Protein AF-0000000079576277 (afdb_homodimer)

Structure (mmCIF, N/CA/C/O backbone):
data_AF-0000000079576277-model_v1
#
loop_
_entity.id
_entity.type
_entity.pdbx_description
1 polymer 'CRISPR-associated endonuclease Cas1'
#
loop_
_atom_site.group_PDB
_atom_site.id
_atom_site.type_symbol
_atom_site.label_atom_id
_atom_site.label_alt_id
_atom_site.label_comp_id
_atom_site.label_asym_id
_atom_site.label_entity_id
_atom_site.label_seq_id
_atom_site.pdbx_PDB_ins_code
_atom_site.Cartn_x
_atom_site.Cartn_y
_atom_site.Cartn_z
_atom_site.occupancy
_atom_site.B_iso_or_equiv
_atom_site.auth_seq_id
_atom_site.auth_comp_id
_atom_site.auth_asym_id
_atom_site.auth_atom_id
_atom_site.pdbx_PDB_model_num
ATOM 1 N N . MET A 1 1 ? -17.719 14.055 15.414 1 81.38 1 MET A N 1
ATOM 2 C CA . MET A 1 1 ? -16.516 13.219 15.273 1 81.38 1 MET A CA 1
ATOM 3 C C . MET A 1 1 ? -15.641 13.719 14.125 1 81.38 1 MET A C 1
ATOM 5 O O . MET A 1 1 ? -14.438 13.93 14.305 1 81.38 1 MET A O 1
ATOM 9 N N . GLN A 1 2 ? -16.25 14.039 13.023 1 82.94 2 GLN A N 1
ATOM 10 C CA . GLN A 1 2 ? -15.5 14.531 11.867 1 82.94 2 GLN A CA 1
ATOM 11 C C . GLN A 1 2 ? -14.727 15.805 12.211 1 82.94 2 GLN A C 1
ATOM 13 O O . GLN A 1 2 ? -13.594 15.977 11.773 1 82.94 2 GLN A O 1
ATOM 18 N N . LYS A 1 3 ? -15.297 16.656 13.023 1 89.88 3 LYS A N 1
ATOM 19 C CA . LYS A 1 3 ? -14.68 17.922 13.43 1 89.88 3 LYS A CA 1
ATOM 20 C C . LYS A 1 3 ? -13.383 17.672 14.188 1 89.88 3 LYS A C 1
ATOM 22 O O . LYS A 1 3 ? -12.406 18.406 14.016 1 89.88 3 LYS A O 1
ATOM 27 N N . LYS A 1 4 ? -13.344 16.672 14.961 1 90.44 4 LYS A N 1
ATOM 28 C CA . LYS A 1 4 ? -12.172 16.344 15.766 1 90.44 4 LYS A CA 1
ATOM 29 C C . LYS A 1 4 ? -11.016 15.867 14.891 1 90.44 4 LYS A C 1
ATOM 31 O O . LYS A 1 4 ? -9.852 16.172 15.164 1 90.44 4 LYS A O 1
ATOM 36 N N . PHE A 1 5 ? -11.305 15.117 13.867 1 91.06 5 PHE A N 1
ATOM 37 C CA . PHE A 1 5 ? -10.281 14.672 12.922 1 91.06 5 PHE A CA 1
ATOM 38 C C . PHE A 1 5 ? -9.688 15.852 12.172 1 91.06 5 PHE A C 1
ATOM 40 O O . PHE A 1 5 ? -8.469 15.93 11.992 1 91.06 5 PHE A O 1
ATOM 47 N N . ILE A 1 6 ? -10.57 16.734 11.766 1 93.12 6 ILE A N 1
ATOM 48 C CA . ILE A 1 6 ? -10.148 17.891 11 1 93.12 6 ILE A CA 1
ATOM 49 C C . ILE A 1 6 ? -9.289 18.797 11.867 1 93.12 6 ILE A C 1
ATOM 51 O O . ILE A 1 6 ? -8.281 19.344 11.406 1 93.12 6 ILE A O 1
ATOM 55 N N . GLU A 1 7 ? -9.703 18.938 13.094 1 94.56 7 GLU A N 1
ATOM 56 C CA . GLU A 1 7 ? -8.93 19.734 14.039 1 94.56 7 GLU A CA 1
ATOM 57 C C . GLU A 1 7 ? -7.535 19.156 14.242 1 94.56 7 GLU A C 1
ATOM 59 O O . GLU A 1 7 ? -6.543 19.891 14.227 1 94.56 7 GLU A O 1
ATOM 64 N N . ALA A 1 8 ? -7.5 17.891 14.406 1 94.25 8 ALA A N 1
ATOM 65 C CA . ALA A 1 8 ? -6.219 17.219 14.602 1 94.25 8 ALA A CA 1
ATOM 66 C C . ALA A 1 8 ? -5.332 17.359 13.367 1 94.25 8 ALA A C 1
ATOM 68 O O . ALA A 1 8 ? -4.133 17.609 13.484 1 94.25 8 ALA A O 1
ATOM 69 N N . ALA A 1 9 ? -5.93 17.141 12.219 1 95.56 9 ALA A N 1
ATOM 70 C CA . ALA A 1 9 ? -5.188 17.281 10.969 1 95.56 9 ALA A CA 1
ATOM 71 C C . ALA A 1 9 ? -4.645 18.688 10.812 1 95.56 9 ALA A C 1
ATOM 73 O O . ALA A 1 9 ? -3.498 18.875 10.398 1 95.56 9 ALA A O 1
ATOM 74 N N . ALA A 1 10 ? -5.488 19.656 11.133 1 97.12 10 ALA A N 1
ATOM 75 C CA . ALA A 1 10 ? -5.09 21.062 11.039 1 97.12 10 ALA A CA 1
ATOM 76 C C . ALA A 1 10 ? -3.945 21.375 12 1 97.12 10 ALA A C 1
ATOM 78 O O . ALA A 1 10 ? -3.016 22.109 11.656 1 97.12 10 ALA A O 1
ATOM 79 N N . ASP A 1 11 ? -4.059 20.844 13.164 1 96.62 11 ASP A N 1
ATOM 80 C CA . ASP A 1 11 ? -2.998 21.031 14.148 1 96.62 11 ASP A CA 1
ATOM 81 C C . ASP A 1 11 ? -1.685 20.422 13.656 1 96.62 11 ASP A C 1
ATOM 83 O O . ASP A 1 11 ? -0.615 21 13.852 1 96.62 11 ASP A O 1
ATOM 87 N N . ASN A 1 12 ? -1.768 19.281 13.07 1 96.81 12 ASN A N 1
ATOM 88 C CA . ASN A 1 12 ? -0.566 18.625 12.562 1 96.81 12 ASN A CA 1
ATOM 89 C C . ASN A 1 12 ? 0.024 19.375 11.375 1 96.81 12 ASN A C 1
ATOM 91 O O . ASN A 1 12 ? 1.242 19.391 11.188 1 96.81 12 ASN A O 1
ATOM 95 N N . ILE A 1 13 ? -0.849 19.938 10.547 1 97.56 13 ILE A N 1
ATOM 96 C CA . ILE A 1 13 ? -0.389 20.781 9.461 1 97.56 13 ILE A CA 1
ATOM 97 C C . ILE A 1 13 ? 0.389 21.969 10.023 1 97.56 13 ILE A C 1
ATOM 99 O O . ILE A 1 13 ? 1.485 22.281 9.555 1 97.56 13 ILE A O 1
ATOM 103 N N . TYR A 1 14 ? -0.204 22.562 11.062 1 97.75 14 TYR A N 1
ATOM 104 C CA . TYR A 1 14 ? 0.438 23.703 11.719 1 97.75 14 TYR A CA 1
ATOM 105 C C . TYR A 1 14 ? 1.803 23.312 12.273 1 97.75 14 TYR A C 1
ATOM 107 O O . TYR A 1 14 ? 2.791 24.016 12.062 1 97.75 14 TYR A O 1
ATOM 115 N N . ARG A 1 15 ? 1.856 22.234 12.914 1 96.31 15 ARG A N 1
ATOM 116 C CA . ARG A 1 15 ? 3.098 21.781 13.523 1 96.31 15 ARG A CA 1
ATOM 117 C C . ARG A 1 15 ? 4.145 21.453 12.469 1 96.31 15 ARG A C 1
ATOM 119 O O . ARG A 1 15 ? 5.34 21.672 12.68 1 96.31 15 ARG A O 1
ATOM 126 N N . ASN A 1 16 ? 3.684 20.859 11.383 1 96.38 16 ASN A N 1
ATOM 127 C CA . ASN A 1 16 ? 4.598 20.578 10.273 1 96.38 16 ASN A CA 1
ATOM 128 C C . ASN A 1 16 ? 5.211 21.859 9.719 1 96.38 16 ASN A C 1
ATOM 130 O O . ASN A 1 16 ? 6.414 21.922 9.469 1 96.38 16 ASN A O 1
ATOM 134 N N . LEU A 1 17 ? 4.371 22.891 9.523 1 97.56 17 LEU A N 1
ATOM 135 C CA . LEU A 1 17 ? 4.855 24.188 9.062 1 97.56 17 LEU A CA 1
ATOM 136 C C . LEU A 1 17 ? 5.836 24.797 10.062 1 97.56 17 LEU A C 1
ATOM 138 O O . LEU A 1 17 ? 6.863 25.359 9.664 1 97.56 17 LEU A O 1
ATOM 142 N N . ARG A 1 18 ? 5.473 24.688 11.32 1 96.81 18 ARG A N 1
ATOM 143 C CA . ARG A 1 18 ? 6.344 25.203 12.375 1 96.81 18 ARG A CA 1
ATOM 144 C C . ARG A 1 18 ? 7.707 24.516 12.344 1 96.81 18 ARG A C 1
ATOM 146 O O . ARG A 1 18 ? 8.742 25.172 12.516 1 96.81 18 ARG A O 1
ATOM 153 N N . TYR A 1 19 ? 7.68 23.234 12.141 1 95.5 19 TYR A N 1
ATOM 154 C CA . TYR A 1 19 ? 8.898 22.438 12.047 1 95.5 19 TYR A CA 1
ATOM 155 C C . TYR A 1 19 ? 9.812 22.969 10.945 1 95.5 19 TYR A C 1
ATOM 157 O O . TYR A 1 19 ? 11 23.219 11.172 1 95.5 19 TYR A O 1
ATOM 165 N N . TYR A 1 20 ? 9.305 23.156 9.805 1 96.81 20 TYR A N 1
ATOM 166 C CA . TY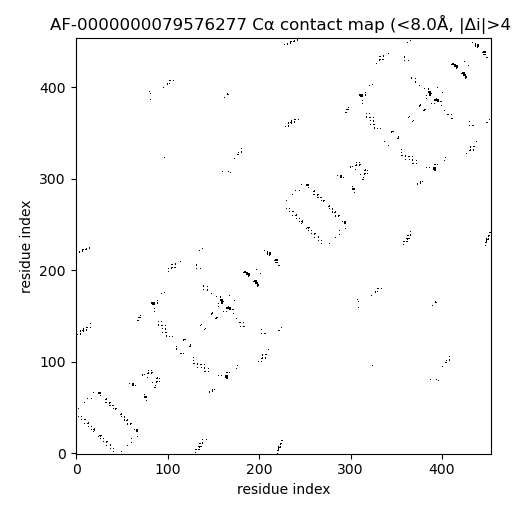R A 1 20 ? 10.109 23.562 8.664 1 96.81 20 TYR A CA 1
ATOM 167 C C . TYR A 1 20 ? 10.5 25.031 8.766 1 96.81 20 TYR A C 1
ATOM 169 O O . TYR A 1 20 ? 11.578 25.422 8.32 1 96.81 20 TYR A O 1
ATOM 177 N N . ASN A 1 21 ? 9.586 25.812 9.328 1 97 21 ASN A N 1
ATOM 178 C CA . ASN A 1 21 ? 9.945 27.203 9.586 1 97 21 ASN A CA 1
ATOM 179 C C . ASN A 1 21 ? 11.172 27.297 10.5 1 97 21 ASN A C 1
ATOM 181 O O . ASN A 1 21 ? 12.039 28.141 10.281 1 97 21 ASN A O 1
ATOM 185 N N . GLY A 1 22 ? 11.258 26.453 11.477 1 95.75 22 GLY A N 1
ATOM 186 C CA . GLY A 1 22 ? 12.375 26.422 12.406 1 95.75 22 GLY A CA 1
ATOM 187 C C . GLY A 1 22 ? 13.656 25.891 11.773 1 95.75 22 GLY A C 1
ATOM 188 O O . GLY A 1 22 ? 14.742 26.078 12.32 1 95.75 22 GLY A O 1
ATOM 189 N N . ARG A 1 23 ? 13.539 25.328 10.648 1 94.81 23 ARG A N 1
ATOM 190 C CA . ARG A 1 23 ? 14.688 24.75 9.977 1 94.81 23 ARG A CA 1
ATOM 191 C C . ARG A 1 23 ? 15.117 25.594 8.781 1 94.81 23 ARG A C 1
ATOM 193 O O . ARG A 1 23 ? 15.688 25.078 7.816 1 94.81 23 ARG A O 1
ATOM 200 N N . GLY A 1 24 ? 14.672 26.828 8.727 1 95.56 24 GLY A N 1
ATOM 201 C CA . GLY A 1 24 ? 15.203 27.781 7.766 1 95.56 24 GLY A CA 1
ATOM 202 C C . GLY A 1 24 ? 14.289 27.984 6.57 1 95.56 24 GLY A C 1
ATOM 203 O O . GLY A 1 24 ? 14.594 28.781 5.68 1 95.56 24 GLY A O 1
ATOM 204 N N . LYS A 1 25 ? 13.242 27.234 6.488 1 97.31 25 LYS A N 1
ATOM 205 C CA . LYS A 1 25 ? 12.273 27.5 5.426 1 97.31 25 LYS A CA 1
ATOM 206 C C . LYS A 1 25 ? 11.375 28.688 5.785 1 97.31 25 LYS A C 1
ATOM 208 O O . LYS A 1 25 ? 10.82 28.734 6.887 1 97.31 25 LYS A O 1
ATOM 213 N N . ASP A 1 26 ? 11.266 29.625 4.918 1 97.5 26 ASP A N 1
ATOM 214 C CA . ASP A 1 26 ? 10.484 30.828 5.195 1 97.5 26 ASP A CA 1
ATOM 215 C C . ASP A 1 26 ? 9 30.594 4.945 1 97.5 26 ASP A C 1
ATOM 217 O O . ASP A 1 26 ? 8.445 31.078 3.951 1 97.5 26 ASP A O 1
ATOM 221 N N . VAL A 1 27 ? 8.344 29.953 5.914 1 98.31 27 VAL A N 1
ATOM 222 C CA . VAL A 1 27 ? 6.922 29.672 5.77 1 98.31 27 VAL A CA 1
ATOM 223 C C . VAL A 1 27 ? 6.145 30.359 6.891 1 98.31 27 VAL A C 1
ATOM 225 O O . VAL A 1 27 ? 5.102 29.875 7.324 1 98.31 27 VAL A O 1
ATOM 228 N N . ALA A 1 28 ? 6.609 31.453 7.391 1 98.25 28 ALA A N 1
ATOM 229 C CA . ALA A 1 28 ? 6.027 32.156 8.531 1 98.25 28 ALA A CA 1
ATOM 230 C C . ALA A 1 28 ? 4.629 32.656 8.203 1 98.25 28 ALA A C 1
ATOM 232 O O . ALA A 1 28 ? 3.729 32.625 9.039 1 98.25 28 ALA A O 1
ATOM 233 N N . GLU A 1 29 ? 4.535 33.219 7.008 1 98.12 29 GLU A N 1
ATOM 234 C CA . GLU A 1 29 ? 3.24 33.75 6.602 1 98.12 29 GLU A CA 1
ATOM 235 C C . GLU A 1 29 ? 2.178 32.656 6.566 1 98.12 29 GLU A C 1
ATOM 237 O O . GLU A 1 29 ? 1.064 32.875 7.062 1 98.12 29 GLU A O 1
ATOM 242 N N . TYR A 1 30 ? 2.527 31.5 5.992 1 98.25 30 TYR A N 1
ATOM 243 C CA . TYR A 1 30 ? 1.601 30.375 5.918 1 98.25 30 TYR A CA 1
ATOM 244 C C . TYR A 1 30 ? 1.267 29.844 7.309 1 98.25 30 TYR A C 1
ATOM 246 O O . TYR A 1 30 ? 0.124 29.469 7.578 1 98.25 30 TYR A O 1
ATOM 254 N N . LEU A 1 31 ? 2.289 29.828 8.141 1 98 31 LEU A N 1
ATOM 255 C CA . LEU A 1 31 ? 2.133 29.406 9.523 1 98 31 LEU A CA 1
ATOM 256 C C . LEU A 1 31 ? 1.106 30.266 10.25 1 98 31 LEU A C 1
ATOM 258 O O . LEU A 1 31 ? 0.221 29.75 10.93 1 98 31 LEU A O 1
ATOM 262 N N . ARG A 1 32 ? 1.211 31.547 10.094 1 98.25 32 ARG A N 1
ATOM 263 C CA . ARG A 1 32 ? 0.29 32.5 10.727 1 98.25 32 ARG A CA 1
ATOM 264 C C . ARG A 1 32 ? -1.132 32.281 10.211 1 98.25 32 ARG A C 1
ATOM 266 O O . ARG A 1 32 ? -2.086 32.281 10.992 1 98.25 32 ARG A O 1
ATOM 273 N N . ASP A 1 33 ? -1.253 32.125 8.906 1 98.38 33 ASP A N 1
ATOM 274 C CA . ASP A 1 33 ? -2.566 31.953 8.297 1 98.38 33 ASP A CA 1
ATOM 275 C C . ASP A 1 33 ? -3.232 30.672 8.797 1 98.38 33 ASP A C 1
ATOM 277 O O . ASP A 1 33 ? -4.402 30.688 9.195 1 98.38 33 ASP A O 1
ATOM 281 N N . VAL A 1 34 ? -2.488 29.578 8.797 1 98.25 34 VAL A N 1
ATOM 282 C CA . VAL A 1 34 ? -3.023 28.281 9.211 1 98.25 34 VAL A CA 1
ATOM 283 C C . VAL A 1 34 ? -3.391 28.328 10.695 1 98.25 34 VAL A C 1
ATOM 285 O O . VAL A 1 34 ? -4.414 27.781 11.102 1 98.25 34 VAL A O 1
ATOM 288 N N . ASP A 1 35 ? -2.557 29.016 11.477 1 98.06 35 ASP A N 1
ATOM 289 C CA . ASP A 1 35 ? -2.832 29.125 12.906 1 98.06 35 ASP A CA 1
ATOM 290 C C . ASP A 1 35 ? -4.145 29.875 13.148 1 98.06 35 ASP A C 1
ATOM 292 O O . ASP A 1 35 ? -4.941 29.469 14 1 98.06 35 ASP A O 1
ATOM 296 N N . SER A 1 36 ? -4.348 30.922 12.43 1 98.12 36 SER A N 1
ATOM 297 C CA . SER A 1 36 ? -5.57 31.719 12.57 1 98.12 36 SER A CA 1
ATOM 298 C C . SER A 1 36 ? -6.797 30.906 12.164 1 98.12 36 SER A C 1
ATOM 300 O O . SER A 1 36 ? -7.82 30.922 12.852 1 98.12 36 SER A O 1
ATOM 302 N N . LEU A 1 37 ? -6.691 30.188 11.102 1 98.12 37 LEU A N 1
ATOM 303 C CA . LEU A 1 37 ? -7.812 29.422 10.562 1 98.12 37 LEU A CA 1
ATOM 304 C C . LEU A 1 37 ? -8.148 28.234 11.469 1 98.12 37 LEU A C 1
ATOM 306 O O . LEU A 1 37 ? -9.32 27.953 11.727 1 98.12 37 LEU A O 1
ATOM 310 N N . ARG A 1 38 ? -7.078 27.516 11.93 1 97.06 38 ARG A N 1
ATOM 311 C CA . ARG A 1 38 ? -7.324 26.312 12.711 1 97.06 38 ARG A CA 1
ATOM 312 C C . ARG A 1 38 ? -8.031 26.641 14.023 1 97.06 38 ARG A C 1
ATOM 314 O O . ARG A 1 38 ? -8.828 25.844 14.523 1 97.06 38 ARG A O 1
ATOM 321 N N . LYS A 1 39 ? -7.844 27.828 14.594 1 96.75 39 LYS A N 1
ATOM 322 C CA . LYS A 1 39 ? -8.453 28.266 15.844 1 96.75 39 LYS A CA 1
ATOM 323 C C . LYS A 1 39 ? -9.945 28.516 15.672 1 96.75 39 LYS A C 1
ATOM 325 O O . LYS A 1 39 ? -10.695 28.562 16.656 1 96.75 39 LYS A O 1
ATOM 330 N N . GLN A 1 40 ? -10.359 28.625 14.422 1 96.5 40 GLN A N 1
ATOM 331 C CA . GLN A 1 40 ? -11.766 28.906 14.141 1 96.5 40 GLN A CA 1
ATOM 332 C C . GLN A 1 40 ? -12.562 27.609 13.984 1 96.5 40 GLN A C 1
ATOM 334 O O . GLN A 1 40 ? -13.797 27.641 14.023 1 96.5 40 GLN A O 1
ATOM 339 N N . ILE A 1 41 ? -11.883 26.469 13.836 1 96 41 ILE A N 1
ATOM 340 C CA . ILE A 1 41 ? -12.555 25.219 13.547 1 96 41 ILE A CA 1
ATOM 341 C C . ILE A 1 41 ? -13.516 24.859 14.688 1 96 41 ILE A C 1
ATOM 343 O O . ILE A 1 41 ? -14.648 24.453 14.445 1 96 41 ILE A O 1
ATOM 347 N N . GLY A 1 42 ? -13.094 25.109 15.961 1 92.19 42 GLY A N 1
ATOM 348 C CA . GLY A 1 42 ? -13.898 24.781 17.125 1 92.19 42 GLY A CA 1
ATOM 349 C C . GLY A 1 42 ? -15.188 25.578 17.203 1 92.19 42 GLY A C 1
ATOM 350 O O . GLY A 1 42 ? -16.156 25.156 17.828 1 92.19 42 GLY A O 1
ATOM 351 N N . LYS A 1 43 ? -15.312 26.672 16.484 1 93.56 43 LYS A N 1
ATOM 352 C CA . LYS A 1 43 ? -16.453 27.578 16.562 1 93.56 43 LYS A CA 1
ATOM 353 C C . LYS A 1 43 ? -17.438 27.328 15.445 1 93.56 43 LYS A C 1
ATOM 355 O O . LYS A 1 43 ? -18.531 27.922 15.414 1 93.56 43 LYS A O 1
ATOM 360 N N . THR A 1 44 ? -17.016 26.484 14.547 1 94.69 44 THR A N 1
ATOM 361 C CA . THR A 1 44 ? -17.891 26.25 13.406 1 94.69 44 THR A CA 1
ATOM 362 C C . THR A 1 44 ? -19.203 25.594 13.844 1 94.69 44 THR A C 1
ATOM 364 O O . THR A 1 44 ? -19.203 24.766 14.758 1 94.69 44 THR A O 1
ATOM 367 N N . LYS A 1 45 ? -20.312 25.984 13.133 1 92.5 45 LYS A N 1
ATOM 368 C CA . LYS A 1 45 ? -21.641 25.5 13.523 1 92.5 45 LYS A CA 1
ATOM 369 C C . LYS A 1 45 ? -22.234 24.609 12.438 1 92.5 45 LYS A C 1
ATOM 371 O O . LYS A 1 45 ? -23.188 23.875 12.688 1 92.5 45 LYS A O 1
ATOM 376 N N . THR A 1 46 ? -21.672 24.719 11.258 1 93.94 46 THR A N 1
ATOM 377 C CA . THR A 1 46 ? -22.203 23.938 10.156 1 93.94 46 THR A CA 1
ATOM 378 C C . THR A 1 46 ? -21.094 23.156 9.461 1 93.94 46 THR A C 1
ATOM 380 O O . THR A 1 46 ? -19.922 23.516 9.57 1 93.94 46 THR A O 1
ATOM 383 N N . ILE A 1 47 ? -21.5 22.109 8.82 1 91.38 47 ILE A N 1
ATOM 384 C CA . ILE A 1 47 ? -20.562 21.297 8.062 1 91.38 47 ILE A CA 1
ATOM 385 C C . ILE A 1 47 ? -19.938 22.125 6.949 1 91.38 47 ILE A C 1
ATOM 387 O O . ILE A 1 47 ? -18.766 21.953 6.621 1 91.38 47 ILE A O 1
ATOM 391 N N . GLU A 1 48 ? -20.734 22.969 6.383 1 93.56 48 GLU A N 1
ATOM 392 C CA . GLU A 1 48 ? -20.25 23.828 5.301 1 93.56 48 GLU A CA 1
ATOM 393 C C . GLU A 1 48 ? -19.141 24.75 5.785 1 93.56 48 GLU A C 1
ATOM 395 O O . GLU A 1 48 ? -18.141 24.938 5.098 1 93.56 48 GLU A O 1
ATOM 400 N N . GLU A 1 49 ? -19.375 25.281 6.945 1 95.06 49 GLU A N 1
ATOM 401 C CA . GLU A 1 49 ? -18.375 26.141 7.547 1 95.06 49 GLU A CA 1
ATOM 402 C C . GLU A 1 49 ? -17.094 25.359 7.844 1 95.06 49 GLU A C 1
ATOM 404 O O . GLU A 1 49 ? -15.984 25.844 7.586 1 95.06 49 GLU A O 1
ATOM 409 N N . LEU A 1 50 ? -17.281 24.188 8.398 1 95.56 50 LEU A N 1
ATOM 410 C CA . LEU A 1 50 ? -16.156 23.328 8.734 1 95.56 50 LEU A CA 1
ATOM 411 C C . LEU A 1 50 ? -15.32 23.016 7.496 1 95.56 50 LEU A C 1
ATOM 413 O O . LEU A 1 50 ? -14.094 23.141 7.512 1 95.56 50 LEU A O 1
ATOM 417 N N . MET A 1 51 ? -15.992 22.672 6.414 1 94.38 51 MET A N 1
ATOM 418 C CA . MET A 1 51 ? -15.328 22.344 5.156 1 94.38 51 MET A CA 1
ATOM 419 C C . MET A 1 51 ? -14.625 23.578 4.574 1 94.38 51 MET A C 1
ATOM 421 O O . MET A 1 51 ? -13.57 23.453 3.947 1 94.38 51 MET A O 1
ATOM 425 N N . GLY A 1 52 ? -15.266 24.688 4.777 1 95.19 52 GLY A N 1
ATOM 426 C CA . GLY A 1 52 ? -14.648 25.922 4.344 1 95.19 52 GLY A CA 1
ATOM 427 C C . GLY A 1 52 ? -13.305 26.188 5 1 95.19 52 GLY A C 1
ATOM 428 O O . GLY A 1 52 ? -12.328 26.516 4.32 1 95.19 52 GLY A O 1
ATOM 429 N N . PHE A 1 53 ? -13.266 26.047 6.277 1 96.69 53 PHE A N 1
ATOM 430 C CA . PHE A 1 53 ? -12.023 26.25 7.008 1 96.69 53 PHE A CA 1
ATOM 431 C C . PHE A 1 53 ? -10.992 25.203 6.629 1 96.69 53 PHE A C 1
ATOM 433 O O . PHE A 1 53 ? -9.812 25.516 6.438 1 96.69 53 PHE A O 1
ATOM 440 N N . GLU A 1 54 ? -11.43 23.953 6.516 1 96 54 GLU A N 1
ATOM 441 C CA . GLU A 1 54 ? -10.539 22.875 6.094 1 96 54 GLU A CA 1
ATOM 442 C C . GLU A 1 54 ? -9.922 23.172 4.734 1 96 54 GLU A C 1
ATOM 444 O O . GLU A 1 54 ? -8.711 23 4.547 1 96 54 GLU A O 1
ATOM 449 N N . GLY A 1 55 ? -10.781 23.562 3.834 1 96 55 GLY A N 1
ATOM 450 C CA . GLY A 1 55 ? -10.305 23.906 2.502 1 96 55 GLY A CA 1
ATOM 451 C C . GLY A 1 55 ? -9.289 25.031 2.504 1 96 55 GLY A C 1
ATOM 452 O O . GLY A 1 55 ? -8.281 24.969 1.795 1 96 55 GLY A O 1
ATOM 453 N N . ASN A 1 56 ? -9.555 26 3.301 1 97.44 56 ASN A N 1
ATOM 454 C CA . ASN A 1 56 ? -8.656 27.156 3.385 1 97.44 56 ASN A CA 1
ATOM 455 C C . ASN A 1 56 ? -7.316 26.781 4.004 1 97.44 56 ASN A C 1
ATOM 457 O O . ASN A 1 56 ? -6.266 27.234 3.549 1 97.44 56 ASN A O 1
ATOM 461 N N . ILE A 1 57 ? -7.348 25.984 5 1 98 57 ILE A N 1
ATOM 462 C CA . ILE A 1 57 ? -6.129 25.531 5.656 1 98 57 ILE A CA 1
ATOM 463 C C . ILE A 1 57 ? -5.273 24.734 4.664 1 98 57 ILE A C 1
ATOM 465 O O . ILE A 1 57 ? -4.074 24.984 4.539 1 98 57 ILE A O 1
ATOM 469 N N . ARG A 1 58 ? -5.902 23.906 3.932 1 97 58 ARG A N 1
ATOM 470 C CA . ARG A 1 58 ? -5.191 23.094 2.953 1 97 58 ARG A CA 1
ATOM 471 C C . ARG A 1 58 ? -4.602 23.953 1.843 1 97 58 ARG A C 1
ATOM 473 O O . ARG A 1 58 ? -3.479 23.719 1.396 1 97 58 ARG A O 1
ATOM 480 N N . ARG A 1 59 ? -5.367 24.875 1.427 1 97.12 59 ARG A N 1
ATOM 481 C CA . ARG A 1 59 ? -4.902 25.781 0.371 1 97.12 59 ARG A CA 1
ATOM 482 C C . ARG A 1 59 ? -3.619 26.484 0.783 1 97.12 59 ARG A C 1
ATOM 484 O O . ARG A 1 59 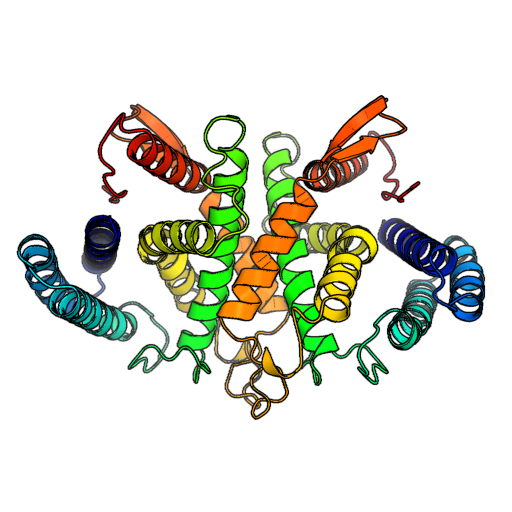? -2.656 26.531 0.016 1 97.12 59 ARG A O 1
ATOM 491 N N . ARG A 1 60 ? -3.637 27.031 1.956 1 97.94 60 ARG A N 1
ATOM 492 C CA . ARG A 1 60 ? -2.457 27.719 2.457 1 97.94 60 ARG A CA 1
ATOM 493 C C . ARG A 1 60 ? -1.296 26.75 2.664 1 97.94 60 ARG A C 1
ATOM 495 O O . ARG A 1 60 ? -0.144 27.094 2.379 1 97.94 60 ARG A O 1
ATOM 502 N N . TYR A 1 61 ? -1.623 25.625 3.123 1 98.12 61 TYR A N 1
ATOM 503 C CA . TYR A 1 61 ? -0.617 24.594 3.371 1 98.12 61 TYR A CA 1
ATOM 504 C C . TYR A 1 61 ? 0.059 24.172 2.072 1 98.12 61 TYR A C 1
ATOM 506 O O . TYR A 1 61 ? 1.287 24.094 2 1 98.12 61 TYR A O 1
ATOM 514 N N . TYR A 1 62 ? -0.737 23.906 1.067 1 97.75 62 TYR A N 1
ATOM 515 C CA . TYR A 1 62 ? -0.193 23.469 -0.212 1 97.75 62 TYR A CA 1
ATOM 516 C C . TYR A 1 62 ? 0.643 24.578 -0.857 1 97.75 62 TYR A C 1
ATOM 518 O O . TYR A 1 62 ? 1.644 24.297 -1.521 1 97.75 62 TYR A O 1
ATOM 526 N N . ALA A 1 63 ? 0.257 25.781 -0.658 1 97.19 63 ALA A N 1
ATOM 527 C CA . ALA A 1 63 ? 1.058 26.891 -1.154 1 97.19 63 ALA A CA 1
ATOM 528 C C . ALA A 1 63 ? 2.445 26.891 -0.519 1 97.19 63 ALA A C 1
ATOM 530 O O . ALA A 1 63 ? 3.436 27.219 -1.178 1 97.19 63 ALA A O 1
ATOM 531 N N . ALA A 1 64 ? 2.541 26.516 0.72 1 98.06 64 ALA A N 1
ATOM 532 C CA . ALA A 1 64 ? 3.801 26.516 1.462 1 98.06 64 ALA A CA 1
ATOM 533 C C . ALA A 1 64 ? 4.746 25.438 0.921 1 98.06 64 ALA A C 1
ATOM 535 O O . ALA A 1 64 ? 5.961 25.516 1.143 1 98.06 64 ALA A O 1
ATOM 536 N N . TRP A 1 65 ? 4.176 24.422 0.214 1 98.38 65 TRP A N 1
ATOM 537 C CA . TRP A 1 65 ? 5.004 23.344 -0.305 1 98.38 65 TRP A CA 1
ATOM 538 C C . TRP A 1 65 ? 6.051 23.875 -1.275 1 98.38 65 TRP A C 1
ATOM 540 O O . TRP A 1 65 ? 7.16 23.328 -1.355 1 98.38 65 TRP A O 1
ATOM 550 N N . ASN A 1 66 ? 5.742 25 -1.994 1 97.81 66 ASN A N 1
ATOM 551 C CA . ASN A 1 66 ? 6.664 25.594 -2.955 1 97.81 66 ASN A CA 1
ATOM 552 C C . ASN A 1 66 ? 7.902 26.156 -2.266 1 97.81 66 ASN A C 1
ATOM 554 O O . ASN A 1 66 ? 8.953 26.312 -2.891 1 97.81 66 ASN A O 1
ATOM 558 N N . VAL A 1 67 ? 7.738 26.453 -0.988 1 97.81 67 VAL A N 1
ATOM 559 C CA . VAL A 1 67 ? 8.852 27 -0.209 1 97.81 67 VAL A CA 1
ATOM 560 C C . VAL A 1 67 ? 9.625 25.844 0.447 1 97.81 67 VAL A C 1
ATOM 562 O O . VAL A 1 67 ? 10.852 25.875 0.49 1 97.81 67 VAL A O 1
ATOM 565 N N . ILE A 1 68 ? 8.945 24.828 0.886 1 98.19 68 ILE A N 1
ATOM 566 C CA . ILE A 1 68 ? 9.523 23.734 1.662 1 98.19 68 ILE A CA 1
ATOM 567 C C . ILE A 1 68 ? 10.352 22.844 0.749 1 98.19 68 ILE A C 1
ATOM 569 O O . ILE A 1 68 ? 11.43 22.375 1.131 1 98.19 68 ILE A O 1
ATOM 573 N N . VAL A 1 69 ? 9.805 22.594 -0.429 1 97.94 69 VAL A N 1
ATOM 574 C CA . VAL A 1 69 ? 10.453 21.703 -1.389 1 97.94 69 VAL A CA 1
ATOM 575 C C . VAL A 1 69 ? 11.531 22.469 -2.146 1 97.94 69 VAL A C 1
ATOM 577 O O . VAL A 1 69 ? 11.273 23.547 -2.701 1 97.94 69 VAL A O 1
ATOM 580 N N . ASN A 1 70 ? 12.68 21.953 -2.211 1 95.94 70 ASN A N 1
ATOM 581 C CA . ASN A 1 70 ? 13.828 22.625 -2.818 1 95.94 70 ASN A CA 1
ATOM 582 C C . ASN A 1 70 ? 13.75 22.594 -4.34 1 95.94 70 ASN A C 1
ATOM 584 O O . ASN A 1 70 ? 14.289 23.469 -5.012 1 95.94 70 ASN A O 1
ATOM 588 N N . GLN A 1 71 ? 13.086 21.609 -4.887 1 94.5 71 GLN A N 1
ATOM 589 C CA . GLN A 1 71 ? 12.883 21.531 -6.332 1 94.5 71 GLN A CA 1
ATOM 590 C C . GLN A 1 71 ? 11.789 22.516 -6.781 1 94.5 71 GLN A C 1
ATOM 592 O O . GLN A 1 71 ? 10.891 22.844 -6.012 1 94.5 71 GLN A O 1
ATOM 597 N N . GLU A 1 72 ? 11.953 22.969 -7.953 1 92.44 72 GLU A N 1
ATOM 598 C CA . GLU A 1 72 ? 10.875 23.781 -8.5 1 92.44 72 GLU A CA 1
ATOM 599 C C . GLU A 1 72 ? 9.648 22.938 -8.828 1 92.44 72 GLU A C 1
ATOM 601 O O . GLU A 1 72 ? 9.656 22.188 -9.805 1 92.44 72 GLU A O 1
ATOM 606 N N . ILE A 1 73 ? 8.555 22.969 -8.109 1 91 73 ILE A N 1
ATOM 607 C CA . ILE A 1 73 ? 7.414 22.078 -8.289 1 91 73 ILE A CA 1
ATOM 608 C C . ILE A 1 73 ? 6.211 22.875 -8.781 1 91 73 ILE A C 1
ATOM 610 O O . ILE A 1 73 ? 5.266 22.312 -9.328 1 91 73 ILE A O 1
ATOM 614 N N . LYS A 1 74 ? 6.215 24.219 -8.664 1 88.69 74 LYS A N 1
ATOM 615 C CA . LYS A 1 74 ? 5.105 25.078 -9.062 1 88.69 74 LYS A CA 1
ATOM 616 C C . LYS A 1 74 ? 3.766 24.484 -8.625 1 88.69 74 LYS A C 1
ATOM 618 O O . LYS A 1 74 ? 2.85 24.344 -9.43 1 88.69 74 LYS A O 1
ATOM 623 N N . PHE A 1 75 ? 3.592 24.047 -7.434 1 94.81 75 PHE A N 1
ATOM 624 C CA . PHE A 1 75 ? 2.404 23.391 -6.895 1 94.81 75 PHE A CA 1
ATOM 625 C C . PHE A 1 75 ? 1.359 24.422 -6.484 1 94.81 75 PHE A C 1
ATOM 627 O O . PHE A 1 75 ? 1.615 25.266 -5.621 1 94.81 75 PHE A O 1
ATOM 634 N N . GLU A 1 76 ? 0.14 24.406 -7.098 1 89 76 GLU A N 1
ATOM 635 C CA . GLU A 1 76 ? -0.879 25.422 -6.855 1 89 76 GLU A CA 1
ATOM 636 C C . GLU A 1 76 ? -2.033 24.859 -6.027 1 89 76 GLU A C 1
ATOM 638 O O . GLU A 1 76 ? -2.521 25.516 -5.109 1 89 76 GLU A O 1
ATOM 643 N N . LYS A 1 77 ? -2.471 23.688 -6.48 1 93.25 77 LYS A N 1
ATOM 644 C CA . LYS A 1 77 ? -3.623 23.109 -5.789 1 93.25 77 LYS A CA 1
ATOM 645 C C . LYS A 1 77 ? -3.613 21.594 -5.875 1 93.25 77 LYS A C 1
ATOM 647 O O . LYS A 1 77 ? -2.996 21.016 -6.777 1 93.25 77 LYS A O 1
ATOM 652 N N . ARG A 1 78 ? -4.391 21.031 -4.961 1 94.12 78 ARG A N 1
ATOM 653 C CA . ARG A 1 78 ? -4.578 19.578 -4.965 1 94.12 78 ARG A CA 1
ATOM 654 C C . ARG A 1 78 ? -5.625 19.172 -5.992 1 94.12 78 ARG A C 1
ATOM 656 O O . ARG A 1 78 ? -6.758 19.656 -5.965 1 94.12 78 ARG A O 1
ATOM 663 N N . VAL A 1 79 ? -5.203 18.391 -6.875 1 90.75 79 VAL A N 1
ATOM 664 C CA . VAL A 1 79 ? -6.102 17.766 -7.84 1 90.75 79 VAL A CA 1
ATOM 665 C C . VAL A 1 79 ? -6.012 16.25 -7.723 1 90.75 79 VAL A C 1
ATOM 667 O O . VAL A 1 79 ? -4.953 15.664 -7.957 1 90.75 79 VAL A O 1
ATOM 670 N N . MET A 1 80 ? -7.121 15.664 -7.465 1 84.44 80 MET A N 1
ATOM 671 C CA . MET A 1 80 ? -7.102 14.234 -7.164 1 84.44 80 MET A CA 1
ATOM 672 C C . MET A 1 80 ? -7.535 13.414 -8.375 1 84.44 80 MET A C 1
ATOM 674 O O . MET A 1 80 ? -7.059 12.297 -8.578 1 84.44 80 MET A O 1
ATOM 678 N N . HIS A 1 81 ? -8.469 13.992 -9.141 1 83.81 81 HIS A N 1
ATOM 679 C CA . HIS A 1 81 ? -9.117 13.148 -10.148 1 83.81 81 HIS A CA 1
ATOM 680 C C . HIS A 1 81 ? -9.141 13.836 -11.508 1 83.81 81 HIS A C 1
ATOM 682 O O . HIS A 1 81 ? -10.078 14.578 -11.82 1 83.81 81 HIS A O 1
ATOM 688 N N . PRO A 1 82 ? -8.336 13.578 -12.258 1 85.75 82 PRO A N 1
ATOM 689 C CA . PRO A 1 82 ? -7.059 12.898 -12.023 1 85.75 82 PRO A CA 1
ATOM 690 C C . PRO A 1 82 ? -5.945 13.867 -11.617 1 85.75 82 PRO A C 1
ATOM 692 O O . PRO A 1 82 ? -6.051 15.07 -11.852 1 85.75 82 PRO A O 1
ATOM 695 N N . PRO A 1 83 ? -4.973 13.32 -10.883 1 89.62 83 PRO A N 1
ATOM 696 C CA . PRO A 1 83 ? -3.811 14.172 -10.641 1 89.62 83 PRO A CA 1
ATOM 697 C C . PRO A 1 83 ? -3.193 14.711 -11.93 1 89.62 83 PRO A C 1
ATOM 699 O O . PRO A 1 83 ? -3.15 14 -12.938 1 89.62 83 PRO A O 1
ATOM 702 N N . ASP A 1 84 ? -2.678 15.922 -11.867 1 88.44 84 ASP A N 1
ATOM 703 C CA . ASP A 1 84 ? -2.301 16.578 -13.117 1 88.44 84 ASP A CA 1
ATOM 704 C C . ASP A 1 84 ? -0.833 16.984 -13.094 1 88.44 84 ASP A C 1
ATOM 706 O O . ASP A 1 84 ? -0.362 17.656 -14.016 1 88.44 84 ASP A O 1
ATOM 710 N N . ASN A 1 85 ? -0.155 16.656 -12.07 1 91.88 85 ASN A N 1
ATOM 711 C CA . ASN A 1 85 ? 1.276 16.922 -11.984 1 91.88 85 ASN A CA 1
ATOM 712 C C . ASN A 1 85 ? 1.969 15.953 -11.023 1 91.88 85 ASN A C 1
ATOM 714 O O . ASN A 1 85 ? 1.315 15.117 -10.398 1 91.88 85 ASN A O 1
ATOM 718 N N . MET A 1 86 ? 3.246 16.062 -10.898 1 93.12 86 MET A N 1
ATOM 719 C CA . MET A 1 86 ? 4.066 15.141 -10.117 1 93.12 86 MET A CA 1
ATOM 720 C C . MET A 1 86 ? 3.66 15.172 -8.641 1 93.12 86 MET A C 1
ATOM 722 O O . MET A 1 86 ? 3.557 14.125 -8 1 93.12 86 MET A O 1
ATOM 726 N N . ILE A 1 87 ? 3.369 16.344 -8.156 1 96 87 ILE A N 1
ATOM 727 C CA . ILE A 1 87 ? 3.068 16.5 -6.734 1 96 87 ILE A CA 1
ATOM 728 C C . ILE A 1 87 ? 1.73 15.852 -6.41 1 96 87 ILE A C 1
ATOM 730 O O . ILE A 1 87 ? 1.621 15.094 -5.445 1 96 87 ILE A O 1
ATOM 734 N N . ASN A 1 88 ? 0.778 16.141 -7.254 1 95.19 88 ASN A N 1
ATOM 735 C CA . ASN A 1 88 ? -0.541 15.547 -7.043 1 95.19 88 ASN A CA 1
ATOM 736 C C . ASN A 1 88 ? -0.502 14.023 -7.145 1 95.19 88 ASN A C 1
ATOM 738 O O . ASN A 1 88 ? -1.171 13.328 -6.379 1 95.19 88 ASN A O 1
ATOM 742 N N . SER A 1 89 ? 0.267 13.516 -8.062 1 93.25 89 SER A N 1
ATOM 743 C CA . SER A 1 89 ? 0.431 12.078 -8.195 1 93.25 89 SER A CA 1
ATOM 744 C C . SER A 1 89 ? 1.128 11.484 -6.977 1 93.25 89 SER A C 1
ATOM 746 O O . SER A 1 89 ? 0.731 10.422 -6.48 1 93.25 89 SER A O 1
ATOM 748 N N . LEU A 1 90 ? 2.105 12.188 -6.504 1 95.88 90 LEU A N 1
ATOM 749 C CA . LEU A 1 90 ? 2.85 11.734 -5.336 1 95.88 90 LEU A CA 1
ATOM 750 C C . LEU A 1 90 ? 1.955 11.703 -4.098 1 95.88 90 LEU A C 1
ATOM 752 O O . LEU A 1 90 ? 1.989 10.75 -3.324 1 95.88 90 LEU A O 1
ATOM 756 N N . ILE A 1 91 ? 1.19 12.719 -3.951 1 96.56 91 ILE A N 1
ATOM 757 C CA . ILE A 1 91 ? 0.288 12.805 -2.809 1 96.56 91 ILE A CA 1
ATOM 758 C C . ILE A 1 91 ? -0.709 11.648 -2.852 1 96.56 91 ILE A C 1
ATOM 760 O O . ILE A 1 91 ? -0.923 10.961 -1.847 1 96.56 91 ILE A O 1
ATOM 764 N N . SER A 1 92 ? -1.268 11.445 -4.02 1 93.31 92 SER A N 1
ATOM 765 C CA . SER A 1 92 ? -2.252 10.383 -4.164 1 93.31 92 SER A CA 1
ATOM 766 C C . SER A 1 92 ? -1.64 9.016 -3.852 1 93.31 92 SER A C 1
ATOM 768 O O . SER A 1 92 ? -2.25 8.203 -3.156 1 93.31 92 SER A O 1
ATOM 770 N N . PHE A 1 93 ? -0.505 8.836 -4.355 1 93.81 93 PHE A N 1
ATOM 771 C CA . PHE A 1 93 ? 0.172 7.559 -4.152 1 93.81 93 PHE A CA 1
ATOM 772 C C . PHE A 1 93 ? 0.507 7.352 -2.682 1 93.81 93 PHE A C 1
ATOM 774 O O . PHE A 1 93 ? 0.166 6.316 -2.104 1 93.81 93 PHE A O 1
ATOM 781 N N . VAL A 1 94 ? 1.161 8.281 -2.062 1 96.94 94 VAL A N 1
ATOM 782 C CA . VAL A 1 94 ? 1.586 8.188 -0.67 1 96.94 94 VAL A CA 1
ATOM 783 C C . VAL A 1 94 ? 0.363 8.07 0.237 1 96.94 94 VAL A C 1
ATOM 785 O O . VAL A 1 94 ? 0.367 7.301 1.199 1 96.94 94 VAL A O 1
ATOM 788 N N . ASN A 1 95 ? -0.687 8.812 -0.082 1 94.56 95 ASN A N 1
ATOM 789 C CA . ASN A 1 95 ? -1.908 8.75 0.715 1 94.56 95 ASN A CA 1
ATOM 790 C C . ASN A 1 95 ? -2.535 7.359 0.672 1 94.56 95 ASN A C 1
ATOM 792 O O . ASN A 1 95 ? -3.104 6.898 1.664 1 94.56 95 ASN A O 1
ATOM 796 N N . THR A 1 96 ? -2.467 6.758 -0.454 1 92.25 96 THR A N 1
ATOM 797 C CA . THR A 1 96 ? -2.971 5.395 -0.566 1 92.25 96 THR A CA 1
ATOM 798 C C . THR A 1 96 ? -2.197 4.453 0.355 1 92.25 96 THR A C 1
ATOM 800 O O . THR A 1 96 ? -2.789 3.594 1.012 1 92.25 96 THR A O 1
ATOM 803 N N . LEU A 1 97 ? -0.926 4.613 0.387 1 95.38 97 LEU A N 1
ATOM 804 C CA . LEU A 1 97 ? -0.097 3.787 1.256 1 95.38 97 LEU A CA 1
ATOM 805 C C . LEU A 1 97 ? -0.427 4.039 2.723 1 95.38 97 LEU A C 1
ATOM 807 O O . LEU A 1 97 ? -0.508 3.098 3.516 1 95.38 97 LEU A O 1
ATOM 811 N N . ILE A 1 98 ? -0.601 5.297 3.08 1 95.44 98 ILE A N 1
ATOM 812 C CA . ILE A 1 98 ? -0.939 5.645 4.457 1 95.44 98 ILE A CA 1
ATOM 813 C C . ILE A 1 98 ? -2.277 5.012 4.832 1 95.44 98 ILE A C 1
ATOM 815 O O . ILE A 1 98 ? -2.42 4.445 5.918 1 95.44 98 ILE A O 1
ATOM 819 N N . TYR A 1 99 ? -3.189 5.117 3.936 1 91.12 99 TYR A N 1
ATOM 820 C CA . TYR A 1 99 ? -4.492 4.508 4.168 1 91.12 99 TYR A CA 1
ATOM 821 C C . TYR A 1 99 ? -4.359 3.006 4.395 1 91.12 99 TYR A C 1
ATOM 823 O O . TYR A 1 99 ? -4.98 2.451 5.305 1 91.12 99 TYR A O 1
ATOM 831 N N . THR A 1 100 ? -3.598 2.381 3.566 1 91.44 100 THR A N 1
ATOM 832 C CA . THR A 1 100 ? -3.373 0.944 3.672 1 91.44 100 THR A CA 1
ATOM 833 C C . THR A 1 100 ? -2.814 0.583 5.043 1 91.44 100 THR A C 1
ATOM 835 O O . THR A 1 100 ? -3.262 -0.381 5.668 1 91.44 100 THR A O 1
ATOM 838 N N . LYS A 1 101 ? -1.88 1.334 5.496 1 93.69 101 LYS A N 1
ATOM 839 C CA . LYS A 1 101 ? -1.25 1.079 6.789 1 93.69 101 LYS A CA 1
ATOM 840 C C . LYS A 1 101 ? -2.234 1.302 7.934 1 93.69 101 LYS A C 1
ATOM 842 O O . LYS A 1 101 ? -2.271 0.521 8.883 1 93.69 101 LYS A O 1
ATOM 847 N N . VAL A 1 102 ? -2.994 2.371 7.832 1 92 102 VAL A N 1
ATOM 848 C CA . VAL A 1 102 ? -3.986 2.662 8.859 1 92 102 VAL A CA 1
ATOM 849 C C . VAL A 1 102 ? -5.008 1.528 8.93 1 92 102 VAL A C 1
ATOM 851 O O . VAL A 1 102 ? -5.348 1.059 10.016 1 92 102 VAL A O 1
ATOM 854 N N . LEU A 1 103 ? -5.445 1.148 7.797 1 87.81 103 LEU A N 1
ATOM 855 C CA . LEU A 1 103 ? -6.422 0.064 7.746 1 87.81 103 LEU A CA 1
ATOM 856 C C . LEU A 1 103 ? -5.852 -1.208 8.367 1 87.81 103 LEU A C 1
ATOM 858 O O . LEU A 1 103 ? -6.551 -1.916 9.094 1 87.81 103 LEU A O 1
ATOM 862 N N . SER A 1 104 ? -4.633 -1.508 8.031 1 88.31 104 SER A N 1
ATOM 863 C CA . SER A 1 104 ? -3.963 -2.67 8.609 1 88.31 104 SER A CA 1
ATOM 864 C C . SER A 1 104 ? -3.951 -2.604 10.133 1 88.31 104 SER A C 1
ATOM 866 O O . SER A 1 104 ? -4.211 -3.604 10.805 1 88.31 104 SER A O 1
ATOM 868 N N . GLU A 1 105 ? -3.633 -1.442 10.656 1 88.62 105 GLU A N 1
ATOM 869 C CA . GLU A 1 105 ? -3.572 -1.276 12.102 1 88.62 105 GLU A CA 1
ATOM 870 C C . GLU A 1 105 ? -4.961 -1.38 12.727 1 88.62 105 GLU A C 1
ATOM 872 O O . GLU A 1 105 ? -5.105 -1.869 13.852 1 88.62 105 GLU A O 1
ATOM 877 N N . ILE A 1 106 ? -5.949 -0.878 12.039 1 84.62 106 ILE A N 1
ATOM 878 C CA . ILE A 1 106 ? -7.32 -1 12.523 1 84.62 106 ILE A CA 1
ATOM 879 C C . ILE A 1 106 ? -7.699 -2.475 12.641 1 84.62 106 ILE A C 1
ATOM 881 O O . ILE A 1 106 ? -8.281 -2.898 13.641 1 84.62 106 ILE A O 1
ATOM 885 N N . TYR A 1 107 ? -7.363 -3.225 11.664 1 78.31 107 TYR A N 1
ATOM 886 C CA . TYR A 1 107 ? -7.668 -4.652 11.664 1 78.31 107 TYR A CA 1
ATOM 887 C C . TYR A 1 107 ? -6.926 -5.363 12.789 1 78.31 107 TYR A C 1
ATOM 889 O O . TYR A 1 107 ? -7.441 -6.32 13.375 1 78.31 107 TYR A O 1
ATOM 897 N N . HIS A 1 108 ? -5.805 -4.891 13.07 1 77.31 108 HIS A N 1
ATOM 898 C CA . HIS A 1 108 ? -5.023 -5.461 14.156 1 77.31 108 HIS A CA 1
ATOM 899 C C . HIS A 1 108 ? -5.707 -5.227 15.508 1 77.31 108 HIS A C 1
ATOM 901 O O . HIS A 1 108 ? -5.527 -6.008 16.438 1 77.31 108 HIS A O 1
ATOM 907 N N . THR A 1 109 ? -6.391 -4.113 15.602 1 73 109 THR A N 1
ATOM 908 C CA . THR A 1 109 ? -7.062 -3.785 16.859 1 73 109 THR A CA 1
ATOM 909 C C . THR A 1 109 ? -8.336 -4.609 17.016 1 73 109 THR A C 1
ATOM 911 O O . THR A 1 109 ? -8.836 -4.773 18.125 1 73 109 THR A O 1
ATOM 914 N N . GLN A 1 110 ? -9.203 -4.945 15.898 1 59.84 110 GLN A N 1
ATOM 915 C CA . GLN A 1 110 ? -10.477 -5.656 15.906 1 59.84 110 GLN A CA 1
ATOM 916 C C . GLN A 1 110 ? -10.336 -7.047 16.516 1 59.84 110 GLN A C 1
ATOM 918 O O . GLN A 1 110 ? -11.289 -7.82 16.547 1 59.84 110 GLN A O 1
ATOM 923 N N . LEU A 1 111 ? -9.188 -7.535 16.781 1 49.06 111 LEU A N 1
ATOM 924 C CA . LEU A 1 111 ? -9.117 -8.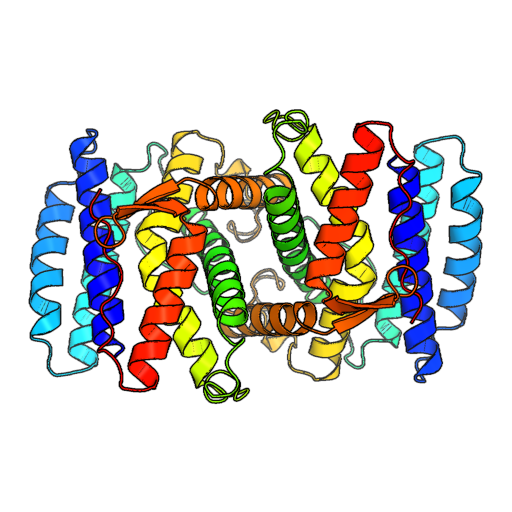812 17.484 1 49.06 111 LEU A CA 1
ATOM 925 C C . LEU A 1 111 ? -10.023 -8.812 18.703 1 49.06 111 LEU A C 1
ATOM 927 O O . LEU A 1 111 ? -10.195 -9.844 19.359 1 49.06 111 LEU A O 1
ATOM 931 N N . ASN A 1 112 ? -10.648 -7.539 18.938 1 46.47 112 ASN A N 1
ATOM 932 C CA . ASN A 1 112 ? -11.508 -7.641 20.109 1 46.47 112 ASN A CA 1
ATOM 933 C C . ASN A 1 112 ? -12.977 -7.77 19.719 1 46.47 112 ASN A C 1
ATOM 935 O O . ASN A 1 112 ? -13.484 -6.977 18.922 1 46.47 112 ASN A O 1
ATOM 939 N N . PRO A 1 113 ? -13.609 -8.93 19.891 1 44.06 113 PRO A N 1
ATOM 940 C CA . PRO A 1 113 ? -15.016 -9.289 19.703 1 44.06 113 PRO A CA 1
ATOM 941 C C . PRO A 1 113 ? -15.953 -8.102 19.828 1 44.06 113 PRO A C 1
ATOM 943 O O . PRO A 1 113 ? -17.031 -8.086 19.234 1 44.06 113 PRO A O 1
ATOM 946 N N . THR A 1 114 ? -15.734 -7.309 20.766 1 42.84 114 THR A N 1
ATOM 947 C CA . THR A 1 114 ? -16.719 -6.281 21.078 1 42.84 114 THR A CA 1
ATOM 948 C C . THR A 1 114 ? -16.844 -5.281 19.938 1 42.84 114 THR A C 1
ATOM 950 O O . THR A 1 114 ? -17.75 -4.445 19.938 1 42.84 114 THR A O 1
ATOM 953 N N . ILE A 1 115 ? -15.922 -5.203 19.125 1 45.31 115 ILE A N 1
ATOM 954 C CA . ILE A 1 115 ? -15.969 -4.137 18.125 1 45.31 115 ILE A CA 1
ATOM 955 C C . ILE A 1 115 ? -16.547 -4.68 16.812 1 45.31 115 ILE A C 1
ATOM 957 O O . ILE A 1 115 ? -15.797 -4.914 15.859 1 45.31 115 ILE A O 1
ATOM 961 N N . SER A 1 116 ? -17.359 -5.516 16.859 1 45.72 116 SER A N 1
ATOM 962 C CA . SER A 1 116 ? -18.219 -5.957 15.758 1 45.72 116 SER A CA 1
ATOM 963 C C . SER A 1 116 ? -18.641 -4.781 14.883 1 45.72 116 SER A C 1
ATOM 965 O O . SER A 1 116 ? -19.062 -4.973 13.734 1 45.72 116 SER A O 1
ATOM 967 N N . TYR A 1 117 ? -18.812 -3.697 15.539 1 47.22 117 TYR A N 1
ATOM 968 C CA . TYR A 1 117 ? -19.375 -2.531 14.867 1 47.22 117 TYR A CA 1
ATOM 969 C C . TYR A 1 117 ? -18.5 -2.098 13.695 1 47.22 117 TYR A C 1
ATOM 971 O O . TYR A 1 117 ? -19 -1.629 12.68 1 47.22 117 TYR A O 1
ATOM 979 N N . LEU A 1 118 ? -17.281 -2.17 13.922 1 47.72 118 LEU A N 1
ATOM 980 C CA . LEU A 1 118 ? -16.406 -1.784 12.82 1 47.72 118 LEU A CA 1
ATOM 981 C C . LEU A 1 118 ? -16.438 -2.84 11.719 1 47.72 118 LEU A C 1
ATOM 983 O O . LEU A 1 118 ? -15.977 -2.584 10.602 1 47.72 118 LEU A O 1
ATOM 987 N N . HIS A 1 119 ? -16.875 -4.074 12.062 1 46 119 HIS A N 1
ATOM 988 C CA . HIS A 1 119 ? -16.922 -5.18 11.109 1 46 119 HIS A CA 1
ATOM 989 C C . HIS A 1 119 ? -18.141 -5.078 10.211 1 46 119 HIS A C 1
ATOM 991 O O . HIS A 1 119 ? -18.359 -5.934 9.344 1 46 119 HIS A O 1
ATOM 997 N N . GLU A 1 120 ? -19 -4.332 10.625 1 43.88 120 GLU A N 1
ATOM 998 C CA . GLU A 1 120 ? -20.109 -4.34 9.672 1 43.88 120 GLU A CA 1
ATOM 999 C C . GLU A 1 120 ? -19.656 -3.842 8.297 1 43.88 120 GLU A C 1
ATOM 1001 O O . GLU A 1 120 ? -19.016 -2.785 8.195 1 43.88 120 GLU A O 1
ATOM 1006 N N . PRO A 1 121 ? -19.438 -4.773 7.477 1 44.56 121 PRO A N 1
ATOM 1007 C CA . PRO A 1 121 ? -19.062 -4.582 6.07 1 44.56 121 PRO A CA 1
ATOM 1008 C C . PRO A 1 121 ? -19.547 -3.246 5.512 1 44.56 121 PRO A C 1
ATOM 1010 O O . PRO A 1 121 ? -19.156 -2.859 4.406 1 44.56 121 PRO A O 1
ATOM 1013 N N . GLY A 1 122 ? -19.969 -2.236 6.238 1 43.69 122 GLY A N 1
ATOM 1014 C CA . GLY A 1 122 ? -20.672 -1.077 5.719 1 43.69 122 GLY A CA 1
ATOM 1015 C C . GLY A 1 122 ? -19.797 0.145 5.566 1 43.69 122 GLY A C 1
ATOM 1016 O O . GLY A 1 122 ? -18.609 0.098 5.887 1 43.69 122 GLY A O 1
ATOM 1017 N N . VAL A 1 123 ? -20.312 1.188 4.945 1 47.94 123 VAL A N 1
ATOM 1018 C CA . VAL A 1 123 ? -19.953 2.553 4.582 1 47.94 123 VAL A CA 1
ATOM 1019 C C . VAL A 1 123 ? -19.188 3.211 5.73 1 47.94 123 VAL A C 1
ATOM 1021 O O . VAL A 1 123 ? -18.188 3.908 5.504 1 47.94 123 VAL A O 1
ATOM 1024 N N . ARG A 1 124 ? -19.312 2.605 6.914 1 51.91 124 ARG A N 1
ATOM 1025 C CA . ARG A 1 124 ? -18.812 3.4 8.031 1 51.91 124 ARG A CA 1
ATOM 1026 C C . ARG A 1 124 ? -17.344 3.119 8.305 1 51.91 124 ARG A C 1
ATOM 1028 O O . ARG A 1 124 ? -16.578 4.027 8.641 1 51.91 124 ARG A O 1
ATOM 1035 N N . ARG A 1 125 ? -16.875 1.841 8.047 1 53.06 125 ARG A N 1
ATOM 1036 C CA . ARG A 1 125 ? -15.484 1.488 8.336 1 53.06 125 ARG A CA 1
ATOM 1037 C C . ARG A 1 125 ? -14.523 2.268 7.441 1 53.06 125 ARG A C 1
ATOM 1039 O O . ARG A 1 125 ? -13.508 2.781 7.91 1 53.06 125 ARG A O 1
ATOM 1046 N N . PHE A 1 126 ? -14.898 2.236 6.328 1 60.25 126 PHE A N 1
ATOM 1047 C CA . PHE A 1 126 ? -14.094 2.938 5.336 1 60.25 126 PHE A CA 1
ATOM 1048 C C . PHE A 1 126 ? -13.969 4.414 5.691 1 60.25 126 PHE A C 1
ATOM 1050 O O . PHE A 1 126 ? -12.883 4.988 5.598 1 60.25 126 PHE A O 1
ATOM 1057 N N . SER A 1 127 ? -14.953 4.742 6.25 1 68.44 127 SER A N 1
ATOM 1058 C CA . SER A 1 127 ? -14.977 6.172 6.527 1 68.44 127 SER A CA 1
ATOM 1059 C C . SER A 1 127 ? -14.086 6.523 7.711 1 68.44 127 SER A C 1
ATOM 1061 O O . SER A 1 127 ? -13.367 7.527 7.676 1 68.44 127 SER A O 1
ATOM 1063 N N . LEU A 1 128 ? -13.977 5.555 8.594 1 75.19 128 LEU A N 1
ATOM 1064 C CA . LEU A 1 128 ? -13.188 5.832 9.797 1 75.19 128 LEU A CA 1
ATOM 1065 C C . LEU A 1 128 ? -11.695 5.766 9.5 1 75.19 128 LEU A C 1
ATOM 1067 O O . LEU A 1 128 ? -10.922 6.59 9.992 1 75.19 128 LEU A O 1
ATOM 1071 N N . SER A 1 129 ? -11.289 4.77 8.68 1 79.06 129 SER A N 1
ATOM 1072 C CA . SER A 1 129 ? -9.891 4.645 8.297 1 79.06 129 SER A CA 1
ATOM 1073 C C . SER A 1 129 ? -9.406 5.875 7.531 1 79.06 129 SER A C 1
ATOM 1075 O O . SER A 1 129 ? -8.273 6.316 7.707 1 79.06 129 SER A O 1
ATOM 1077 N N . LEU A 1 130 ? -10.305 6.371 6.824 1 78.81 130 LEU A N 1
ATOM 1078 C CA . LEU A 1 130 ? -9.977 7.566 6.051 1 78.81 130 LEU A CA 1
ATOM 1079 C C . LEU A 1 130 ? -9.758 8.766 6.973 1 78.81 130 LEU A C 1
ATOM 1081 O O . LEU A 1 130 ? -8.836 9.555 6.758 1 78.81 130 LEU A O 1
ATOM 1085 N N . ASP A 1 131 ? -10.562 8.82 7.996 1 85.38 131 ASP A N 1
ATOM 1086 C CA . ASP A 1 131 ? -10.453 9.93 8.938 1 85.38 131 ASP A CA 1
ATOM 1087 C C . ASP A 1 131 ? -9.141 9.859 9.719 1 85.38 131 ASP A C 1
ATOM 1089 O O . ASP A 1 131 ? -8.477 10.875 9.93 1 85.38 131 ASP A O 1
ATOM 1093 N N . ILE A 1 132 ? -8.805 8.68 10.055 1 90.06 132 ILE A N 1
ATOM 1094 C CA . ILE A 1 132 ? -7.566 8.492 10.805 1 90.06 132 ILE A CA 1
ATOM 1095 C C . ILE A 1 132 ? -6.367 8.828 9.922 1 90.06 132 ILE A C 1
ATOM 1097 O O . ILE A 1 132 ? -5.414 9.469 10.375 1 90.06 132 ILE A O 1
ATOM 1101 N N . ALA A 1 133 ? -6.473 8.352 8.703 1 92.88 133 ALA A N 1
ATOM 1102 C CA . ALA A 1 133 ? -5.375 8.609 7.773 1 92.88 133 ALA A CA 1
ATOM 1103 C C . ALA A 1 133 ? -5.125 10.102 7.617 1 92.88 133 ALA A C 1
ATOM 1105 O O . ALA A 1 133 ? -3.977 10.539 7.504 1 92.88 133 ALA A O 1
ATOM 1106 N N . GLU A 1 134 ? -6.164 10.914 7.664 1 92.75 134 GLU A N 1
ATOM 1107 C CA . GLU A 1 134 ? -6.055 12.359 7.473 1 92.75 134 GLU A CA 1
ATOM 1108 C C . GLU A 1 134 ? -5.191 12.992 8.562 1 92.75 134 GLU A C 1
ATOM 1110 O O . GLU A 1 134 ? -4.477 13.961 8.305 1 92.75 134 GLU A O 1
ATOM 1115 N N . VAL A 1 135 ? -5.258 12.445 9.68 1 94.19 135 VAL A N 1
ATOM 1116 C CA . VAL A 1 135 ? -4.535 12.969 10.828 1 94.19 135 VAL A CA 1
ATOM 1117 C C . VAL A 1 135 ? -3.033 12.758 10.641 1 94.19 135 VAL A C 1
ATOM 1119 O O . VAL A 1 135 ? -2.225 13.57 11.094 1 94.19 135 VAL A O 1
ATOM 1122 N N . PHE A 1 136 ? -2.666 11.734 9.914 1 95.69 136 PHE A N 1
ATOM 1123 C CA . PHE A 1 136 ? -1.263 11.336 9.867 1 95.69 136 PHE A CA 1
ATOM 1124 C C . PHE A 1 136 ? -0.617 11.789 8.562 1 95.69 136 PHE A C 1
ATOM 1126 O O . PHE A 1 136 ? 0.608 11.766 8.43 1 95.69 136 PHE A O 1
ATOM 1133 N N . LYS A 1 137 ? -1.37 12.188 7.578 1 96.44 137 LYS A N 1
ATOM 1134 C CA . LYS A 1 137 ? -0.846 12.586 6.277 1 96.44 137 LYS A CA 1
ATOM 1135 C C . LYS A 1 137 ? 0.197 13.688 6.422 1 96.44 137 LYS A C 1
ATOM 1137 O O . LYS A 1 137 ? 1.299 13.586 5.879 1 96.44 137 LYS A O 1
ATOM 1142 N N . PRO A 1 138 ? -0.05 14.742 7.234 1 95.88 138 PRO A N 1
ATOM 1143 C CA . PRO A 1 138 ? 0.958 15.805 7.336 1 95.88 138 PRO A CA 1
ATOM 1144 C C . PRO A 1 138 ? 2.244 15.328 8.008 1 95.88 138 PRO A C 1
ATOM 1146 O O . PRO A 1 138 ? 3.34 15.734 7.613 1 95.88 138 PRO A O 1
ATOM 1149 N N . LEU A 1 139 ? 2.082 14.383 8.938 1 93.38 139 LEU A N 1
ATOM 1150 C CA . LEU A 1 139 ? 3.191 13.992 9.797 1 93.38 139 LEU A CA 1
ATOM 1151 C C . LEU A 1 139 ? 4.031 12.898 9.141 1 93.38 139 LEU A C 1
ATOM 1153 O O . LEU A 1 139 ? 5.258 12.875 9.289 1 93.38 139 LEU A O 1
ATOM 1157 N N . ILE A 1 140 ? 3.365 12.039 8.445 1 96 140 ILE A N 1
ATOM 1158 C CA . ILE A 1 140 ? 4.07 10.891 7.883 1 96 140 ILE A CA 1
ATOM 1159 C C . ILE A 1 140 ? 4.168 11.039 6.367 1 96 140 ILE A C 1
ATOM 1161 O O . ILE A 1 140 ? 5.266 11.07 5.809 1 96 140 ILE A O 1
ATOM 1165 N N . GLY A 1 141 ? 3.062 11.289 5.727 1 97.38 141 GLY A N 1
ATOM 1166 C CA . GLY A 1 141 ? 3.008 11.352 4.273 1 97.38 141 GLY A CA 1
ATOM 1167 C C . GLY A 1 141 ? 3.721 12.562 3.703 1 97.38 141 GLY A C 1
ATOM 1168 O O . GLY A 1 141 ? 4.648 12.422 2.906 1 97.38 141 GLY A O 1
ATOM 1169 N N . ASP A 1 142 ? 3.33 13.773 4.141 1 97.94 142 ASP A N 1
ATOM 1170 C CA . ASP A 1 142 ? 3.881 15.016 3.596 1 97.94 142 ASP A CA 1
ATOM 1171 C C . ASP A 1 142 ? 5.379 15.117 3.871 1 97.94 142 ASP A C 1
ATOM 1173 O O . ASP A 1 142 ? 6.156 15.477 2.984 1 97.94 142 ASP A O 1
ATOM 1177 N N . ARG A 1 143 ? 5.75 14.742 5.047 1 97.38 143 ARG A N 1
ATOM 1178 C CA . ARG A 1 143 ? 7.168 14.805 5.383 1 97.38 143 ARG A CA 1
ATOM 1179 C C . ARG A 1 143 ? 7.977 13.828 4.535 1 97.38 143 ARG A C 1
ATOM 1181 O O . ARG A 1 143 ? 9.117 14.117 4.168 1 97.38 143 ARG A O 1
ATOM 1188 N N . LEU A 1 144 ? 7.43 12.688 4.305 1 98.06 144 LEU A N 1
ATOM 1189 C CA . LEU A 1 144 ? 8.078 11.727 3.414 1 98.06 144 LEU A CA 1
ATOM 1190 C C . LEU A 1 144 ? 8.25 12.32 2.018 1 98.06 144 LEU A C 1
ATOM 1192 O O . LEU A 1 144 ? 9.328 12.227 1.43 1 98.06 144 LEU A O 1
ATOM 1196 N N . ILE A 1 145 ? 7.215 12.93 1.515 1 98.38 145 ILE A N 1
ATOM 1197 C CA . ILE A 1 145 ? 7.238 13.523 0.182 1 98.38 145 ILE A CA 1
ATOM 1198 C C . ILE A 1 145 ? 8.305 14.617 0.125 1 98.38 145 ILE A C 1
ATOM 1200 O O . ILE A 1 145 ? 9.117 14.648 -0.803 1 98.38 145 ILE A O 1
ATOM 1204 N N . PHE A 1 146 ? 8.352 15.469 1.171 1 98.38 146 PHE A N 1
ATOM 1205 C CA . PHE A 1 146 ? 9.352 16.531 1.233 1 98.38 146 PHE A CA 1
ATOM 1206 C C . PHE A 1 146 ? 10.766 15.953 1.214 1 98.38 146 PHE A C 1
ATOM 1208 O O . PHE A 1 146 ? 11.625 16.422 0.469 1 98.38 146 PHE A O 1
ATOM 1215 N N . SER A 1 147 ? 10.93 14.977 1.995 1 97.88 147 SER A N 1
ATOM 1216 C CA . SER A 1 147 ? 12.25 14.359 2.098 1 97.88 147 SER A CA 1
ATOM 1217 C C . SER A 1 147 ? 12.703 13.781 0.76 1 97.88 147 SER A C 1
ATOM 1219 O O . SER A 1 147 ? 13.828 14.023 0.318 1 97.88 147 SER A O 1
ATOM 1221 N N . LEU A 1 148 ? 11.844 13.039 0.103 1 98.06 148 LEU A N 1
ATOM 1222 C CA . LEU A 1 148 ? 12.156 12.391 -1.168 1 98.06 148 LEU A CA 1
ATOM 1223 C C . LEU A 1 148 ? 12.477 13.43 -2.24 1 98.06 148 LEU A C 1
ATOM 1225 O O . LEU A 1 148 ? 13.398 13.234 -3.039 1 98.06 148 LEU A O 1
ATOM 1229 N N . LEU A 1 149 ? 11.727 14.516 -2.256 1 98 149 LEU A N 1
ATOM 1230 C CA . LEU A 1 149 ? 11.914 15.562 -3.256 1 98 149 LEU A CA 1
ATOM 1231 C C . LEU A 1 149 ? 13.164 16.375 -2.959 1 98 149 LEU A C 1
ATOM 1233 O O . LEU A 1 149 ? 13.922 16.719 -3.871 1 98 149 LEU A O 1
ATOM 1237 N N . ASN A 1 150 ? 13.398 16.719 -1.675 1 97.88 150 ASN A N 1
ATOM 1238 C CA . ASN A 1 150 ? 14.523 17.562 -1.287 1 97.88 150 ASN A CA 1
ATOM 1239 C C . ASN A 1 150 ? 15.852 16.812 -1.439 1 97.88 150 ASN A C 1
ATOM 1241 O O . ASN A 1 150 ? 16.891 17.438 -1.699 1 97.88 150 ASN A O 1
ATOM 1245 N N . ARG A 1 151 ? 15.797 15.508 -1.371 1 97.19 151 ARG A N 1
ATOM 1246 C CA . ARG A 1 151 ? 16.984 14.688 -1.578 1 97.19 151 ARG A CA 1
ATOM 1247 C C . ARG A 1 151 ? 17.141 14.289 -3.043 1 97.19 151 ARG A C 1
ATOM 1249 O O . ARG A 1 151 ? 18.047 13.539 -3.402 1 97.19 151 ARG A O 1
ATOM 1256 N N . LYS A 1 152 ? 16.219 14.68 -3.871 1 96.62 152 LYS A N 1
ATOM 1257 C CA . LYS A 1 152 ? 16.219 14.438 -5.312 1 96.62 152 LYS A CA 1
ATOM 1258 C C . LYS A 1 152 ? 16.156 12.945 -5.617 1 96.62 152 LYS A C 1
ATOM 1260 O O . LYS A 1 152 ? 16.719 12.492 -6.621 1 96.62 152 LYS A O 1
ATOM 1265 N N . GLN A 1 153 ? 15.562 12.25 -4.676 1 96.81 153 GLN A N 1
ATOM 1266 C CA . GLN A 1 153 ? 15.344 10.828 -4.91 1 96.81 153 GLN A CA 1
ATOM 1267 C C . GLN A 1 153 ? 14.148 10.602 -5.832 1 96.81 153 GLN A C 1
ATOM 1269 O O . GLN A 1 153 ? 14.062 9.57 -6.508 1 96.81 153 GLN A O 1
ATOM 1274 N N . ILE A 1 154 ? 13.203 11.516 -5.738 1 97.06 154 ILE A N 1
ATOM 1275 C CA . ILE A 1 154 ? 12.07 11.562 -6.648 1 97.06 154 ILE A CA 1
ATOM 1276 C C . ILE A 1 154 ? 12.086 12.867 -7.438 1 97.06 154 ILE A C 1
ATOM 1278 O O . ILE A 1 154 ? 12.234 13.945 -6.855 1 97.06 154 ILE A O 1
ATOM 1282 N N . THR A 1 155 ? 12.07 12.781 -8.664 1 95.81 155 THR A N 1
ATOM 1283 C CA . THR A 1 155 ? 12.031 13.906 -9.586 1 95.81 155 THR A CA 1
ATOM 1284 C C . THR A 1 155 ? 11.016 13.656 -10.703 1 95.81 155 THR A C 1
ATOM 1286 O O . THR A 1 155 ? 10.312 12.641 -10.695 1 95.81 155 THR A O 1
ATOM 1289 N N . GLU A 1 156 ? 10.922 14.578 -11.633 1 92.81 156 GLU A N 1
ATOM 1290 C CA . GLU A 1 156 ? 10.031 14.391 -12.773 1 92.81 156 GLU A CA 1
ATOM 1291 C C . GLU A 1 156 ? 10.406 13.141 -13.562 1 92.81 156 GLU A C 1
ATOM 1293 O O . GLU A 1 156 ? 9.539 12.492 -14.156 1 92.81 156 GLU A O 1
ATOM 1298 N N . ASP A 1 157 ? 11.664 12.75 -13.43 1 93.19 157 ASP A N 1
ATOM 1299 C CA . ASP A 1 157 ? 12.156 11.578 -14.156 1 93.19 157 ASP A CA 1
ATOM 1300 C C . ASP A 1 157 ? 11.633 10.289 -13.547 1 93.19 157 ASP A C 1
ATOM 1302 O O . ASP A 1 157 ? 11.703 9.227 -14.164 1 93.19 157 ASP A O 1
ATOM 1306 N N . SER A 1 158 ? 11.086 10.391 -12.398 1 94.5 158 SER A N 1
ATOM 1307 C CA . SER A 1 158 ? 10.539 9.227 -11.719 1 94.5 158 SER A CA 1
ATOM 1308 C C . SER A 1 158 ? 9.156 8.867 -12.242 1 94.5 158 SER A C 1
ATOM 1310 O O . SER A 1 158 ? 8.586 7.84 -11.875 1 94.5 158 SER A O 1
ATOM 1312 N N . PHE A 1 159 ? 8.672 9.766 -13.125 1 92.38 159 PHE A N 1
ATOM 1313 C CA . PHE A 1 159 ? 7.348 9.586 -13.711 1 92.38 159 PHE A CA 1
ATOM 1314 C C . PHE A 1 159 ? 7.434 9.492 -15.227 1 92.38 159 PHE A C 1
ATOM 1316 O O . PHE A 1 159 ? 8.43 9.898 -15.828 1 92.38 159 PHE A O 1
ATOM 1323 N N . THR A 1 160 ? 6.414 8.797 -15.773 1 86.19 160 THR A N 1
ATOM 1324 C CA . THR A 1 160 ? 6.277 8.852 -17.219 1 86.19 160 THR A CA 1
ATOM 1325 C C . THR A 1 160 ? 5.625 10.156 -17.656 1 86.19 160 THR A C 1
ATOM 1327 O O . THR A 1 160 ? 4.41 10.32 -17.547 1 86.19 160 THR A O 1
ATOM 1330 N N . LYS A 1 161 ? 6.371 11.047 -18.25 1 78.5 161 LYS A N 1
ATOM 1331 C CA . LYS A 1 161 ? 5.938 12.406 -18.547 1 78.5 161 LYS A CA 1
ATOM 1332 C C . LYS A 1 161 ? 4.805 12.414 -19.562 1 78.5 161 LYS A C 1
ATOM 1334 O O . LYS A 1 161 ? 3.869 13.211 -19.469 1 78.5 161 LYS A O 1
ATOM 1339 N N . GLU A 1 162 ? 4.852 11.477 -20.469 1 79.62 162 GLU A N 1
ATOM 1340 C CA . GLU A 1 162 ? 3.877 11.414 -21.562 1 79.62 162 GLU A CA 1
ATOM 1341 C C . GLU A 1 162 ? 2.482 11.086 -21.031 1 79.62 162 GLU A C 1
ATOM 1343 O O . GLU A 1 162 ? 1.483 11.312 -21.719 1 79.62 162 GLU A O 1
ATOM 1348 N N . LEU A 1 163 ? 2.51 10.664 -19.828 1 78.5 163 LEU A N 1
ATOM 1349 C CA . LEU A 1 163 ? 1.235 10.258 -19.234 1 78.5 163 LEU A CA 1
ATOM 1350 C C . LEU A 1 163 ? 0.816 11.219 -18.141 1 78.5 163 LEU A C 1
ATOM 1352 O O . LEU A 1 163 ? 0.124 10.828 -17.188 1 78.5 163 LEU A O 1
ATOM 1356 N N . ASN A 1 164 ? 1.266 12.414 -18.188 1 75.5 164 ASN A N 1
ATOM 1357 C CA . ASN A 1 164 ? 0.904 13.492 -17.266 1 75.5 164 ASN A CA 1
ATOM 1358 C C . ASN A 1 164 ? 1.178 13.109 -15.82 1 75.5 164 ASN A C 1
ATOM 1360 O O . ASN A 1 164 ? 0.349 13.352 -14.945 1 75.5 164 ASN A O 1
ATOM 1364 N N . PHE A 1 165 ? 2.182 12.312 -15.586 1 76.31 165 PHE A N 1
ATOM 1365 C CA . PHE A 1 165 ? 2.711 11.953 -14.273 1 76.31 165 PHE A CA 1
ATOM 1366 C C . PHE A 1 165 ? 1.779 10.984 -13.562 1 76.31 165 PHE A C 1
ATOM 1368 O O . PHE A 1 165 ? 1.873 10.805 -12.344 1 76.31 165 PHE A O 1
ATOM 1375 N N . LEU A 1 166 ? 0.967 10.414 -14.289 1 78.25 166 LEU A N 1
ATOM 1376 C CA . LEU A 1 166 ? 0.016 9.477 -13.703 1 78.25 166 LEU A CA 1
ATOM 1377 C C . LEU A 1 166 ? 0.662 8.117 -13.484 1 78.25 166 LEU A C 1
ATOM 1379 O O . LEU A 1 166 ? 0.125 7.277 -12.75 1 78.25 166 LEU A O 1
ATOM 1383 N N . HIS A 1 167 ? 1.814 8.086 -14.141 1 83.25 167 HIS A N 1
ATOM 1384 C CA . HIS A 1 167 ? 2.494 6.797 -14.039 1 83.25 167 HIS A CA 1
ATOM 1385 C C . HIS A 1 167 ? 3.816 6.934 -13.289 1 83.25 167 HIS A C 1
ATOM 1387 O O . HIS A 1 167 ? 4.773 7.516 -13.812 1 83.25 167 HIS A O 1
ATOM 1393 N N . LEU A 1 168 ? 3.811 6.449 -12.094 1 89.62 168 LEU A N 1
ATOM 1394 C CA . LEU A 1 168 ? 5.016 6.332 -11.281 1 89.62 168 LEU A CA 1
ATOM 1395 C C . LEU A 1 168 ? 5.809 5.086 -11.664 1 89.62 168 LEU A C 1
ATOM 1397 O O . LEU A 1 168 ? 5.273 3.977 -11.656 1 89.62 168 LEU A O 1
ATOM 1401 N N . LYS A 1 169 ? 7.039 5.289 -12.016 1 89.88 169 LYS A N 1
ATOM 1402 C CA . LYS A 1 169 ? 7.867 4.168 -12.438 1 89.88 169 LYS A CA 1
ATOM 1403 C C . LYS A 1 169 ? 8.094 3.184 -11.289 1 89.88 169 LYS A C 1
ATOM 1405 O O . LYS A 1 169 ? 8.039 3.564 -10.117 1 89.88 169 LYS A O 1
ATOM 1410 N N . LYS A 1 170 ? 8.398 1.979 -11.703 1 85.06 170 LYS A N 1
ATOM 1411 C CA . LYS A 1 170 ? 8.5 0.869 -10.758 1 85.06 170 LYS A CA 1
ATOM 1412 C C . LYS A 1 170 ? 9.547 1.152 -9.688 1 85.06 170 LYS A C 1
ATOM 1414 O O . LYS A 1 170 ? 9.297 0.944 -8.5 1 85.06 170 LYS A O 1
ATOM 1419 N N . ASP A 1 171 ? 10.672 1.597 -10.102 1 87.56 171 ASP A N 1
ATOM 1420 C CA . ASP A 1 171 ? 11.758 1.85 -9.156 1 87.56 171 ASP A CA 1
ATOM 1421 C C . ASP A 1 171 ? 11.375 2.945 -8.164 1 87.56 171 ASP A C 1
ATOM 1423 O O . ASP A 1 171 ? 11.727 2.871 -6.988 1 87.56 171 ASP A O 1
ATOM 1427 N N . ALA A 1 172 ? 10.688 3.957 -8.625 1 92.69 172 ALA A N 1
ATOM 1428 C CA . ALA A 1 172 ? 10.242 5.051 -7.766 1 92.69 172 ALA A CA 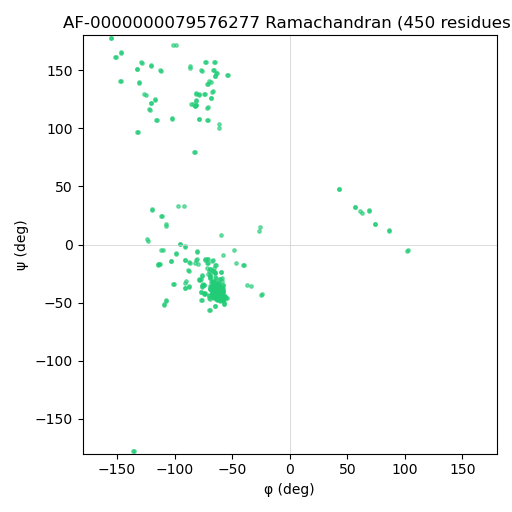1
ATOM 1429 C C . ALA A 1 172 ? 9.211 4.566 -6.754 1 92.69 172 ALA A C 1
ATOM 1431 O O . ALA A 1 172 ? 9.266 4.926 -5.578 1 92.69 172 ALA A O 1
ATOM 1432 N N . SER A 1 173 ? 8.312 3.785 -7.258 1 92.12 173 SER A N 1
ATOM 1433 C CA . SER A 1 173 ? 7.289 3.234 -6.371 1 92.12 173 SER A CA 1
ATOM 1434 C C . SER A 1 173 ? 7.914 2.408 -5.254 1 92.12 173 SER A C 1
ATOM 1436 O O . SER A 1 173 ? 7.527 2.533 -4.09 1 92.12 173 SER A O 1
ATOM 1438 N N . LYS A 1 174 ? 8.828 1.619 -5.602 1 87.38 174 LYS A N 1
ATOM 1439 C CA . LYS A 1 174 ? 9.516 0.774 -4.625 1 87.38 174 LYS A CA 1
ATOM 1440 C C . LYS A 1 174 ? 10.266 1.616 -3.6 1 87.38 174 LYS A C 1
ATOM 1442 O O . LYS A 1 174 ? 10.281 1.296 -2.41 1 87.38 174 LYS A O 1
ATOM 1447 N N . LEU A 1 175 ? 10.883 2.547 -4.113 1 92.69 175 LEU A N 1
ATOM 1448 C CA . LEU A 1 175 ? 11.633 3.441 -3.238 1 92.69 175 LEU A CA 1
ATOM 1449 C C . LEU A 1 175 ? 10.711 4.113 -2.229 1 92.69 175 LEU A C 1
ATOM 1451 O O . LEU A 1 175 ? 11.023 4.168 -1.037 1 92.69 175 LEU A O 1
ATOM 1455 N N . ILE A 1 176 ? 9.602 4.586 -2.684 1 95.81 176 ILE A N 1
ATOM 1456 C CA . ILE A 1 176 ? 8.656 5.289 -1.821 1 95.81 176 ILE A CA 1
ATOM 1457 C C . ILE A 1 176 ? 8.133 4.336 -0.748 1 95.81 176 ILE A C 1
ATOM 1459 O O . ILE A 1 176 ? 8.078 4.691 0.432 1 95.81 176 ILE A O 1
ATOM 1463 N N . VAL A 1 177 ? 7.801 3.176 -1.168 1 93.06 177 VAL A N 1
ATOM 1464 C CA . VAL A 1 177 ? 7.273 2.182 -0.238 1 93.06 177 VAL A CA 1
ATOM 1465 C C . VAL A 1 177 ? 8.328 1.863 0.825 1 93.06 177 VAL A C 1
ATOM 1467 O O . VAL A 1 177 ? 8.008 1.792 2.016 1 93.06 177 VAL A O 1
ATOM 1470 N N . SER A 1 178 ? 9.516 1.689 0.376 1 91.19 178 SER A N 1
ATOM 1471 C CA . SER A 1 178 ? 10.609 1.363 1.287 1 91.19 178 SER A CA 1
ATOM 1472 C C . SER A 1 178 ? 10.852 2.492 2.285 1 91.19 178 SER A C 1
ATOM 1474 O O . SER A 1 178 ? 11.023 2.244 3.48 1 91.19 178 SER A O 1
ATOM 1476 N N . GLU A 1 179 ? 10.875 3.658 1.812 1 94.06 179 GLU A N 1
ATOM 1477 C CA . GLU A 1 179 ? 11.117 4.809 2.68 1 94.06 179 GLU A CA 1
ATOM 1478 C C . GLU A 1 179 ? 9.969 5 3.668 1 94.06 179 GLU A C 1
ATOM 1480 O O . GLU A 1 179 ? 10.188 5.438 4.801 1 94.06 179 GLU A O 1
ATOM 1485 N N . LEU A 1 180 ? 8.773 4.734 3.205 1 95.44 180 LEU A N 1
ATOM 1486 C CA . LEU A 1 180 ? 7.637 4.805 4.113 1 95.44 180 LEU A CA 1
ATOM 1487 C C . LEU A 1 180 ? 7.766 3.779 5.234 1 95.44 180 LEU A C 1
ATOM 1489 O O . LEU A 1 180 ? 7.523 4.094 6.402 1 95.44 180 LEU A O 1
ATOM 1493 N N . GLU A 1 181 ? 8.141 2.588 4.883 1 91.12 181 GLU A N 1
ATOM 1494 C CA . GLU A 1 181 ? 8.305 1.536 5.883 1 91.12 181 GLU A CA 1
ATOM 1495 C C . GLU A 1 181 ? 9.375 1.915 6.906 1 91.12 181 GLU A C 1
ATOM 1497 O O . GLU A 1 181 ? 9.211 1.67 8.102 1 91.12 181 GLU A O 1
ATOM 1502 N N . LYS A 1 182 ? 10.414 2.451 6.391 1 90.75 182 LYS A N 1
ATOM 1503 C CA . LYS A 1 182 ? 11.469 2.92 7.289 1 90.75 182 LYS A CA 1
ATOM 1504 C C . LYS A 1 182 ? 10.945 3.99 8.242 1 90.75 182 LYS A C 1
ATOM 1506 O O . LYS A 1 182 ? 11.242 3.963 9.438 1 90.75 182 LYS A O 1
ATOM 1511 N N . ARG A 1 183 ? 10.211 4.867 7.723 1 93.81 183 ARG A N 1
ATOM 1512 C CA . ARG A 1 183 ? 9.641 5.949 8.516 1 93.81 183 ARG A CA 1
ATOM 1513 C C . ARG A 1 183 ? 8.703 5.406 9.594 1 93.81 183 ARG A C 1
ATOM 1515 O O . ARG A 1 183 ? 8.734 5.867 10.734 1 93.81 183 ARG A O 1
ATOM 1522 N N . LEU A 1 184 ? 7.934 4.531 9.242 1 94.31 184 LEU A N 1
ATOM 1523 C CA . LEU A 1 184 ? 6.949 3.969 10.164 1 94.31 184 LEU A CA 1
ATOM 1524 C C . LEU A 1 184 ? 7.637 3.227 11.305 1 94.31 184 LEU A C 1
ATOM 1526 O O . LEU A 1 184 ? 7.07 3.102 12.398 1 94.31 184 LEU A O 1
ATOM 1530 N N . LYS A 1 185 ? 8.836 2.779 11.102 1 90.62 185 LYS A N 1
ATOM 1531 C CA . LYS A 1 185 ? 9.562 2.025 12.117 1 90.62 185 LYS A CA 1
ATOM 1532 C C . LYS A 1 185 ? 10.32 2.961 13.055 1 90.62 185 LYS A C 1
ATOM 1534 O O . LYS A 1 185 ? 10.758 2.549 14.125 1 90.62 185 LYS A O 1
ATOM 1539 N N . GLN A 1 186 ? 10.469 4.168 12.672 1 91.88 186 GLN A N 1
ATOM 1540 C CA . GLN A 1 186 ? 11.109 5.137 13.555 1 91.88 186 GLN A CA 1
ATOM 1541 C C . GLN A 1 186 ? 10.289 5.355 14.828 1 91.88 186 GLN A C 1
ATOM 1543 O O . GLN A 1 186 ? 9.062 5.266 14.797 1 91.88 186 GLN A O 1
ATOM 1548 N N . SER A 1 187 ? 11.039 5.621 15.898 1 92 187 SER A N 1
ATOM 1549 C CA . SER A 1 187 ? 10.352 5.773 17.172 1 92 187 SER A CA 1
ATOM 1550 C C . SER A 1 187 ? 10.43 7.211 17.672 1 92 187 SER A C 1
ATOM 1552 O O . SER A 1 187 ? 11.344 7.953 17.312 1 92 187 SER A O 1
ATOM 1554 N N . VAL A 1 188 ? 9.422 7.598 18.406 1 90.88 188 VAL A N 1
ATOM 1555 C CA . VAL A 1 188 ? 9.359 8.898 19.062 1 90.88 188 VAL A CA 1
ATOM 1556 C C . VAL A 1 188 ? 8.93 8.719 20.516 1 90.88 188 VAL A C 1
ATOM 1558 O O . VAL A 1 188 ? 8.281 7.719 20.859 1 90.88 188 VAL A O 1
ATOM 1561 N N . MET A 1 189 ? 9.406 9.648 21.328 1 91.31 189 MET A N 1
ATOM 1562 C CA . MET A 1 189 ? 8.984 9.617 22.734 1 91.31 189 MET A CA 1
ATOM 1563 C C . MET A 1 189 ? 7.527 10.039 22.875 1 91.31 189 MET A C 1
ATOM 1565 O O . MET A 1 189 ? 7.168 11.172 22.547 1 91.31 189 MET A O 1
ATOM 1569 N N . HIS A 1 190 ? 6.742 9.086 23.359 1 90.56 190 HIS A N 1
ATOM 1570 C CA . HIS A 1 190 ? 5.336 9.406 23.562 1 90.56 190 HIS A CA 1
ATOM 1571 C C . HIS A 1 190 ? 5.117 10.086 24.906 1 90.56 190 HIS A C 1
ATOM 1573 O O . HIS A 1 190 ? 5.348 9.484 25.969 1 90.56 190 HIS A O 1
ATOM 1579 N N . LYS A 1 191 ? 4.602 11.258 24.922 1 84.75 191 LYS A N 1
ATOM 1580 C CA . LYS A 1 191 ? 4.508 12.086 26.125 1 84.75 191 LYS A CA 1
ATOM 1581 C C . LYS A 1 191 ? 3.57 11.461 27.156 1 84.75 191 LYS A C 1
ATOM 1583 O O . LYS A 1 191 ? 3.912 11.367 28.328 1 84.75 191 LYS A O 1
ATOM 1588 N N . ASP A 1 192 ? 2.439 10.977 26.766 1 84.12 192 ASP A N 1
ATOM 1589 C CA . ASP A 1 192 ? 1.444 10.438 27.688 1 84.12 192 ASP A CA 1
ATOM 1590 C C . ASP A 1 192 ? 1.847 9.047 28.188 1 84.12 192 ASP A C 1
ATOM 1592 O O . ASP A 1 192 ? 1.61 8.703 29.344 1 84.12 192 ASP A O 1
ATOM 1596 N N . LEU A 1 193 ? 2.471 8.281 27.312 1 89.31 193 LEU A N 1
ATOM 1597 C CA . LEU A 1 193 ? 2.834 6.91 27.656 1 89.31 193 LEU A CA 1
ATOM 1598 C C . LEU A 1 193 ? 4.207 6.859 28.328 1 89.31 193 LEU A C 1
ATOM 1600 O O . LEU A 1 193 ? 4.535 5.887 29 1 89.31 193 LEU A O 1
ATOM 1604 N N . GLY A 1 194 ? 4.961 7.805 28.109 1 90.75 194 GLY A N 1
ATOM 1605 C CA . GLY A 1 194 ? 6.285 7.871 28.703 1 90.75 194 GLY A CA 1
ATOM 1606 C C . GLY A 1 194 ? 7.242 6.832 28.156 1 90.75 194 GLY A C 1
ATOM 1607 O O . GLY A 1 194 ? 8.055 6.277 28.906 1 90.75 194 GLY A O 1
ATOM 1608 N N . ARG A 1 195 ? 7.07 6.434 26.922 1 93.25 195 ARG A N 1
ATOM 1609 C CA . ARG A 1 195 ? 7.938 5.441 26.281 1 93.25 195 ARG A CA 1
ATOM 1610 C C . ARG A 1 195 ? 8.094 5.727 24.797 1 93.25 195 ARG A C 1
ATOM 1612 O O . ARG A 1 195 ? 7.336 6.512 24.219 1 93.25 195 ARG A O 1
ATOM 1619 N N . GLN A 1 196 ? 9.094 5.047 24.297 1 93.88 196 GLN A N 1
ATOM 1620 C CA . GLN A 1 196 ? 9.312 5.141 22.859 1 93.88 196 GLN A CA 1
ATOM 1621 C C . GLN A 1 196 ? 8.266 4.332 22.094 1 93.88 196 GLN A C 1
ATOM 1623 O O . GLN A 1 196 ? 7.98 3.184 22.453 1 93.88 196 GLN A O 1
ATOM 1628 N N . VAL A 1 197 ? 7.684 5.047 21.109 1 93.38 197 VAL A N 1
ATOM 1629 C CA . VAL A 1 197 ? 6.688 4.379 20.281 1 93.38 197 VAL A CA 1
ATOM 1630 C C . VAL A 1 197 ? 6.992 4.629 18.812 1 93.38 197 VAL A C 1
ATOM 1632 O O . VAL A 1 197 ? 7.406 5.73 18.438 1 93.38 197 VAL A O 1
ATOM 1635 N N . SER A 1 198 ? 6.84 3.58 17.984 1 93.88 198 SER A N 1
ATOM 1636 C CA . SER A 1 198 ? 7.055 3.746 16.562 1 93.88 198 SER A CA 1
ATOM 1637 C C . SER A 1 198 ? 5.914 4.523 15.914 1 93.88 198 SER A C 1
ATOM 1639 O O . SER A 1 198 ? 4.809 4.578 16.453 1 93.88 198 SER A O 1
ATOM 1641 N N . TYR A 1 199 ? 6.152 5.121 14.812 1 94.62 199 TYR A N 1
ATOM 1642 C CA . TYR A 1 199 ? 5.094 5.793 14.07 1 94.62 199 TYR A CA 1
ATOM 1643 C C . TYR A 1 199 ? 3.982 4.812 13.703 1 94.62 199 TYR A C 1
ATOM 1645 O O . TYR A 1 199 ? 2.803 5.172 13.711 1 94.62 199 TYR A O 1
ATOM 1653 N N . GLN A 1 200 ? 4.387 3.633 13.398 1 94.06 200 GLN A N 1
ATOM 1654 C CA . GLN A 1 200 ? 3.393 2.607 13.109 1 94.06 200 GLN A CA 1
ATOM 1655 C C . GLN A 1 200 ? 2.482 2.365 14.305 1 94.06 200 GLN A C 1
ATOM 1657 O O . GLN A 1 200 ? 1.266 2.236 14.148 1 94.06 200 GLN A O 1
ATOM 1662 N N . TYR A 1 201 ? 3.109 2.301 15.406 1 93.44 201 TYR A N 1
ATOM 1663 C CA . TYR A 1 201 ? 2.324 2.068 16.609 1 93.44 201 TYR A CA 1
ATOM 1664 C C . TYR A 1 201 ? 1.422 3.26 16.906 1 93.44 201 TYR A C 1
ATOM 1666 O O . TYR A 1 201 ? 0.331 3.096 17.469 1 93.44 201 TYR A O 1
ATOM 1674 N N . LEU A 1 202 ? 1.812 4.426 16.578 1 94.19 202 LEU A N 1
ATOM 1675 C CA . LEU A 1 202 ? 0.963 5.598 16.75 1 94.19 202 LEU A CA 1
ATOM 1676 C C . LEU A 1 202 ? -0.336 5.445 15.961 1 94.19 202 LEU A C 1
ATOM 1678 O O . LEU A 1 202 ? -1.396 5.883 16.422 1 94.19 202 LEU A O 1
ATOM 1682 N N . LEU A 1 203 ? -0.224 4.875 14.75 1 93.44 203 LEU A N 1
ATOM 1683 C CA . LEU A 1 203 ? -1.429 4.598 13.969 1 93.44 203 LEU A CA 1
ATOM 1684 C C . LEU A 1 203 ? -2.373 3.684 14.742 1 93.44 203 LEU A C 1
ATOM 1686 O O . LEU A 1 203 ? -3.584 3.916 14.773 1 93.44 203 LEU A O 1
ATOM 1690 N N . ARG A 1 204 ? -1.799 2.746 15.359 1 91.12 204 ARG A N 1
ATOM 1691 C CA . ARG A 1 204 ? -2.582 1.789 16.141 1 91.12 204 ARG A CA 1
ATOM 1692 C C . ARG A 1 204 ? -3.236 2.461 17.344 1 91.12 204 ARG A C 1
ATOM 1694 O O . ARG A 1 204 ? -4.406 2.211 17.641 1 91.12 204 ARG A O 1
ATOM 1701 N N . LEU A 1 205 ? -2.436 3.248 18 1 91.94 205 LEU A N 1
ATOM 1702 C CA . LEU A 1 205 ? -2.949 3.955 19.172 1 91.94 205 LEU A CA 1
ATOM 1703 C C . LEU A 1 205 ? -4.133 4.84 18.797 1 91.94 205 LEU A C 1
ATOM 1705 O O . LEU A 1 205 ? -5.102 4.941 19.547 1 91.94 205 LEU A O 1
ATOM 1709 N N . GLU A 1 206 ? -4.004 5.469 17.625 1 91.5 206 GLU A N 1
ATOM 1710 C CA . GLU A 1 206 ? -5.105 6.305 17.156 1 91.5 206 GLU A CA 1
ATOM 1711 C C . GLU A 1 206 ? -6.363 5.477 16.922 1 91.5 206 GLU A C 1
ATOM 1713 O O . GLU A 1 206 ? -7.477 5.934 17.172 1 91.5 206 GLU A O 1
ATOM 1718 N N . SER A 1 207 ? -6.164 4.293 16.438 1 87.19 207 SER A N 1
ATOM 1719 C CA . SER A 1 207 ? -7.277 3.373 16.219 1 87.19 207 SER A CA 1
ATOM 1720 C C . SER A 1 207 ? -7.934 2.979 17.531 1 87.19 207 SER A C 1
ATOM 1722 O O . SER A 1 207 ? -9.164 2.895 17.625 1 87.19 207 SER A O 1
ATOM 1724 N N . TYR A 1 208 ? -7.109 2.83 18.531 1 87.38 208 TYR A N 1
ATOM 1725 C CA . TYR A 1 208 ? -7.633 2.508 19.859 1 87.38 208 TYR A CA 1
ATOM 1726 C C . TYR A 1 208 ? -8.469 3.656 20.406 1 87.38 208 TYR A C 1
ATOM 1728 O O . TYR A 1 208 ? -9.508 3.434 21.031 1 87.38 208 TYR A O 1
ATOM 1736 N N . LYS A 1 209 ? -8.016 4.816 20.219 1 88.81 209 LYS A N 1
ATOM 1737 C CA . LYS A 1 209 ? -8.758 5.984 20.672 1 88.81 209 LYS A CA 1
ATOM 1738 C C . LYS A 1 209 ? -10.141 6.035 20.031 1 88.81 209 LYS A C 1
ATOM 1740 O O . LYS A 1 209 ? -11.125 6.383 20.703 1 88.81 209 LYS A O 1
ATOM 1745 N N . LEU A 1 210 ? -10.148 5.719 18.812 1 83.88 210 LEU A N 1
ATOM 1746 C CA . LEU A 1 210 ? -11.422 5.727 18.094 1 83.88 210 LEU A CA 1
ATOM 1747 C C . LEU A 1 210 ? -12.367 4.664 18.641 1 83.88 210 LEU A C 1
ATOM 1749 O O . LEU A 1 210 ? -13.562 4.914 18.797 1 83.88 210 LEU A O 1
ATOM 1753 N N . ILE A 1 211 ? -11.812 3.549 18.891 1 79.81 211 ILE A N 1
ATOM 1754 C CA . ILE A 1 211 ? -12.602 2.447 19.422 1 79.81 211 ILE A CA 1
ATOM 1755 C C . ILE A 1 211 ? -13.156 2.832 20.797 1 79.81 211 ILE A C 1
ATOM 1757 O O . ILE A 1 211 ? -14.336 2.611 21.078 1 79.81 211 ILE A O 1
ATOM 1761 N N . LYS A 1 212 ? -12.359 3.406 21.578 1 84.25 212 LYS A N 1
ATOM 1762 C CA . LYS A 1 212 ? -12.797 3.834 22.906 1 84.25 212 LYS A CA 1
ATOM 1763 C C . LYS A 1 212 ? -13.914 4.867 22.812 1 84.25 212 LYS A C 1
ATOM 1765 O O . LYS A 1 212 ? -14.844 4.859 23.625 1 84.25 212 LYS A O 1
ATOM 1770 N N . HIS A 1 213 ? -13.805 5.645 21.891 1 83.69 213 HIS A N 1
ATOM 1771 C CA . HIS A 1 213 ? -14.852 6.641 21.672 1 83.69 213 HIS A CA 1
ATOM 1772 C C . HIS A 1 213 ? -16.156 5.98 21.266 1 83.69 213 HIS A C 1
ATOM 1774 O O . HIS A 1 213 ? -17.234 6.355 21.75 1 83.69 213 HIS A O 1
ATOM 1780 N N . LEU A 1 214 ? -16.062 5.043 20.422 1 78.44 214 LEU A N 1
ATOM 1781 C CA . LEU A 1 214 ? -17.25 4.395 19.859 1 78.44 214 LEU A CA 1
ATOM 1782 C C . LEU A 1 214 ? -17.969 3.568 20.922 1 78.44 214 LEU A C 1
ATOM 1784 O O . LEU A 1 214 ? -19.188 3.436 20.891 1 78.44 214 LEU A O 1
ATOM 1788 N N . ILE A 1 215 ? -17.188 3.119 21.891 1 80 215 ILE A N 1
ATOM 1789 C CA . ILE A 1 215 ? -17.812 2.314 22.938 1 80 215 ILE A CA 1
ATOM 1790 C C . ILE A 1 215 ? -18.172 3.203 24.125 1 80 215 ILE A C 1
ATOM 1792 O O . ILE A 1 215 ? -18.609 2.711 25.172 1 80 215 ILE A O 1
ATOM 1796 N N . GLY A 1 216 ? -17.922 4.438 24.078 1 82.94 216 GLY A N 1
ATOM 1797 C CA . GLY A 1 216 ? -18.375 5.41 25.062 1 82.94 216 GLY A CA 1
ATOM 1798 C C . GLY A 1 216 ? -17.438 5.531 26.25 1 82.94 216 GLY A C 1
ATOM 1799 O O . GLY A 1 216 ? -17.812 6.086 27.281 1 82.94 216 GLY A O 1
ATOM 1800 N N . GLU A 1 217 ? -16.375 4.992 26.109 1 85.56 217 GLU A N 1
ATOM 1801 C CA . GLU A 1 217 ? -15.422 5.031 27.234 1 85.56 217 GLU A CA 1
ATOM 1802 C C . GLU A 1 217 ? -14.75 6.395 27.344 1 85.56 217 GLU A C 1
ATOM 1804 O O . GLU A 1 217 ? -14.578 6.922 28.438 1 85.56 217 GLU A O 1
ATOM 1809 N N . LYS A 1 218 ? -14.266 6.922 26.25 1 88.25 218 LYS A N 1
ATOM 1810 C CA . LYS A 1 218 ? -13.547 8.195 26.219 1 88.25 218 LYS A CA 1
ATOM 1811 C C . LYS A 1 218 ? -13.805 8.93 24.891 1 88.25 218 LYS A C 1
ATOM 1813 O O . LYS A 1 218 ? -13.859 8.305 23.828 1 88.25 218 LYS A O 1
ATOM 1818 N N . GLU A 1 219 ? -13.938 10.172 25.062 1 88.25 219 GLU A N 1
ATOM 1819 C CA . GLU A 1 219 ? -14.133 10.969 23.859 1 88.25 219 GLU A CA 1
ATOM 1820 C C . GLU A 1 219 ? -12.867 11 23 1 88.25 219 GLU A C 1
ATOM 1822 O O . GLU A 1 219 ? -11.758 11.109 23.531 1 88.25 219 GLU A O 1
ATOM 1827 N N . TYR A 1 220 ? -13.07 10.922 21.719 1 88.06 220 TYR A N 1
ATOM 1828 C CA . TYR A 1 220 ? -11.945 10.883 20.797 1 88.06 220 TYR A CA 1
ATOM 1829 C C . TYR A 1 220 ? -11.211 12.219 20.781 1 88.06 220 TYR A C 1
ATOM 1831 O O . TYR A 1 220 ? -11.836 13.273 20.625 1 88.06 220 TYR A O 1
ATOM 1839 N N . GLU A 1 221 ? -9.945 12.188 21 1 87.69 221 GLU A N 1
ATOM 1840 C CA . GLU A 1 221 ? -9.023 13.297 20.797 1 87.69 221 GLU A CA 1
ATOM 1841 C C . GLU A 1 221 ? -7.914 12.914 19.812 1 87.69 221 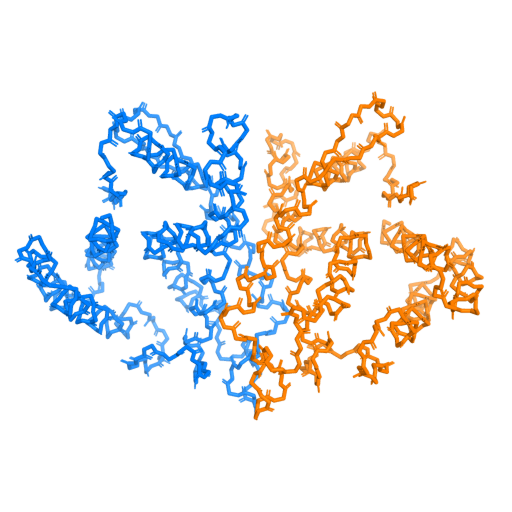GLU A C 1
ATOM 1843 O O . GLU A 1 221 ? -7.066 12.078 20.125 1 87.69 221 GLU A O 1
ATOM 1848 N N . GLY A 1 222 ? -7.883 13.633 18.641 1 88.62 222 GLY A N 1
ATOM 1849 C CA . GLY A 1 222 ? -6.957 13.281 17.578 1 88.62 222 GLY A CA 1
ATOM 1850 C C . GLY A 1 222 ? -5.504 13.516 17.953 1 88.62 222 GLY A C 1
ATOM 1851 O O . GLY A 1 222 ? -5.195 14.422 18.734 1 88.62 222 GLY A O 1
ATOM 1852 N N . PHE A 1 223 ? -4.742 12.742 17.391 1 87.31 223 PHE A N 1
ATOM 1853 C CA . PHE A 1 223 ? -3.309 12.797 17.656 1 87.31 223 PHE A CA 1
ATOM 1854 C C . PHE A 1 223 ? -2.711 14.102 17.141 1 87.31 223 PHE A C 1
ATOM 1856 O O . PHE A 1 223 ? -3.021 14.523 16.031 1 87.31 223 PHE A O 1
ATOM 1863 N N . ARG A 1 224 ? -1.948 14.734 17.969 1 85.88 224 ARG A N 1
ATOM 1864 C CA . ARG A 1 224 ? -1.199 15.938 17.609 1 85.88 224 ARG A CA 1
ATOM 1865 C C . ARG A 1 224 ? 0.283 15.773 17.938 1 85.88 224 ARG A C 1
ATOM 1867 O O . ARG A 1 224 ? 0.648 15.414 19.047 1 85.88 224 ARG A O 1
ATOM 1874 N N . ILE A 1 225 ? 0.996 16.062 16.969 1 80.94 225 ILE A N 1
ATOM 1875 C CA . ILE A 1 225 ? 2.432 15.883 17.141 1 80.94 225 ILE A CA 1
ATOM 1876 C C . ILE A 1 225 ? 2.975 16.953 18.094 1 80.94 225 ILE A C 1
ATOM 1878 O O . ILE A 1 225 ? 2.541 18.109 18.047 1 80.94 225 ILE A O 1
ATOM 1882 N N . TRP A 1 226 ? 3.861 16.609 19.016 1 76.06 226 TRP A N 1
ATOM 1883 C CA . TRP A 1 226 ? 4.398 17.562 19.984 1 76.06 226 TRP A CA 1
ATOM 1884 C C . TRP A 1 226 ? 5.875 17.828 19.719 1 76.06 226 TRP A C 1
ATOM 1886 O O . TRP A 1 226 ? 6.48 18.688 20.375 1 76.06 226 TRP A O 1
ATOM 1896 N N . TRP A 1 227 ? 6.414 17.172 18.828 1 74.06 227 TRP A N 1
ATOM 1897 C CA . TRP A 1 227 ? 7.836 17.344 18.562 1 74.06 227 TRP A CA 1
ATOM 1898 C C . TRP A 1 227 ? 8.055 18.109 17.25 1 74.06 227 TRP A C 1
ATOM 1900 O O . TRP A 1 227 ? 7.156 18.188 16.422 1 74.06 227 TRP A O 1
ATOM 1910 N N . MET B 1 1 ? 19.312 -18.812 -5.68 1 81.38 1 MET B N 1
ATOM 1911 C CA . MET B 1 1 ? 18.219 -18.297 -4.848 1 81.38 1 MET B CA 1
ATOM 1912 C C . MET B 1 1 ? 17.062 -17.828 -5.711 1 81.38 1 MET B C 1
ATOM 1914 O O . MET B 1 1 ? 15.906 -18.219 -5.488 1 81.38 1 MET B O 1
ATOM 1918 N N . GLN B 1 2 ? 17.344 -17.109 -6.762 1 82.81 2 GLN B N 1
ATOM 1919 C CA . GLN B 1 2 ? 16.312 -16.609 -7.66 1 82.81 2 GLN B CA 1
ATOM 1920 C C . GLN B 1 2 ? 15.5 -17.75 -8.258 1 82.81 2 GLN B C 1
ATOM 1922 O O . GLN B 1 2 ? 14.281 -17.656 -8.391 1 82.81 2 GLN B O 1
ATOM 1927 N N . LYS B 1 3 ? 16.141 -18.844 -8.562 1 89.75 3 LYS B N 1
ATOM 1928 C CA . LYS B 1 3 ? 15.492 -20.016 -9.148 1 89.75 3 LYS B CA 1
ATOM 1929 C C . LYS B 1 3 ? 14.438 -20.594 -8.211 1 89.75 3 LYS B C 1
ATOM 1931 O O . LYS B 1 3 ? 13.375 -21.016 -8.656 1 89.75 3 LYS B O 1
ATOM 1936 N N . LYS B 1 4 ? 14.688 -20.562 -6.965 1 90.25 4 LYS B N 1
ATOM 1937 C CA . LYS B 1 4 ? 13.758 -21.109 -5.973 1 90.25 4 LYS B CA 1
ATOM 1938 C C . LYS B 1 4 ? 12.5 -20.266 -5.871 1 90.25 4 LYS B C 1
ATOM 1940 O O . LYS B 1 4 ? 11.398 -20.797 -5.676 1 90.25 4 LYS B O 1
ATOM 1945 N N . PHE B 1 5 ? 12.625 -18.969 -5.973 1 90.94 5 PHE B N 1
ATOM 1946 C CA . PHE B 1 5 ? 11.477 -18.078 -5.957 1 90.94 5 PHE B CA 1
ATOM 1947 C C . PHE B 1 5 ? 10.594 -18.312 -7.18 1 90.94 5 PHE B C 1
ATOM 1949 O O . PHE B 1 5 ? 9.367 -18.359 -7.07 1 90.94 5 PHE B O 1
ATOM 1956 N N . ILE B 1 6 ? 11.266 -18.438 -8.289 1 92.88 6 ILE B N 1
ATOM 1957 C CA . ILE B 1 6 ? 10.555 -18.625 -9.555 1 92.88 6 ILE B CA 1
ATOM 1958 C C . ILE B 1 6 ? 9.82 -19.953 -9.539 1 92.88 6 ILE B C 1
ATOM 1960 O O . ILE B 1 6 ? 8.68 -20.047 -10.008 1 92.88 6 ILE B O 1
ATOM 1964 N N . GLU B 1 7 ? 10.484 -20.938 -9.008 1 94.44 7 GLU B N 1
ATOM 1965 C CA . GLU B 1 7 ? 9.859 -22.266 -8.883 1 94.44 7 GLU B CA 1
ATOM 1966 C C . GLU B 1 7 ? 8.617 -22.203 -8 1 94.44 7 GLU B C 1
ATOM 1968 O O . GLU B 1 7 ? 7.574 -22.766 -8.352 1 94.44 7 GLU B O 1
ATOM 1973 N N . ALA B 1 8 ? 8.758 -21.531 -6.926 1 94.12 8 ALA B N 1
ATOM 1974 C CA . ALA B 1 8 ? 7.633 -21.406 -5.996 1 94.12 8 ALA B CA 1
ATOM 1975 C C . ALA B 1 8 ? 6.48 -20.641 -6.637 1 94.12 8 ALA B C 1
ATOM 1977 O O . ALA B 1 8 ? 5.316 -21.016 -6.496 1 94.12 8 ALA B O 1
ATOM 1978 N N . ALA B 1 9 ? 6.832 -19.547 -7.285 1 95.5 9 ALA B N 1
ATOM 1979 C CA . ALA B 1 9 ? 5.812 -18.75 -7.969 1 95.5 9 ALA B CA 1
ATOM 1980 C C . ALA B 1 9 ? 5.098 -19.578 -9.039 1 95.5 9 ALA B C 1
ATOM 1982 O O . ALA B 1 9 ? 3.873 -19.5 -9.164 1 95.5 9 ALA B O 1
ATOM 1983 N N . ALA B 1 10 ? 5.879 -20.344 -9.781 1 97.06 10 ALA B N 1
ATOM 1984 C CA . ALA B 1 10 ? 5.316 -21.203 -10.828 1 97.06 10 ALA B CA 1
ATOM 1985 C C . ALA B 1 10 ? 4.391 -22.25 -10.234 1 97.06 10 ALA B C 1
ATOM 1987 O O . ALA B 1 10 ? 3.332 -22.547 -10.797 1 97.06 10 ALA B O 1
ATOM 1988 N N . ASP B 1 11 ? 4.824 -22.797 -9.156 1 96.56 11 ASP B N 1
ATOM 1989 C CA . ASP B 1 11 ? 3.998 -23.781 -8.469 1 96.56 11 ASP B CA 1
ATOM 1990 C C . ASP B 1 11 ? 2.684 -23.172 -7.996 1 96.56 11 ASP B C 1
ATOM 1992 O O . ASP B 1 11 ? 1.629 -23.812 -8.086 1 96.56 11 ASP B O 1
ATOM 1996 N N . ASN B 1 12 ? 2.754 -22 -7.492 1 96.69 12 ASN B N 1
ATOM 1997 C CA . ASN B 1 12 ? 1.55 -21.328 -7.016 1 96.69 12 ASN B CA 1
ATOM 1998 C C . ASN B 1 12 ? 0.627 -20.938 -8.164 1 96.69 12 ASN B C 1
ATOM 2000 O O . ASN B 1 12 ? -0.596 -20.938 -8.016 1 96.69 12 ASN B O 1
ATOM 2004 N N . ILE B 1 13 ? 1.223 -20.562 -9.289 1 97.5 13 ILE B N 1
ATOM 2005 C CA . ILE B 1 13 ? 0.438 -20.312 -10.492 1 97.5 13 ILE B CA 1
ATOM 2006 C C . ILE B 1 13 ? -0.318 -21.578 -10.891 1 97.5 13 ILE B C 1
ATOM 2008 O O . ILE B 1 13 ? -1.52 -21.531 -11.164 1 97.5 13 ILE B O 1
ATOM 2012 N N . TYR B 1 14 ? 0.432 -22.688 -10.867 1 97.75 14 TYR B N 1
ATOM 2013 C CA . TYR B 1 14 ? -0.165 -23.969 -11.203 1 97.75 14 TYR B CA 1
ATOM 2014 C C . TYR B 1 14 ? -1.321 -24.297 -10.266 1 97.75 14 TYR B C 1
ATOM 2016 O O . TYR B 1 14 ? -2.402 -24.688 -10.711 1 97.75 14 TYR B O 1
ATOM 2024 N N . ARG B 1 15 ? -1.116 -24.125 -9.047 1 96.12 15 ARG B N 1
ATOM 2025 C CA . ARG B 1 15 ? -2.131 -24.438 -8.047 1 96.12 15 ARG B CA 1
ATOM 2026 C C . ARG B 1 15 ? -3.346 -23.531 -8.188 1 96.12 15 ARG B C 1
ATOM 2028 O O . ARG B 1 15 ? -4.48 -23.953 -7.965 1 96.12 15 ARG B O 1
ATOM 2035 N N . ASN B 1 16 ? -3.082 -22.266 -8.484 1 96.31 16 ASN B N 1
ATOM 2036 C CA . ASN B 1 16 ? -4.184 -21.344 -8.727 1 96.31 16 ASN B CA 1
ATOM 2037 C C . ASN B 1 16 ? -5.039 -21.781 -9.906 1 96.31 16 ASN B C 1
ATOM 2039 O O . ASN B 1 16 ? -6.27 -21.766 -9.836 1 96.31 16 ASN B O 1
ATOM 2043 N N . LEU B 1 17 ? -4.383 -22.203 -11.008 1 97.5 17 LEU B N 1
ATOM 2044 C CA . LEU B 1 17 ? -5.098 -22.719 -12.172 1 97.5 17 LEU B CA 1
ATOM 2045 C C . LEU B 1 17 ? -5.891 -23.969 -11.82 1 97.5 17 LEU B C 1
ATOM 2047 O O . LEU B 1 17 ? -7.031 -24.125 -12.25 1 97.5 17 LEU B O 1
ATOM 2051 N N . ARG B 1 18 ? -5.238 -24.828 -11.062 1 96.75 18 ARG B N 1
ATOM 2052 C CA . ARG B 1 18 ? -5.902 -26.047 -10.633 1 96.75 18 ARG B CA 1
ATOM 2053 C C . ARG B 1 18 ? -7.152 -25.734 -9.82 1 96.75 18 ARG B C 1
ATOM 2055 O O . ARG B 1 18 ? -8.188 -26.391 -9.984 1 96.75 18 ARG B O 1
ATOM 2062 N N . TYR B 1 19 ? -7.039 -24.781 -8.969 1 95.31 19 TYR B N 1
ATOM 2063 C CA . TYR B 1 19 ? -8.156 -24.344 -8.141 1 95.31 19 TYR B CA 1
ATOM 2064 C C . TYR B 1 19 ? -9.336 -23.922 -9 1 95.31 19 TYR B C 1
ATOM 2066 O O . TYR B 1 19 ? -10.461 -24.375 -8.789 1 95.31 19 TYR B O 1
ATOM 2074 N N . TYR B 1 20 ? -9.125 -23.109 -9.922 1 96.75 20 TYR B N 1
ATOM 2075 C CA . TYR B 1 20 ? -10.211 -22.562 -10.734 1 96.75 20 TYR B CA 1
ATOM 2076 C C . TYR B 1 20 ? -10.719 -23.609 -11.719 1 96.75 20 TYR B C 1
ATOM 2078 O O . TYR B 1 20 ? -11.906 -23.641 -12.047 1 96.75 20 TYR B O 1
ATOM 2086 N N . ASN B 1 21 ? -9.789 -24.438 -12.203 1 96.88 21 ASN B N 1
ATOM 2087 C CA . ASN B 1 21 ? -10.234 -25.547 -13.039 1 96.88 21 ASN B CA 1
ATOM 2088 C C . ASN B 1 21 ? -11.227 -26.438 -12.297 1 96.88 21 ASN B C 1
ATOM 2090 O O . ASN B 1 21 ? -12.211 -26.906 -12.875 1 96.88 21 ASN B O 1
ATOM 2094 N N . GLY B 1 22 ? -10.992 -26.672 -11.031 1 95.56 22 GLY B N 1
ATOM 2095 C CA . GLY B 1 22 ? -11.867 -27.484 -10.195 1 95.56 22 GLY B CA 1
ATOM 2096 C C . GLY B 1 22 ? -13.188 -26.797 -9.883 1 95.56 22 GLY B C 1
ATOM 2097 O O . GLY B 1 22 ? -14.141 -27.453 -9.461 1 95.56 22 GLY B O 1
ATOM 2098 N N . ARG B 1 23 ? -13.273 -25.578 -10.156 1 94.62 23 ARG B N 1
ATOM 2099 C CA . ARG B 1 23 ? -14.477 -24.812 -9.844 1 94.62 23 ARG B CA 1
ATOM 2100 C C . ARG B 1 23 ? -15.258 -24.484 -11.117 1 94.62 23 ARG B C 1
ATOM 2102 O O . ARG B 1 23 ? -15.984 -23.484 -11.156 1 94.62 23 ARG B O 1
ATOM 2109 N N . GLY B 1 24 ? -14.961 -25.156 -12.188 1 95.38 24 GLY B N 1
ATOM 2110 C CA . GLY B 1 24 ? -15.797 -25.078 -13.375 1 95.38 24 GLY B CA 1
ATOM 2111 C C . GLY B 1 24 ? -15.211 -24.188 -14.461 1 95.38 24 GLY B C 1
ATOM 2112 O O . GLY B 1 24 ? -15.789 -24.062 -15.539 1 95.38 24 GLY B O 1
ATOM 2113 N N . LYS B 1 25 ? -14.133 -23.547 -14.172 1 97.19 25 LYS B N 1
ATOM 2114 C CA . LYS B 1 25 ? -13.461 -22.797 -15.234 1 97.19 25 LYS B CA 1
ATOM 2115 C C . LYS B 1 25 ? -12.641 -23.719 -16.125 1 97.19 25 LYS B C 1
ATOM 2117 O O . LYS B 1 25 ? -11.875 -24.547 -15.641 1 97.19 25 LYS B O 1
ATOM 2122 N N . ASP B 1 26 ? -12.82 -23.609 -17.406 1 97.44 26 ASP B N 1
ATOM 2123 C CA . ASP B 1 26 ? -12.141 -24.5 -18.344 1 97.44 26 ASP B CA 1
ATOM 2124 C C . ASP B 1 26 ? -10.727 -24 -18.641 1 97.44 26 ASP B C 1
ATOM 2126 O O . ASP B 1 26 ? -10.477 -23.453 -19.719 1 97.44 26 ASP B O 1
ATOM 2130 N N . VAL B 1 27 ? -9.812 -24.281 -17.703 1 98.25 27 VAL B N 1
ATOM 2131 C CA . VAL B 1 27 ? -8.438 -23.828 -17.906 1 98.25 27 VAL B CA 1
ATOM 2132 C C . VAL B 1 27 ? -7.508 -25.047 -17.938 1 98.25 27 VAL B C 1
ATOM 2134 O O . VAL B 1 27 ? -6.344 -24.953 -17.531 1 98.25 27 VAL B O 1
ATOM 2137 N N . ALA B 1 28 ? -7.957 -26.172 -18.375 1 98.19 28 ALA B N 1
ATOM 2138 C CA . ALA B 1 28 ? -7.211 -27.422 -18.359 1 98.19 28 ALA B CA 1
ATOM 2139 C C . ALA B 1 28 ? -5.988 -27.344 -19.266 1 98.19 28 ALA B C 1
ATOM 2141 O O . ALA B 1 28 ? -4.922 -27.859 -18.938 1 98.19 28 ALA B O 1
ATOM 2142 N N . GLU B 1 29 ? -6.227 -26.75 -20.438 1 98.06 29 GLU B N 1
ATOM 2143 C CA . GLU B 1 29 ? -5.121 -26.641 -21.391 1 98.06 29 GLU B CA 1
ATOM 2144 C C . GLU B 1 29 ? -3.979 -25.812 -20.797 1 98.06 29 GLU B C 1
ATOM 2146 O O . GLU B 1 29 ? -2.811 -26.188 -20.906 1 98.06 29 GLU B O 1
ATOM 2151 N N . TYR B 1 30 ? -4.324 -24.672 -20.172 1 98.25 30 TYR B N 1
ATOM 2152 C CA . TYR B 1 30 ? -3.322 -23.812 -19.547 1 98.25 30 TYR B CA 1
ATOM 2153 C C . TYR B 1 30 ? -2.631 -24.516 -18.391 1 98.25 30 TYR B C 1
ATOM 2155 O O . TYR B 1 30 ? -1.422 -24.359 -18.203 1 98.25 30 TYR B O 1
ATOM 2163 N N . LEU B 1 31 ? -3.43 -25.266 -17.656 1 97.94 31 LEU B N 1
ATOM 2164 C CA . LEU B 1 31 ? -2.918 -26.047 -16.531 1 97.94 31 LEU B CA 1
ATOM 2165 C C . LEU B 1 31 ? -1.855 -27.031 -17 1 97.94 31 LEU B C 1
ATOM 2167 O O . LEU B 1 31 ? -0.788 -27.141 -16.391 1 97.94 31 LEU B O 1
ATOM 2171 N N . ARG B 1 32 ? -2.123 -27.734 -18.047 1 98.25 32 ARG B N 1
ATOM 2172 C CA . ARG B 1 32 ? -1.194 -28.703 -18.609 1 98.25 32 ARG B CA 1
ATOM 2173 C C . ARG B 1 32 ? 0.089 -28.031 -19.078 1 98.25 32 ARG B C 1
ATOM 2175 O O . ARG B 1 32 ? 1.188 -28.531 -18.828 1 98.25 32 ARG B O 1
ATOM 2182 N N . ASP B 1 33 ? -0.076 -26.922 -19.781 1 98.31 33 ASP B N 1
ATOM 2183 C CA . ASP B 1 33 ? 1.078 -26.203 -20.297 1 98.31 33 ASP B CA 1
ATOM 2184 C C . ASP B 1 33 ? 1.977 -25.703 -19.156 1 98.31 33 ASP B C 1
ATOM 2186 O O . ASP B 1 33 ? 3.193 -25.906 -19.203 1 98.31 33 ASP B O 1
ATOM 2190 N N . VAL B 1 34 ? 1.371 -25.094 -18.141 1 98.19 34 VAL B N 1
ATOM 2191 C CA . VAL B 1 34 ? 2.123 -24.547 -17.016 1 98.19 34 VAL B CA 1
ATOM 2192 C C . VAL B 1 34 ? 2.807 -25.688 -16.25 1 98.19 34 VAL B C 1
ATOM 2194 O O . VAL B 1 34 ? 3.949 -25.531 -15.812 1 98.19 34 VAL B O 1
ATOM 2197 N N . ASP B 1 35 ? 2.1 -26.797 -16.125 1 98 35 ASP B N 1
ATOM 2198 C CA . ASP B 1 35 ? 2.672 -27.938 -15.43 1 98 35 ASP B CA 1
ATOM 2199 C C . ASP B 1 35 ? 3.922 -28.453 -16.141 1 98 35 ASP B C 1
ATOM 2201 O O . ASP B 1 35 ? 4.926 -28.766 -15.5 1 98 35 ASP B O 1
ATOM 2205 N N . SER B 1 36 ? 3.844 -28.547 -17.438 1 98.06 36 SER B N 1
ATOM 2206 C CA . SER B 1 36 ? 4.977 -29 -18.219 1 98.06 36 SER B CA 1
ATOM 2207 C C . SER B 1 36 ? 6.16 -28.047 -18.109 1 98.06 36 SER B C 1
ATOM 2209 O O . SER B 1 36 ? 7.301 -28.484 -17.953 1 98.06 36 SER B O 1
ATOM 2211 N N . LEU B 1 37 ? 5.898 -26.797 -18.172 1 98.06 37 LEU B N 1
ATOM 2212 C CA . LEU B 1 37 ? 6.941 -25.781 -18.156 1 98.06 37 LEU B CA 1
ATOM 2213 C C . LEU B 1 37 ? 7.602 -25.688 -16.781 1 98.06 37 LEU B C 1
ATOM 2215 O O . LEU B 1 37 ? 8.828 -25.578 -16.688 1 98.06 37 LEU B O 1
ATOM 2219 N N . ARG B 1 38 ? 6.754 -25.719 -15.719 1 97 38 ARG B N 1
ATOM 2220 C CA . ARG B 1 38 ? 7.301 -25.531 -14.383 1 97 38 ARG B CA 1
ATOM 2221 C C . ARG B 1 38 ? 8.242 -26.672 -14.008 1 97 38 ARG B C 1
ATOM 2223 O O . ARG B 1 38 ? 9.219 -26.469 -13.273 1 97 38 ARG B O 1
ATOM 2230 N N . LYS B 1 39 ? 8.062 -27.859 -14.539 1 96.69 39 LYS B N 1
ATOM 2231 C CA . LYS B 1 39 ? 8.891 -29.047 -14.266 1 96.69 39 LYS B CA 1
ATOM 2232 C C . LYS B 1 39 ? 10.266 -28.906 -14.906 1 96.69 39 LYS B C 1
ATOM 2234 O O . LYS B 1 39 ? 11.203 -29.609 -14.523 1 96.69 39 LYS B O 1
ATOM 2239 N N . GLN B 1 40 ? 10.375 -27.969 -15.828 1 96.38 40 GLN B N 1
ATOM 2240 C CA . GLN B 1 40 ? 11.641 -27.781 -16.531 1 96.38 40 GLN B CA 1
ATOM 2241 C C . GLN B 1 40 ? 12.516 -26.766 -15.812 1 96.38 40 GLN B C 1
ATOM 2243 O O . GLN B 1 40 ? 13.719 -26.672 -16.078 1 96.38 40 GLN B O 1
ATOM 2248 N N . ILE B 1 41 ? 11.945 -26.016 -14.867 1 95.88 41 ILE B N 1
ATOM 2249 C CA . ILE B 1 41 ? 12.672 -24.922 -14.219 1 95.88 41 ILE B CA 1
ATOM 2250 C C . ILE B 1 41 ? 13.891 -25.469 -13.484 1 95.88 41 ILE B C 1
ATOM 2252 O O . ILE B 1 41 ? 14.984 -24.906 -13.562 1 95.88 41 ILE B O 1
ATOM 2256 N N . GLY B 1 42 ? 13.75 -26.641 -12.812 1 92.12 42 GLY B N 1
ATOM 2257 C CA . GLY B 1 42 ? 14.828 -27.25 -12.055 1 92.12 42 GLY B CA 1
ATOM 2258 C C . GLY B 1 42 ? 16 -27.672 -12.914 1 92.12 42 GLY B C 1
ATOM 2259 O O . GLY B 1 42 ? 17.125 -27.766 -12.422 1 92.12 42 GLY B O 1
ATOM 2260 N N . LYS B 1 43 ? 15.852 -27.797 -14.211 1 93.44 43 LYS B N 1
ATOM 2261 C CA . LYS B 1 43 ? 16.875 -28.312 -15.117 1 93.44 43 LYS B CA 1
ATOM 2262 C C . LYS B 1 43 ? 17.609 -27.172 -15.812 1 93.44 43 LYS B C 1
ATOM 2264 O O . LYS B 1 43 ? 18.594 -27.406 -16.531 1 93.44 43 LYS B O 1
ATOM 2269 N N . THR B 1 44 ? 17.094 -26 -15.586 1 94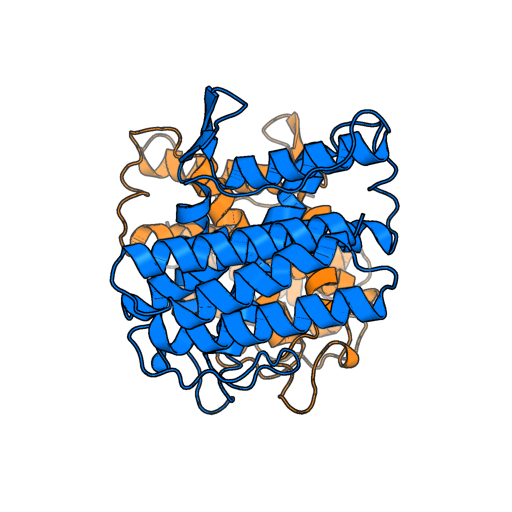.56 44 THR B N 1
ATOM 2270 C CA . THR B 1 44 ? 17.703 -24.875 -16.281 1 94.56 44 THR B CA 1
ATOM 2271 C C . THR B 1 44 ? 19.141 -24.672 -15.812 1 94.56 44 THR B C 1
ATOM 2273 O O . THR B 1 44 ? 19.438 -24.844 -14.625 1 94.56 44 THR B O 1
ATOM 2276 N N . LYS B 1 45 ? 20.031 -24.25 -16.781 1 92.5 45 LYS B N 1
ATOM 2277 C CA . LYS B 1 45 ? 21.453 -24.094 -16.484 1 92.5 45 LYS B CA 1
ATOM 2278 C C . LYS B 1 45 ? 21.875 -22.625 -16.594 1 92.5 45 LYS B C 1
ATOM 2280 O O . LYS B 1 45 ? 22.938 -22.25 -16.094 1 92.5 45 LYS B O 1
ATOM 2285 N N . THR B 1 46 ? 21.062 -21.844 -17.234 1 93.81 46 THR B N 1
ATOM 2286 C CA . THR B 1 46 ? 21.406 -20.438 -17.422 1 93.81 46 THR B CA 1
ATOM 2287 C C . THR B 1 46 ? 20.25 -19.547 -16.984 1 93.81 46 THR B C 1
ATOM 2289 O O . THR B 1 46 ? 19.094 -19.984 -16.922 1 93.81 46 THR B O 1
ATOM 2292 N N . ILE B 1 47 ? 20.609 -18.344 -16.672 1 91.38 47 ILE B N 1
ATOM 2293 C CA . ILE B 1 47 ? 19.609 -17.359 -16.281 1 91.38 47 ILE B CA 1
ATOM 2294 C C . ILE B 1 47 ? 18.672 -17.094 -17.453 1 91.38 47 ILE B C 1
ATOM 2296 O O . ILE B 1 47 ? 17.469 -16.859 -17.25 1 91.38 47 ILE B O 1
ATOM 2300 N N . GLU B 1 48 ? 19.219 -17.094 -18.609 1 93.44 48 GLU B N 1
ATOM 2301 C CA . GLU B 1 48 ? 18.406 -16.859 -19.812 1 93.44 48 GLU B CA 1
ATOM 2302 C C . GLU B 1 48 ? 17.344 -17.938 -19.984 1 93.44 48 GLU B C 1
ATOM 2304 O O . GLU B 1 48 ? 16.203 -17.641 -20.312 1 93.44 48 GLU B O 1
ATOM 2309 N N . GLU B 1 49 ? 17.797 -19.125 -19.734 1 94.94 49 GLU B N 1
ATOM 2310 C CA . GLU B 1 49 ? 16.844 -20.25 -19.812 1 94.94 49 GLU B CA 1
ATOM 2311 C C . GLU B 1 49 ? 15.758 -20.125 -18.75 1 94.94 49 GLU B C 1
ATOM 2313 O O . GLU B 1 49 ? 14.586 -20.344 -19.031 1 94.94 49 GLU B O 1
ATOM 2318 N N . LEU B 1 50 ? 16.188 -19.797 -17.562 1 95.44 50 LEU B N 1
ATOM 2319 C CA . LEU B 1 50 ? 15.266 -19.641 -16.453 1 95.44 50 LEU B CA 1
ATOM 2320 C C . LEU B 1 50 ? 14.219 -18.578 -16.766 1 95.44 50 LEU B C 1
ATOM 2322 O O . LEU B 1 50 ? 13.023 -18.797 -16.578 1 95.44 50 LEU B O 1
ATOM 2326 N N . MET B 1 51 ? 14.656 -17.453 -17.312 1 94.25 51 MET B N 1
ATOM 2327 C CA . MET B 1 51 ? 13.766 -16.344 -17.656 1 94.25 51 MET B CA 1
ATOM 2328 C C . MET B 1 51 ? 12.828 -16.75 -18.797 1 94.25 51 MET B C 1
ATOM 2330 O O . MET B 1 51 ? 11.68 -16.297 -18.828 1 94.25 51 MET B O 1
ATOM 2334 N N . GLY B 1 52 ? 13.367 -17.547 -19.656 1 95 52 GLY B N 1
ATOM 2335 C CA . GLY B 1 52 ? 12.539 -18.062 -20.734 1 95 52 GLY B CA 1
ATOM 2336 C C . GLY B 1 52 ? 11.352 -18.875 -20.234 1 95 52 GLY B C 1
ATOM 2337 O O . GLY B 1 52 ? 10.219 -18.656 -20.672 1 95 52 GLY B O 1
ATOM 2338 N N . PHE B 1 53 ? 11.617 -19.766 -19.359 1 96.56 53 PHE B N 1
ATOM 2339 C CA . PHE B 1 53 ? 10.555 -20.594 -18.797 1 96.56 53 PHE B CA 1
ATOM 2340 C C . PHE B 1 53 ? 9.586 -19.75 -17.984 1 96.56 53 PHE B C 1
ATOM 2342 O O . PHE B 1 53 ? 8.367 -19.922 -18.078 1 96.56 53 PHE B O 1
ATOM 2349 N N . GLU B 1 54 ? 10.125 -18.828 -17.188 1 95.94 54 GLU B N 1
ATOM 2350 C CA . GLU B 1 54 ? 9.289 -17.922 -16.406 1 95.94 54 GLU B CA 1
ATOM 2351 C C . GLU B 1 54 ? 8.352 -17.125 -17.312 1 95.94 54 GLU B C 1
ATOM 2353 O O . GLU B 1 54 ? 7.156 -17.016 -17.031 1 95.94 54 GLU B O 1
ATOM 2358 N N . GLY B 1 55 ? 8.938 -16.594 -18.344 1 95.88 55 GLY B N 1
ATOM 2359 C CA . GLY B 1 55 ? 8.141 -15.836 -19.297 1 95.88 55 GLY B CA 1
ATOM 2360 C C . GLY B 1 55 ? 7.031 -16.656 -19.938 1 95.88 55 GLY B C 1
ATOM 2361 O O . GLY B 1 55 ? 5.906 -16.172 -20.078 1 95.88 55 GLY B O 1
ATOM 2362 N N . ASN B 1 56 ? 7.359 -17.844 -20.266 1 97.38 56 ASN B N 1
ATOM 2363 C CA . ASN B 1 56 ? 6.383 -18.734 -20.906 1 97.38 56 ASN B CA 1
ATOM 2364 C C . ASN B 1 56 ? 5.266 -19.109 -19.938 1 97.38 56 ASN B C 1
ATOM 2366 O O . ASN B 1 56 ? 4.094 -19.156 -20.328 1 97.38 56 ASN B O 1
ATOM 2370 N N . ILE B 1 57 ? 5.602 -19.391 -18.75 1 97.94 57 ILE B N 1
ATOM 2371 C CA . ILE B 1 57 ? 4.621 -19.734 -17.719 1 97.94 57 ILE B CA 1
ATOM 2372 C C . ILE B 1 57 ? 3.658 -18.562 -17.516 1 97.94 57 ILE B C 1
ATOM 2374 O O . ILE B 1 57 ? 2.439 -18.75 -17.516 1 97.94 57 ILE B O 1
ATOM 2378 N N . ARG B 1 58 ? 4.191 -17.406 -17.453 1 96.94 58 ARG B N 1
ATOM 2379 C CA . ARG B 1 58 ? 3.375 -16.219 -17.234 1 96.94 58 ARG B CA 1
ATOM 2380 C C . ARG B 1 58 ? 2.461 -15.969 -18.438 1 96.94 58 ARG B C 1
ATOM 2382 O O . ARG B 1 58 ? 1.297 -15.594 -18.266 1 96.94 58 ARG B O 1
ATOM 2389 N N . ARG B 1 59 ? 3 -16.141 -19.578 1 97.06 59 ARG B N 1
ATOM 2390 C CA . ARG B 1 59 ? 2.213 -15.945 -20.781 1 97.06 59 ARG B CA 1
ATOM 2391 C C . ARG B 1 59 ? 0.987 -16.844 -20.797 1 97.06 59 ARG B C 1
ATOM 2393 O O . ARG B 1 59 ? -0.125 -16.391 -21.078 1 97.06 59 ARG B O 1
ATOM 2400 N N . ARG B 1 60 ? 1.216 -18.094 -20.516 1 97.88 60 ARG B N 1
ATOM 2401 C CA . ARG B 1 60 ? 0.111 -19.047 -20.484 1 97.88 60 ARG B CA 1
ATOM 2402 C C . ARG B 1 60 ? -0.862 -18.719 -19.359 1 97.88 60 ARG B C 1
ATOM 2404 O O . ARG B 1 60 ? -2.078 -18.844 -19.516 1 97.88 60 ARG B O 1
ATOM 2411 N N . TYR B 1 61 ? -0.324 -18.312 -18.281 1 98.06 61 TYR B N 1
ATOM 2412 C CA . TYR B 1 61 ? -1.13 -17.969 -17.125 1 98.06 61 TYR B CA 1
ATOM 2413 C C . TYR B 1 61 ? -2.029 -16.781 -17.406 1 98.06 61 TYR B C 1
ATOM 2415 O O . TYR B 1 61 ? -3.227 -16.812 -17.125 1 98.06 61 TYR B O 1
ATOM 2423 N N . TYR B 1 62 ? -1.457 -15.766 -18 1 97.62 62 TYR B N 1
ATOM 2424 C CA . TYR B 1 62 ? -2.225 -14.562 -18.297 1 97.62 62 TYR B CA 1
ATOM 2425 C C . TYR B 1 62 ? -3.299 -14.844 -19.344 1 97.62 62 TYR B C 1
ATOM 2427 O O . TYR B 1 62 ? -4.387 -14.266 -19.297 1 97.62 62 TYR B O 1
ATOM 2435 N N . ALA B 1 63 ? -3.008 -15.711 -20.234 1 97.12 63 ALA B N 1
ATOM 2436 C CA . ALA B 1 63 ? -4.016 -16.125 -21.203 1 97.12 63 ALA B CA 1
ATOM 2437 C C . ALA B 1 63 ? -5.215 -16.766 -20.516 1 97.12 63 ALA B C 1
ATOM 243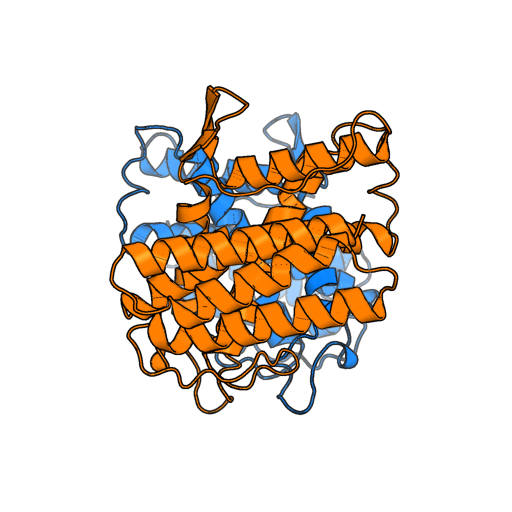9 O O . ALA B 1 63 ? -6.359 -16.578 -20.938 1 97.12 63 ALA B O 1
ATOM 2440 N N . ALA B 1 64 ? -4.992 -17.484 -19.469 1 98.06 64 ALA B N 1
ATOM 2441 C CA . ALA B 1 64 ? -6.043 -18.188 -18.734 1 98.06 64 ALA B CA 1
ATOM 2442 C C . ALA B 1 64 ? -6.965 -17.203 -18.016 1 98.06 64 ALA B C 1
ATOM 2444 O O . ALA B 1 64 ? -8.094 -17.547 -17.656 1 98.06 64 ALA B O 1
ATOM 2445 N N . TRP B 1 65 ? -6.469 -15.953 -17.781 1 98.31 65 TRP B N 1
ATOM 2446 C CA . TRP B 1 65 ? -7.266 -14.961 -17.078 1 98.31 65 TRP B CA 1
ATOM 2447 C C . TRP B 1 65 ? -8.555 -14.656 -17.828 1 98.31 65 TRP B C 1
ATOM 2449 O O . TRP B 1 65 ? -9.586 -14.375 -17.203 1 98.31 65 TRP B O 1
ATOM 2459 N N . ASN B 1 66 ? -8.531 -14.781 -19.188 1 97.75 66 ASN B N 1
ATOM 2460 C CA . ASN B 1 66 ? -9.703 -14.516 -20.016 1 97.75 66 ASN B CA 1
ATOM 2461 C C . ASN B 1 66 ? -10.812 -15.531 -19.766 1 97.75 66 ASN B C 1
ATOM 2463 O O . ASN B 1 66 ? -11.984 -15.258 -20.016 1 97.75 66 ASN B O 1
ATOM 2467 N N . VAL B 1 67 ? -10.406 -16.688 -19.266 1 97.81 67 VAL B N 1
ATOM 2468 C CA . VAL B 1 67 ? -11.367 -17.75 -18.953 1 97.81 67 VAL B CA 1
ATOM 2469 C C . VAL B 1 67 ? -11.836 -17.609 -17.516 1 97.81 67 VAL B C 1
ATOM 2471 O O . VAL B 1 67 ? -13.023 -17.797 -17.219 1 97.81 67 VAL B O 1
ATOM 2474 N N . ILE B 1 68 ? -10.977 -17.234 -16.609 1 98.12 68 ILE B N 1
ATOM 2475 C CA . ILE B 1 68 ? -11.234 -17.219 -15.18 1 98.12 68 ILE B CA 1
ATOM 2476 C C . ILE B 1 68 ? -12.141 -16.031 -14.844 1 98.12 68 ILE B C 1
ATOM 2478 O O . ILE B 1 68 ? -13.055 -16.156 -14.023 1 98.12 68 ILE B O 1
ATOM 2482 N N . VAL B 1 69 ? -11.844 -14.914 -15.484 1 97.88 69 VAL B N 1
ATOM 2483 C CA . VAL B 1 69 ? -12.594 -13.688 -15.227 1 97.88 69 VAL B CA 1
ATOM 2484 C C . VAL B 1 69 ? -13.891 -13.703 -16.031 1 97.88 69 VAL B C 1
ATOM 2486 O O . VAL B 1 69 ? -13.875 -13.922 -17.25 1 97.88 69 VAL B O 1
ATOM 2489 N N . ASN B 1 70 ? -14.961 -13.445 -15.406 1 95.81 70 ASN B N 1
ATOM 2490 C CA . ASN B 1 70 ? -16.281 -13.523 -16.031 1 95.81 70 ASN B CA 1
ATOM 2491 C C . ASN B 1 70 ? -16.547 -12.32 -16.938 1 95.81 70 ASN B C 1
ATOM 2493 O O . ASN B 1 70 ? -17.312 -12.414 -17.891 1 95.81 70 ASN B O 1
ATOM 2497 N N . GLN B 1 71 ? -15.914 -11.227 -16.656 1 94.38 71 GLN B N 1
ATOM 2498 C CA . GLN B 1 71 ? -16.031 -10.039 -17.5 1 94.38 71 GLN B CA 1
ATOM 2499 C C . GLN B 1 71 ? -15.188 -10.18 -18.766 1 94.38 71 GLN B C 1
ATOM 2501 O O . GLN B 1 71 ? -14.18 -10.891 -18.766 1 94.38 71 GLN B O 1
ATOM 2506 N N . GLU B 1 72 ? -15.648 -9.562 -19.781 1 92.38 72 GLU B N 1
ATOM 2507 C CA . GLU B 1 72 ? -14.82 -9.539 -20.984 1 92.38 72 GLU B CA 1
ATOM 2508 C C . GLU B 1 72 ? -13.617 -8.625 -20.797 1 92.38 72 GLU B C 1
ATOM 2510 O O . GLU B 1 72 ? -13.75 -7.398 -20.812 1 92.38 72 GLU B O 1
ATOM 2515 N N . ILE B 1 73 ? -12.398 -9.086 -20.641 1 90.88 73 ILE B N 1
ATOM 2516 C CA . ILE B 1 73 ? -11.234 -8.273 -20.312 1 90.88 73 ILE B CA 1
ATOM 2517 C C . ILE B 1 73 ? -10.266 -8.273 -21.5 1 90.88 73 ILE B C 1
ATOM 2519 O O . ILE B 1 73 ? -9.406 -7.398 -21.609 1 90.88 73 ILE B O 1
ATOM 2523 N N . LYS B 1 74 ? -10.391 -9.211 -22.453 1 88.56 74 LYS B N 1
ATOM 2524 C CA . LYS B 1 74 ? -9.492 -9.328 -23.594 1 88.56 74 LYS B CA 1
ATOM 2525 C C . LYS B 1 74 ? -8.039 -9.148 -23.188 1 88.56 74 LYS B C 1
ATOM 2527 O O . LYS B 1 74 ? -7.316 -8.336 -23.766 1 88.56 74 LYS B O 1
ATOM 2532 N N . PHE B 1 75 ? -7.551 -9.781 -22.172 1 94.69 75 PHE B N 1
ATOM 2533 C CA . PHE B 1 75 ? -6.207 -9.648 -21.625 1 94.69 75 PHE B CA 1
ATOM 2534 C C . PHE B 1 75 ? -5.215 -10.5 -22.406 1 94.69 75 PHE B C 1
ATOM 2536 O O . PHE B 1 75 ? -5.367 -11.727 -22.484 1 94.69 75 PHE B O 1
ATOM 2543 N N . GLU B 1 76 ? -4.176 -9.883 -23.031 1 88.81 76 GLU B N 1
ATOM 2544 C CA . GLU B 1 76 ? -3.246 -10.594 -23.906 1 88.81 76 GLU B CA 1
ATOM 2545 C C . GLU B 1 76 ? -1.88 -10.75 -23.234 1 88.81 76 GLU B C 1
ATOM 2547 O O . GLU B 1 76 ? -1.27 -11.82 -23.312 1 88.81 76 GLU B O 1
ATOM 2552 N N . LYS B 1 77 ? -1.438 -9.617 -22.719 1 93.12 77 LYS B N 1
ATOM 2553 C CA . LYS B 1 77 ? -0.102 -9.664 -22.125 1 93.12 77 LYS B CA 1
ATOM 2554 C C . LYS B 1 77 ? 0.037 -8.641 -21 1 93.12 77 LYS B C 1
ATOM 2556 O O . LYS B 1 77 ? -0.699 -7.656 -20.953 1 93.12 77 LYS B O 1
ATOM 2561 N N . ARG B 1 78 ? 1.052 -8.914 -20.203 1 94.12 78 ARG B N 1
ATOM 2562 C CA . ARG B 1 78 ? 1.392 -7.984 -19.125 1 94.12 78 ARG B CA 1
ATOM 2563 C C . ARG B 1 78 ? 2.223 -6.816 -19.656 1 94.12 78 ARG B C 1
ATOM 2565 O O . ARG B 1 78 ? 3.271 -7.023 -20.266 1 94.12 78 ARG B O 1
ATOM 2572 N N . VAL B 1 79 ? 1.691 -5.691 -19.484 1 90.69 79 VAL B N 1
ATOM 2573 C CA . VAL B 1 79 ? 2.416 -4.461 -19.781 1 90.69 79 VAL B CA 1
ATOM 2574 C C . VAL B 1 79 ? 2.529 -3.607 -18.516 1 90.69 79 VAL B C 1
ATOM 2576 O O . VAL B 1 79 ? 1.518 -3.17 -17.969 1 90.69 79 VAL B O 1
ATOM 2579 N N . MET B 1 80 ? 3.727 -3.324 -18.156 1 84.44 80 MET B N 1
ATOM 2580 C CA . MET B 1 80 ? 3.938 -2.664 -16.875 1 84.44 80 MET B CA 1
ATOM 2581 C C . MET B 1 80 ? 4.172 -1.168 -17.062 1 84.44 80 MET B C 1
ATOM 2583 O O . MET B 1 80 ? 3.791 -0.364 -16.203 1 84.44 80 MET B O 1
ATOM 2587 N N . HIS B 1 81 ? 4.832 -0.814 -18.188 1 84.38 81 HIS B N 1
ATOM 2588 C CA . HIS B 1 81 ? 5.312 0.559 -18.281 1 84.38 81 HIS B CA 1
ATOM 2589 C C . HIS B 1 81 ? 4.949 1.181 -19.625 1 84.38 81 HIS B C 1
ATOM 2591 O O . HIS B 1 81 ? 5.711 1.07 -20.594 1 84.38 81 HIS B O 1
ATOM 2597 N N . PRO B 1 82 ? 4.027 1.827 -19.688 1 86 82 PRO B N 1
ATOM 2598 C CA . PRO B 1 82 ? 2.916 1.943 -18.75 1 86 82 PRO B CA 1
ATOM 2599 C C . PRO B 1 82 ? 1.823 0.907 -19 1 86 82 PRO B C 1
ATOM 2601 O O . PRO B 1 82 ? 1.738 0.34 -20.078 1 86 82 PRO B O 1
ATOM 2604 N N . PRO B 1 83 ? 1.12 0.563 -17.906 1 89.44 83 PRO B N 1
ATOM 2605 C CA . PRO B 1 83 ? -0.046 -0.288 -18.156 1 89.44 83 PRO B CA 1
ATOM 2606 C C . PRO B 1 83 ? -0.992 0.302 -19.203 1 89.44 83 PRO B C 1
ATOM 2608 O O . PRO B 1 83 ? -1.181 1.521 -19.25 1 89.44 83 PRO B O 1
ATOM 2611 N N . ASP B 1 84 ? -1.606 -0.566 -19.984 1 88.31 84 ASP B N 1
ATOM 2612 C CA . ASP B 1 84 ? -2.324 -0.048 -21.141 1 88.31 84 ASP B CA 1
ATOM 2613 C C . ASP B 1 84 ? -3.785 -0.487 -21.125 1 88.31 84 ASP B C 1
ATOM 2615 O O . ASP B 1 84 ? -4.52 -0.25 -22.078 1 88.31 84 ASP B O 1
ATOM 2619 N N . ASN B 1 85 ? -4.176 -1.142 -20.094 1 91.75 85 ASN B N 1
ATOM 2620 C CA . ASN B 1 85 ? -5.57 -1.533 -19.938 1 91.75 85 ASN B CA 1
ATOM 2621 C C . ASN B 1 85 ? -5.918 -1.737 -18.453 1 91.75 85 ASN B C 1
ATOM 2623 O O . ASN B 1 85 ? -5.055 -1.618 -17.594 1 91.75 85 ASN B O 1
ATOM 2627 N N . MET B 1 86 ? -7.137 -2.037 -18.188 1 93.06 86 MET B N 1
ATOM 2628 C CA . MET B 1 86 ? -7.656 -2.152 -16.812 1 93.06 86 MET B CA 1
ATOM 2629 C C . MET B 1 86 ? -6.934 -3.26 -16.062 1 93.06 86 MET B C 1
ATOM 2631 O O . MET B 1 86 ? -6.574 -3.082 -14.891 1 93.06 86 MET B O 1
ATOM 2635 N N . ILE B 1 87 ? -6.672 -4.348 -16.734 1 95.94 87 ILE B N 1
ATOM 2636 C CA . ILE B 1 87 ? -6.078 -5.508 -16.078 1 95.94 87 ILE B CA 1
ATOM 2637 C C . ILE B 1 87 ? -4.637 -5.199 -15.68 1 95.94 87 ILE B C 1
ATOM 2639 O O . ILE B 1 87 ? -4.23 -5.453 -14.547 1 95.94 87 ILE B O 1
ATOM 2643 N N . ASN B 1 88 ? -3.932 -4.633 -16.609 1 95.12 88 ASN B N 1
ATOM 2644 C CA . ASN B 1 88 ? -2.543 -4.285 -16.328 1 95.12 88 ASN B CA 1
ATOM 2645 C C . ASN B 1 88 ? -2.438 -3.254 -15.219 1 95.12 88 ASN B C 1
ATOM 2647 O O . ASN B 1 88 ? -1.54 -3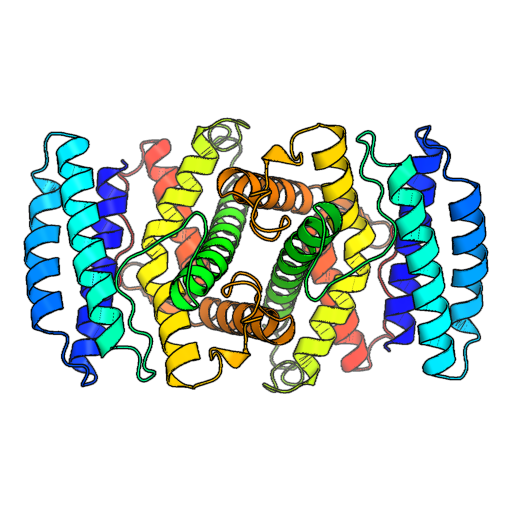.334 -14.375 1 95.12 88 ASN B O 1
ATOM 2651 N N . SER B 1 89 ? -3.336 -2.316 -15.195 1 93.19 89 SER B N 1
ATOM 2652 C CA . SER B 1 89 ? -3.369 -1.322 -14.125 1 93.19 89 SER B CA 1
ATOM 2653 C C . SER B 1 89 ? -3.705 -1.962 -12.781 1 93.19 89 SER B C 1
ATOM 2655 O O . SER B 1 89 ? -3.096 -1.633 -11.766 1 93.19 89 SER B O 1
ATOM 2657 N N . LEU B 1 90 ? -4.625 -2.873 -12.836 1 95.81 90 LEU B N 1
ATOM 2658 C CA . LEU B 1 90 ? -5.031 -3.57 -11.617 1 95.81 90 LEU B CA 1
ATOM 2659 C C . LEU B 1 90 ? -3.887 -4.406 -11.062 1 95.81 90 LEU B C 1
ATOM 2661 O O . LEU B 1 90 ? -3.641 -4.402 -9.852 1 95.81 90 LEU B O 1
ATOM 2665 N N . ILE B 1 91 ? -3.223 -5.07 -11.922 1 96.56 91 ILE B N 1
ATOM 2666 C CA . ILE B 1 91 ? -2.1 -5.906 -11.508 1 96.56 91 ILE B CA 1
ATOM 2667 C C . ILE B 1 91 ? -1.02 -5.039 -10.867 1 96.56 91 ILE B C 1
ATOM 2669 O O . ILE B 1 91 ? -0.513 -5.359 -9.789 1 96.56 91 ILE B O 1
ATOM 2673 N N . SER B 1 92 ? -0.719 -3.955 -11.539 1 93.19 92 SER B N 1
ATOM 2674 C CA . SER B 1 92 ? 0.315 -3.062 -11.023 1 93.19 92 SER B CA 1
ATOM 2675 C C . SER B 1 92 ? -0.058 -2.518 -9.648 1 93.19 92 SER B C 1
ATOM 2677 O O . SER B 1 92 ? 0.778 -2.475 -8.742 1 93.19 92 SER B O 1
ATOM 2679 N N . PHE B 1 93 ? -1.252 -2.141 -9.555 1 93.81 93 PHE B N 1
ATOM 2680 C CA . PHE B 1 93 ? -1.723 -1.566 -8.297 1 93.81 93 PHE B CA 1
ATOM 2681 C C . PHE B 1 93 ? -1.692 -2.605 -7.184 1 93.81 93 PHE B C 1
ATOM 2683 O O . PHE B 1 93 ? -1.117 -2.365 -6.117 1 93.81 93 PHE B O 1
ATOM 2690 N N . VAL B 1 94 ? -2.283 -3.736 -7.379 1 96.88 94 VAL B N 1
ATOM 2691 C CA . VAL B 1 94 ? -2.371 -4.801 -6.383 1 96.88 94 VAL B CA 1
ATOM 2692 C C . VAL B 1 94 ? -0.97 -5.293 -6.031 1 96.88 94 VAL B C 1
ATOM 2694 O O . VAL B 1 94 ? -0.672 -5.547 -4.859 1 96.88 94 VAL B O 1
ATOM 2697 N N . ASN B 1 95 ? -0.104 -5.402 -7.023 1 94.62 95 ASN B N 1
ATOM 2698 C CA . ASN B 1 95 ? 1.264 -5.844 -6.777 1 94.62 95 ASN B CA 1
ATOM 2699 C C . ASN B 1 95 ? 2.016 -4.871 -5.875 1 94.62 95 ASN B C 1
ATOM 2701 O O . ASN B 1 95 ? 2.842 -5.285 -5.059 1 94.62 95 ASN B O 1
ATOM 2705 N N . THR B 1 96 ? 1.759 -3.635 -6.062 1 92.12 96 THR B N 1
ATOM 2706 C CA . THR B 1 96 ? 2.369 -2.635 -5.195 1 92.12 96 THR B CA 1
ATOM 2707 C C . THR B 1 96 ? 1.929 -2.834 -3.746 1 92.12 96 THR B C 1
ATOM 2709 O O . THR B 1 96 ? 2.742 -2.734 -2.824 1 92.12 96 THR B O 1
ATOM 2712 N N . LEU B 1 97 ? 0.683 -3.1 -3.574 1 95.38 97 LEU B N 1
ATOM 2713 C CA . LEU B 1 97 ? 0.164 -3.336 -2.23 1 95.38 97 LEU B CA 1
ATOM 2714 C C . LEU B 1 97 ? 0.785 -4.59 -1.621 1 95.38 97 LEU B C 1
ATOM 2716 O O . LEU B 1 97 ? 1.144 -4.598 -0.441 1 95.38 97 LEU B O 1
ATOM 2720 N N . ILE B 1 98 ? 0.904 -5.633 -2.41 1 95.5 98 ILE B N 1
ATOM 2721 C CA . ILE B 1 98 ? 1.503 -6.875 -1.93 1 95.5 98 ILE B CA 1
ATOM 2722 C C . ILE B 1 98 ? 2.953 -6.625 -1.521 1 95.5 98 ILE B C 1
ATOM 2724 O O . ILE B 1 98 ? 3.395 -7.086 -0.467 1 95.5 98 ILE B O 1
ATOM 2728 N N . TYR B 1 99 ? 3.623 -5.906 -2.352 1 91.19 99 TYR B N 1
ATOM 2729 C CA . TYR B 1 99 ? 5.004 -5.562 -2.037 1 91.19 99 TYR B CA 1
ATOM 2730 C C . TYR B 1 99 ? 5.094 -4.809 -0.716 1 91.19 99 TYR B C 1
ATOM 2732 O O . TYR B 1 99 ? 5.961 -5.09 0.113 1 91.19 99 TYR B O 1
ATOM 2740 N N . THR B 1 100 ? 4.234 -3.861 -0.557 1 91.44 100 THR B N 1
ATOM 2741 C CA . THR B 1 100 ? 4.199 -3.062 0.663 1 91.44 100 THR B CA 1
ATOM 2742 C C . THR B 1 100 ? 4.004 -3.953 1.887 1 91.44 100 THR B C 1
ATOM 2744 O O . THR B 1 100 ? 4.684 -3.779 2.902 1 91.44 100 THR B O 1
ATOM 2747 N N . LYS B 1 101 ? 3.117 -4.867 1.794 1 93.69 101 LYS B N 1
ATOM 2748 C CA . LYS B 1 101 ? 2.824 -5.77 2.904 1 93.69 101 LYS B CA 1
ATOM 2749 C C . LYS B 1 101 ? 4.012 -6.688 3.191 1 93.69 101 LYS B C 1
ATOM 2751 O O . LYS B 1 101 ? 4.348 -6.93 4.352 1 93.69 101 LYS B O 1
ATOM 2756 N N . VAL B 1 102 ? 4.617 -7.195 2.137 1 92 102 VAL B N 1
ATOM 2757 C CA . VAL B 1 102 ? 5.781 -8.062 2.299 1 92 102 VAL B CA 1
ATOM 2758 C C . VAL B 1 102 ? 6.906 -7.297 2.988 1 92 102 VAL B C 1
ATOM 2760 O O . VAL B 1 102 ? 7.531 -7.805 3.922 1 92 102 VAL B O 1
ATOM 2763 N N . LEU B 1 103 ? 7.113 -6.141 2.5 1 87.69 103 LEU B N 1
ATOM 2764 C CA . LEU B 1 103 ? 8.164 -5.316 3.088 1 87.69 103 LEU B CA 1
ATOM 2765 C C . LEU B 1 103 ? 7.887 -5.059 4.566 1 87.69 103 LEU B C 1
ATOM 2767 O O . LEU B 1 103 ? 8.805 -5.102 5.387 1 87.69 103 LEU B O 1
ATOM 2771 N N . SER B 1 104 ? 6.672 -4.75 4.879 1 88.25 104 SER B N 1
ATOM 2772 C CA . SER B 1 104 ? 6.281 -4.539 6.27 1 88.25 104 SER B CA 1
ATOM 2773 C C . SER B 1 104 ? 6.602 -5.758 7.125 1 88.25 104 SER B C 1
ATOM 2775 O O . SER B 1 104 ? 7.113 -5.625 8.242 1 88.25 104 SER B O 1
ATOM 2777 N N . GLU B 1 105 ? 6.277 -6.918 6.621 1 88.44 105 GLU B N 1
ATOM 2778 C CA . GLU B 1 105 ? 6.523 -8.148 7.367 1 88.44 105 GLU B CA 1
ATOM 2779 C C . GLU B 1 105 ? 8.016 -8.422 7.512 1 88.44 105 GLU B C 1
ATOM 2781 O O . GLU B 1 105 ? 8.461 -8.961 8.523 1 88.44 105 GLU B O 1
ATOM 2786 N N . ILE B 1 106 ? 8.773 -8.102 6.484 1 84.5 106 ILE B N 1
ATOM 2787 C CA . ILE B 1 106 ? 10.219 -8.25 6.559 1 84.5 106 ILE B CA 1
ATOM 2788 C C . ILE B 1 106 ? 10.773 -7.371 7.68 1 84.5 106 ILE B C 1
ATOM 2790 O O . ILE B 1 106 ? 11.609 -7.816 8.469 1 84.5 106 ILE B O 1
ATOM 2794 N N . TYR B 1 107 ? 10.305 -6.176 7.762 1 78 107 TYR B N 1
ATOM 2795 C CA . TYR B 1 107 ? 10.75 -5.25 8.789 1 78 107 TYR B CA 1
ATOM 2796 C C . TYR B 1 107 ? 10.367 -5.746 10.18 1 78 107 TYR B C 1
ATOM 2798 O O . TYR B 1 107 ? 11.094 -5.523 11.148 1 78 107 TYR B O 1
ATOM 2806 N N . HIS B 1 108 ? 9.32 -6.398 10.234 1 77.12 108 HIS B N 1
ATOM 2807 C CA . HIS B 1 108 ? 8.867 -6.961 11.508 1 77.12 108 HIS B CA 1
ATOM 2808 C C . HIS B 1 108 ? 9.797 -8.07 11.977 1 77.12 108 HIS B C 1
ATOM 2810 O O . HIS B 1 108 ? 9.898 -8.336 13.18 1 77.12 108 HIS B O 1
ATOM 2816 N N . THR B 1 109 ? 10.367 -8.781 11.031 1 72.5 109 THR B N 1
ATOM 2817 C CA . THR B 1 109 ? 11.25 -9.883 11.383 1 72.5 109 THR B CA 1
ATOM 2818 C C . THR B 1 109 ? 12.602 -9.359 11.875 1 72.5 109 THR B C 1
ATOM 2820 O O . THR B 1 109 ? 13.344 -10.078 12.539 1 72.5 109 THR B O 1
ATOM 2823 N N . GLN B 1 110 ? 13.258 -8.18 11.398 1 59.16 110 GLN B N 1
ATOM 2824 C CA . GLN B 1 110 ? 14.578 -7.641 11.703 1 59.16 110 GLN B CA 1
ATOM 2825 C C . GLN B 1 110 ? 14.727 -7.352 13.195 1 59.16 110 GLN B C 1
ATOM 2827 O O . GLN B 1 110 ? 15.633 -6.621 13.602 1 59.16 110 GLN B O 1
ATOM 2832 N N . LEU B 1 111 ? 13.891 -7.699 14.008 1 48.19 111 LEU B N 1
ATOM 2833 C CA . LEU B 1 111 ? 14.219 -7.609 15.422 1 48.19 111 LEU B CA 1
ATOM 2834 C C . LEU B 1 111 ? 15.602 -8.195 15.695 1 48.19 111 LEU B C 1
ATOM 2836 O O . LEU B 1 111 ? 16.141 -8.047 16.797 1 48.19 111 LEU B O 1
ATOM 2840 N N . ASN B 1 112 ? 16.188 -9.023 14.695 1 45 112 ASN B N 1
ATOM 2841 C CA . ASN B 1 112 ? 17.453 -9.578 15.164 1 45 112 ASN B CA 1
ATOM 2842 C C . ASN B 1 112 ? 18.656 -8.836 14.578 1 45 112 ASN B C 1
ATOM 2844 O O . ASN B 1 112 ? 18.75 -8.68 13.359 1 45 112 ASN B O 1
ATOM 2848 N N . PRO B 1 113 ? 19.375 -8.047 15.32 1 43.38 113 PRO B N 1
ATOM 2849 C CA . PRO B 1 113 ? 20.641 -7.363 15.055 1 43.38 113 PRO B CA 1
ATOM 2850 C C . PRO B 1 113 ? 21.469 -8.055 13.969 1 43.38 113 PRO B C 1
ATOM 2852 O O . PRO B 1 113 ? 22.328 -7.426 13.352 1 43.38 113 PRO B O 1
ATOM 2855 N N . THR B 1 114 ? 21.5 -9.297 14.039 1 42 114 THR B N 1
ATOM 2856 C CA . THR B 1 114 ? 22.438 -10.008 13.18 1 42 114 THR B CA 1
ATOM 2857 C C . THR B 1 114 ? 22.078 -9.812 11.711 1 42 114 THR B C 1
ATOM 2859 O O . THR B 1 114 ? 22.859 -10.18 10.82 1 42 114 THR B O 1
ATOM 2862 N N . ILE B 1 115 ? 20.922 -9.547 11.398 1 44.31 115 ILE B N 1
ATOM 2863 C CA . ILE B 1 115 ? 20.578 -9.477 9.984 1 44.31 115 ILE B CA 1
ATOM 2864 C C . ILE B 1 115 ? 20.734 -8.047 9.484 1 44.31 115 ILE B C 1
ATOM 2866 O O . ILE B 1 115 ? 19.75 -7.332 9.297 1 44.31 115 ILE B O 1
ATOM 2870 N N . SER B 1 116 ? 21.578 -7.371 9.961 1 45.25 116 SER B N 1
ATOM 2871 C CA . SER B 1 116 ? 22.125 -6.121 9.445 1 45.25 116 SER B CA 1
ATOM 2872 C C . SER B 1 116 ? 22.156 -6.125 7.918 1 45.25 116 SER B C 1
ATOM 2874 O O . SER B 1 116 ? 22.25 -5.07 7.289 1 45.25 116 SER B O 1
ATOM 2876 N N . TYR B 1 117 ? 22.422 -7.309 7.434 1 46.53 117 TYR B N 1
ATOM 2877 C CA . TYR B 1 117 ? 22.625 -7.453 5.996 1 46.53 117 TYR B CA 1
ATOM 2878 C C . TYR B 1 117 ? 21.391 -6.988 5.223 1 46.53 117 TYR B C 1
ATOM 2880 O O . TYR B 1 117 ? 21.516 -6.43 4.129 1 46.53 117 TYR B O 1
ATOM 2888 N N . LEU B 1 118 ? 20.312 -7.32 5.727 1 47.5 118 LEU B N 1
ATOM 2889 C CA . LEU B 1 118 ? 19.109 -6.863 5.039 1 47.5 118 LEU B CA 1
ATOM 2890 C C . LEU B 1 118 ? 18.938 -5.355 5.203 1 47.5 118 LEU B C 1
ATOM 2892 O O . LEU B 1 118 ? 18.172 -4.734 4.453 1 47.5 118 LEU B O 1
ATOM 2896 N N . HIS B 1 119 ? 19.547 -4.781 6.262 1 45.69 119 HIS B N 1
ATOM 2897 C CA . HIS B 1 119 ? 19.422 -3.357 6.547 1 45.69 119 HIS B CA 1
ATOM 2898 C C . HIS B 1 119 ? 20.406 -2.545 5.707 1 45.69 119 HIS B C 1
ATOM 2900 O O . HIS B 1 119 ? 20.453 -1.317 5.82 1 45.69 119 HIS B O 1
ATOM 2906 N N . GLU B 1 120 ? 21.297 -3.221 5.215 1 43.91 120 GLU B N 1
ATOM 2907 C CA . GLU B 1 120 ? 22.156 -2.338 4.438 1 43.91 120 GLU B CA 1
ATOM 2908 C C . GLU B 1 120 ? 21.391 -1.669 3.305 1 43.91 120 GLU B C 1
ATOM 2910 O O . GLU B 1 120 ? 20.688 -2.338 2.549 1 43.91 120 GLU B O 1
ATOM 2915 N N . PRO B 1 121 ? 21.109 -0.468 3.525 1 44.53 121 PRO B N 1
ATOM 2916 C CA . PRO B 1 121 ? 20.438 0.432 2.588 1 44.53 121 PRO B CA 1
ATOM 2917 C C . PRO B 1 121 ? 20.656 0.037 1.129 1 44.53 121 PRO B C 1
ATOM 2919 O O . PRO B 1 121 ? 20 0.568 0.234 1 44.53 121 PRO B O 1
ATOM 2922 N N . GLY B 1 122 ? 21.188 -1.117 0.729 1 43.25 122 GLY B N 1
ATOM 2923 C CA . GLY B 1 122 ? 21.641 -1.397 -0.624 1 43.25 122 GLY B CA 1
ATOM 2924 C C . GLY B 1 122 ? 20.625 -2.174 -1.444 1 43.25 122 GLY B C 1
ATOM 2925 O O . GLY B 1 122 ? 19.562 -2.537 -0.942 1 43.25 122 GLY B O 1
ATOM 2926 N N . VAL B 1 123 ? 20.875 -2.324 -2.717 1 47.94 123 VAL B N 1
ATOM 2927 C CA . VAL B 1 123 ? 20.297 -2.957 -3.896 1 47.94 123 VAL B CA 1
ATOM 2928 C C . VAL B 1 123 ? 19.734 -4.328 -3.523 1 47.94 123 VAL B C 1
ATOM 2930 O O . VAL B 1 123 ? 18.656 -4.703 -3.975 1 47.94 123 VAL B O 1
ATOM 2933 N N . ARG B 1 124 ? 20.172 -4.852 -2.379 1 51.28 124 ARG B N 1
ATOM 2934 C CA . ARG B 1 124 ? 19.859 -6.262 -2.203 1 51.28 124 ARG B CA 1
ATOM 2935 C C . ARG B 1 124 ? 18.516 -6.441 -1.486 1 51.28 124 ARG B C 1
ATOM 2937 O O . ARG B 1 124 ? 17.766 -7.355 -1.8 1 51.28 124 ARG B O 1
ATOM 2944 N N . ARG B 1 125 ? 18.156 -5.48 -0.523 1 52.72 125 ARG B N 1
ATOM 2945 C CA . ARG B 1 125 ? 16.922 -5.617 0.239 1 52.72 125 ARG B CA 1
ATOM 2946 C C . ARG B 1 125 ? 15.695 -5.535 -0.675 1 52.72 125 ARG B C 1
ATOM 2948 O O . ARG B 1 125 ? 14.766 -6.328 -0.547 1 52.72 125 ARG B O 1
ATOM 2955 N N . PHE B 1 126 ? 15.797 -4.625 -1.418 1 60.22 126 PHE B N 1
ATOM 2956 C CA . PHE B 1 126 ? 14.711 -4.41 -2.365 1 60.22 126 PHE B CA 1
ATOM 2957 C C . PHE B 1 126 ? 14.516 -5.637 -3.248 1 60.22 126 PHE B C 1
ATOM 2959 O O . PHE B 1 126 ? 13.383 -6.051 -3.5 1 60.22 126 PHE B O 1
ATOM 2966 N N . SER B 1 127 ? 15.555 -6.172 -3.342 1 68.44 127 SER B N 1
ATOM 2967 C CA . SER B 1 127 ? 15.5 -7.289 -4.277 1 68.44 127 SER B CA 1
ATOM 2968 C C . SER B 1 127 ? 14.859 -8.516 -3.635 1 68.44 127 SER B C 1
ATOM 2970 O O . SER B 1 127 ? 14.047 -9.195 -4.266 1 68.44 127 SER B O 1
ATOM 2972 N N . LEU B 1 128 ? 15.055 -8.594 -2.32 1 75.38 128 LEU B N 1
ATOM 2973 C CA . LEU B 1 128 ? 14.531 -9.773 -1.643 1 75.38 128 LEU B CA 1
ATOM 2974 C C . LEU B 1 128 ? 13.023 -9.664 -1.439 1 75.38 128 LEU B C 1
ATOM 2976 O O . LEU B 1 128 ? 12.297 -10.648 -1.607 1 75.38 128 LEU B O 1
ATOM 2980 N N . SER B 1 129 ? 12.555 -8.453 -1.07 1 79.38 129 SER B N 1
ATOM 2981 C CA . SER B 1 129 ? 11.125 -8.234 -0.889 1 79.38 129 SER B CA 1
ATOM 2982 C C . SER B 1 129 ? 10.359 -8.477 -2.186 1 79.38 129 SER B C 1
ATOM 2984 O O . SER B 1 129 ? 9.25 -9.008 -2.168 1 79.38 129 SER B O 1
ATOM 2986 N N . LEU B 1 130 ? 11.023 -8.141 -3.195 1 79 130 LEU B N 1
ATOM 2987 C CA . LEU B 1 130 ? 10.406 -8.336 -4.504 1 79 130 LEU B CA 1
ATOM 2988 C C . LEU B 1 130 ? 10.273 -9.82 -4.824 1 79 130 LEU B C 1
ATOM 2990 O O . LEU B 1 130 ? 9.242 -10.258 -5.352 1 79 130 LEU B O 1
ATOM 2994 N N . ASP B 1 131 ? 11.273 -10.562 -4.441 1 85.5 131 ASP B N 1
ATOM 2995 C CA . ASP B 1 131 ? 11.258 -12 -4.711 1 85.5 131 ASP B CA 1
ATOM 2996 C C . ASP B 1 131 ? 10.18 -12.695 -3.889 1 85.5 131 ASP B C 1
ATOM 2998 O O . ASP B 1 131 ? 9.469 -13.57 -4.398 1 85.5 131 ASP B O 1
ATOM 3002 N N . ILE B 1 132 ? 10.047 -12.258 -2.703 1 90.06 132 ILE B N 1
ATOM 3003 C CA . ILE B 1 132 ? 9.039 -12.852 -1.83 1 90.06 132 ILE B CA 1
ATOM 3004 C C . ILE B 1 132 ? 7.645 -12.508 -2.348 1 90.06 132 ILE B C 1
ATOM 3006 O O . ILE B 1 132 ? 6.754 -13.359 -2.354 1 90.06 132 ILE B O 1
ATOM 3010 N N . ALA B 1 133 ? 7.523 -11.266 -2.738 1 92.94 133 ALA B N 1
ATOM 3011 C CA . ALA B 1 133 ? 6.223 -10.82 -3.24 1 92.94 133 ALA B CA 1
ATOM 3012 C C . ALA B 1 133 ? 5.781 -11.664 -4.434 1 92.94 133 ALA B C 1
ATOM 3014 O O . ALA B 1 133 ? 4.598 -11.977 -4.574 1 92.94 133 ALA B O 1
ATOM 3015 N N . GLU B 1 134 ? 6.711 -12.102 -5.258 1 92.75 134 GLU B N 1
ATOM 3016 C CA . GLU B 1 134 ? 6.406 -12.875 -6.457 1 92.75 134 GLU B CA 1
ATOM 3017 C C . GLU B 1 134 ? 5.742 -14.203 -6.105 1 92.75 134 GLU B C 1
ATOM 3019 O O . GLU B 1 134 ? 4.891 -14.695 -6.848 1 92.75 134 GLU B O 1
ATOM 3024 N N . VAL B 1 135 ? 6.117 -14.703 -5.031 1 94.12 135 VAL B N 1
ATOM 3025 C CA . VAL B 1 135 ? 5.617 -16 -4.582 1 94.12 135 VAL B CA 1
ATOM 3026 C C . VAL B 1 135 ? 4.145 -15.883 -4.195 1 94.12 135 VAL B C 1
ATOM 3028 O O . VAL B 1 135 ? 3.373 -16.828 -4.371 1 94.12 135 VAL B O 1
ATOM 3031 N N . PHE B 1 136 ? 3.734 -14.727 -3.76 1 95.69 136 PHE B N 1
ATOM 3032 C CA . PHE B 1 136 ? 2.408 -14.594 -3.17 1 95.69 136 PHE B CA 1
ATOM 3033 C C . PHE B 1 136 ? 1.442 -13.938 -4.148 1 95.69 136 PHE B C 1
ATOM 3035 O O . PHE B 1 136 ? 0.228 -13.953 -3.936 1 95.69 136 PHE B O 1
ATOM 3042 N N . LYS B 1 137 ? 1.902 -13.344 -5.203 1 96.38 137 LYS B N 1
ATOM 3043 C CA . LYS B 1 137 ? 1.059 -12.648 -6.172 1 96.38 137 LYS B CA 1
ATOM 3044 C C . LYS B 1 137 ? -0.041 -13.57 -6.703 1 96.38 137 LYS B C 1
ATOM 3046 O O . LYS B 1 137 ? -1.219 -13.203 -6.691 1 96.38 137 LYS B O 1
ATOM 3051 N N . PRO B 1 138 ? 0.27 -14.836 -7.09 1 95.88 138 PRO B N 1
ATOM 3052 C CA . PRO B 1 138 ? -0.8 -15.688 -7.617 1 95.88 138 PRO B CA 1
ATOM 3053 C C . PRO B 1 138 ? -1.841 -16.047 -6.559 1 95.88 138 PRO B C 1
ATOM 3055 O O . PRO B 1 138 ? -3.035 -16.109 -6.859 1 95.88 138 PRO B O 1
ATOM 3058 N N . LEU B 1 139 ? -1.37 -16.141 -5.32 1 93.38 139 LEU B N 1
ATOM 3059 C CA . LEU B 1 139 ? -2.205 -16.688 -4.25 1 93.38 139 LEU B CA 1
ATOM 3060 C C . LEU B 1 139 ? -3.053 -15.586 -3.619 1 93.38 139 LEU B C 1
ATOM 3062 O O . LEU B 1 139 ? -4.203 -15.82 -3.242 1 93.38 139 LEU B O 1
ATOM 3066 N N . ILE B 1 140 ? -2.467 -14.438 -3.514 1 96 140 ILE B N 1
ATOM 3067 C CA . ILE B 1 140 ? -3.152 -13.359 -2.809 1 96 140 ILE B CA 1
ATOM 3068 C C . ILE B 1 140 ? -3.605 -12.297 -3.807 1 96 140 ILE B C 1
ATOM 3070 O O . ILE B 1 140 ? -4.801 -12.008 -3.916 1 96 140 ILE B O 1
ATOM 3074 N N . GLY B 1 141 ? -2.707 -11.828 -4.625 1 97.38 141 GLY B N 1
ATOM 3075 C CA . GLY B 1 141 ? -2.986 -10.742 -5.551 1 97.38 141 GLY B CA 1
ATOM 3076 C C . GLY B 1 141 ? -3.938 -11.141 -6.664 1 97.38 141 GLY B C 1
ATOM 3077 O O . GLY B 1 141 ? -5 -10.539 -6.828 1 97.38 141 GLY B O 1
ATOM 3078 N N . ASP B 1 142 ? -3.59 -12.203 -7.426 1 97.94 142 ASP B N 1
ATOM 3079 C CA . ASP B 1 142 ? -4.379 -12.617 -8.578 1 97.94 142 ASP B CA 1
ATOM 3080 C C . ASP B 1 142 ? -5.781 -13.047 -8.156 1 97.94 142 ASP B C 1
ATOM 3082 O O . ASP B 1 142 ? -6.773 -12.672 -8.789 1 97.94 142 ASP B O 1
ATOM 3086 N N . ARG B 1 143 ? -5.84 -13.766 -7.082 1 97.31 143 ARG B N 1
ATOM 3087 C CA . ARG B 1 143 ? -7.145 -14.219 -6.609 1 97.31 143 ARG B CA 1
ATOM 3088 C C . ARG B 1 143 ? -8.008 -13.039 -6.184 1 97.31 143 ARG B C 1
ATOM 3090 O O . ARG B 1 143 ? -9.227 -13.055 -6.367 1 97.31 143 ARG B O 1
ATOM 3097 N N . LEU B 1 144 ? -7.406 -12.086 -5.566 1 98 144 LEU B N 1
ATOM 3098 C CA . LEU B 1 144 ? -8.125 -10.867 -5.215 1 98 144 LEU B CA 1
ATOM 3099 C C . LEU B 1 144 ? -8.672 -10.18 -6.461 1 98 144 LEU B C 1
ATOM 3101 O O . LEU B 1 144 ? -9.844 -9.781 -6.496 1 98 144 LEU B O 1
ATOM 3105 N N . ILE B 1 145 ? -7.848 -10.062 -7.461 1 98.31 145 ILE B N 1
ATOM 3106 C CA . ILE B 1 145 ? -8.234 -9.414 -8.711 1 98.31 145 ILE B CA 1
ATOM 3107 C C . ILE B 1 145 ? -9.398 -10.172 -9.344 1 98.31 145 ILE B C 1
ATOM 3109 O O . ILE B 1 145 ? -10.398 -9.562 -9.742 1 98.31 145 ILE B O 1
ATOM 3113 N N . PHE B 1 146 ? -9.312 -11.516 -9.367 1 98.38 146 PHE B N 1
ATOM 3114 C CA . PHE B 1 146 ? -10.383 -12.336 -9.922 1 98.38 146 PHE B CA 1
ATOM 3115 C C . PHE B 1 146 ? -11.688 -12.109 -9.172 1 98.38 146 PHE B C 1
ATOM 3117 O O . PHE B 1 146 ? -12.734 -11.922 -9.781 1 98.38 146 PHE B O 1
ATOM 3124 N N . SER B 1 147 ? -11.562 -12.109 -7.91 1 97.88 147 SER B N 1
ATOM 3125 C CA . SER B 1 147 ? -12.758 -11.953 -7.078 1 97.88 147 SER B CA 1
ATOM 3126 C C . SER B 1 147 ? -13.422 -10.602 -7.328 1 97.88 147 SER B C 1
ATOM 3128 O O . SER B 1 147 ? -14.641 -10.531 -7.527 1 97.88 147 SER B O 1
ATOM 3130 N N . LEU B 1 148 ? -12.664 -9.539 -7.348 1 98.06 148 LEU B N 1
ATOM 3131 C CA . LEU B 1 148 ? -13.18 -8.188 -7.539 1 98.06 148 LEU B CA 1
ATOM 3132 C C . LEU B 1 148 ? -13.844 -8.047 -8.898 1 98.06 148 LEU B C 1
ATOM 3134 O O . LEU B 1 148 ? -14.891 -7.41 -9.023 1 98.06 148 LEU B O 1
ATOM 3138 N N . LEU B 1 149 ? -13.234 -8.633 -9.914 1 98 149 LEU B N 1
ATOM 3139 C CA . LEU B 1 149 ? -13.758 -8.539 -11.281 1 98 149 LEU B CA 1
ATOM 3140 C C . LEU B 1 149 ? -14.992 -9.414 -11.445 1 98 149 LEU B C 1
ATOM 3142 O O . LEU B 1 149 ? -15.969 -9.008 -12.078 1 98 149 LEU B O 1
ATOM 3146 N N . ASN B 1 150 ? -14.961 -10.648 -10.898 1 97.81 150 ASN B N 1
ATOM 3147 C CA . ASN B 1 150 ? -16.062 -11.594 -11.055 1 97.81 150 ASN B CA 1
ATOM 3148 C C . ASN B 1 150 ? -17.297 -11.148 -10.281 1 97.81 150 ASN B C 1
ATOM 3150 O O . ASN B 1 150 ? -18.422 -11.445 -10.672 1 97.81 150 ASN B O 1
ATOM 3154 N N . ARG B 1 151 ? -17.094 -10.367 -9.234 1 97.19 151 ARG B N 1
ATOM 3155 C CA . ARG B 1 151 ? -18.203 -9.82 -8.453 1 97.19 151 ARG B CA 1
ATOM 3156 C C . ARG B 1 151 ? -18.625 -8.461 -8.992 1 97.19 151 ARG B C 1
ATOM 3158 O O . ARG B 1 151 ? -19.5 -7.809 -8.422 1 97.19 151 ARG B O 1
ATOM 3165 N N . LYS B 1 152 ? -17.984 -7.973 -10 1 96.62 152 LYS B N 1
ATOM 3166 C CA . LYS B 1 152 ? -18.266 -6.707 -10.672 1 96.62 152 LYS B CA 1
ATOM 3167 C C . LYS B 1 152 ? -18.125 -5.527 -9.711 1 96.62 152 LYS B C 1
ATOM 3169 O O . LYS B 1 152 ? -18.828 -4.527 -9.836 1 96.62 152 LYS B O 1
ATOM 3174 N N . GLN B 1 153 ? -17.25 -5.758 -8.758 1 96.81 153 GLN B N 1
ATOM 3175 C CA . GLN B 1 153 ? -16.938 -4.66 -7.852 1 96.81 153 GLN B CA 1
ATOM 3176 C C . GLN B 1 153 ? -15.961 -3.68 -8.492 1 96.81 153 GLN B C 1
ATOM 3178 O O . GLN B 1 153 ? -15.922 -2.504 -8.125 1 96.81 153 GLN B O 1
ATOM 3183 N N . ILE B 1 154 ? -15.125 -4.23 -9.352 1 97.06 154 ILE B N 1
ATOM 3184 C CA . ILE B 1 154 ? -14.234 -3.434 -10.188 1 97.06 154 ILE B CA 1
ATOM 3185 C C . ILE B 1 154 ? -14.57 -3.65 -11.664 1 97.06 154 ILE B C 1
ATOM 3187 O O . ILE B 1 154 ? -14.703 -4.789 -12.117 1 97.06 154 ILE B O 1
ATOM 3191 N N . THR B 1 155 ? -14.812 -2.641 -12.32 1 95.75 155 THR B N 1
ATOM 3192 C CA . THR B 1 155 ? -15.109 -2.629 -13.75 1 95.75 155 THR B CA 1
ATOM 3193 C C . THR B 1 155 ? -14.352 -1.504 -14.453 1 95.75 155 THR B C 1
ATOM 3195 O O . THR B 1 155 ? -13.555 -0.801 -13.82 1 95.75 155 THR B O 1
ATOM 3198 N N . GLU B 1 156 ? -14.578 -1.357 -15.742 1 92.69 156 GLU B N 1
ATOM 3199 C CA . GLU B 1 156 ? -13.953 -0.262 -16.484 1 92.69 156 GLU B CA 1
ATOM 3200 C C . GLU B 1 156 ? -14.359 1.092 -15.906 1 92.69 156 GLU B C 1
ATOM 3202 O O . GLU B 1 156 ? -13.586 2.051 -15.961 1 92.69 156 GLU B O 1
ATOM 3207 N N . ASP B 1 157 ? -15.508 1.104 -15.234 1 93.06 157 ASP B N 1
ATOM 3208 C CA . ASP B 1 157 ? -16.016 2.346 -14.656 1 93.06 157 ASP B CA 1
ATOM 3209 C C . ASP B 1 157 ? -15.219 2.744 -13.414 1 93.06 157 ASP B C 1
ATOM 3211 O O . ASP B 1 157 ? -15.32 3.881 -12.953 1 93.06 157 ASP B O 1
ATOM 3215 N N . SER B 1 158 ? -14.453 1.847 -12.938 1 94.44 158 SER B N 1
ATOM 3216 C CA . SER B 1 158 ? -13.641 2.111 -11.75 1 94.44 158 SER B CA 1
ATOM 3217 C C . SER B 1 158 ? -12.375 2.887 -12.109 1 94.44 158 SER B C 1
ATOM 3219 O O . SER B 1 158 ? -11.633 3.314 -11.219 1 94.44 158 SER B O 1
ATOM 3221 N N . PHE B 1 159 ? -12.211 3.055 -13.43 1 92.06 159 PHE B N 1
ATOM 3222 C CA . PHE B 1 159 ? -11.039 3.758 -13.938 1 92.06 159 PHE B CA 1
ATOM 3223 C C . PHE B 1 159 ? -11.453 4.984 -14.742 1 92.06 159 PHE B C 1
ATOM 3225 O O . PHE B 1 159 ? -12.594 5.082 -15.195 1 92.06 159 PHE B O 1
ATOM 3232 N N . THR B 1 160 ? -10.5 5.941 -14.766 1 85.94 160 THR B N 1
ATOM 3233 C CA . THR B 1 160 ? -10.695 7.047 -15.695 1 85.94 160 THR B CA 1
ATOM 3234 C C . THR B 1 160 ? -10.312 6.633 -17.109 1 85.94 160 THR B C 1
ATOM 3236 O O . THR B 1 160 ? -9.125 6.578 -17.453 1 85.94 160 THR B O 1
ATOM 3239 N N . LYS B 1 161 ? -11.266 6.449 -17.984 1 78.44 161 LYS B N 1
ATOM 3240 C CA . LYS B 1 161 ? -11.07 5.875 -19.312 1 78.44 161 LYS B CA 1
ATOM 3241 C C . LYS B 1 161 ? -10.195 6.781 -20.172 1 78.44 161 LYS B C 1
ATOM 3243 O O . LYS B 1 161 ? -9.352 6.297 -20.938 1 78.44 161 LYS B O 1
ATOM 3248 N N . GLU B 1 162 ? -10.336 8.062 -19.984 1 79.56 162 GLU B N 1
ATOM 3249 C CA . GLU B 1 162 ? -9.625 9.039 -20.797 1 79.56 162 GLU B CA 1
ATOM 3250 C C . GLU B 1 162 ? -8.125 8.992 -20.547 1 79.56 162 GLU B C 1
ATOM 3252 O O . GLU B 1 162 ? -7.332 9.477 -21.359 1 79.56 162 GLU B O 1
ATOM 3257 N N . LEU B 1 163 ? -7.836 8.32 -19.5 1 78.31 163 LEU B N 1
ATOM 3258 C CA . LEU B 1 163 ? -6.426 8.258 -19.125 1 78.31 163 LEU B CA 1
ATOM 3259 C C . LEU B 1 163 ? -5.879 6.848 -19.312 1 78.31 163 LEU B C 1
ATOM 3261 O O . LEU B 1 163 ? -4.953 6.445 -18.609 1 78.31 163 LEU B O 1
ATOM 3265 N N . ASN B 1 164 ? -6.457 6.09 -20.141 1 75.31 164 ASN B N 1
ATOM 3266 C CA . ASN B 1 164 ? -6.02 4.746 -20.516 1 75.31 164 ASN B CA 1
ATOM 3267 C C . ASN B 1 164 ? -5.914 3.84 -19.281 1 75.31 164 ASN B C 1
ATOM 3269 O O . ASN B 1 164 ? -4.938 3.102 -19.141 1 75.31 164 ASN B O 1
ATOM 3273 N N . PHE B 1 165 ? -6.734 4.043 -18.312 1 76.31 165 PHE B N 1
ATOM 3274 C CA . PHE B 1 165 ? -6.914 3.201 -17.141 1 76.31 165 PHE B CA 1
ATOM 3275 C C . PHE B 1 165 ? -5.746 3.365 -16.172 1 76.31 165 PHE B C 1
ATOM 3277 O O . PHE B 1 165 ? -5.551 2.535 -15.281 1 76.31 165 PHE B O 1
ATOM 3284 N N . LEU B 1 166 ? -5.07 4.371 -16.359 1 78.38 166 LEU B N 1
ATOM 3285 C CA . LEU B 1 166 ? -3.916 4.613 -15.5 1 78.38 166 LEU B CA 1
ATOM 3286 C C . LEU B 1 166 ? -4.344 5.227 -14.172 1 78.38 166 LEU B C 1
ATOM 3288 O O . LEU B 1 166 ? -3.572 5.242 -13.211 1 78.38 166 LEU B O 1
ATOM 3292 N N . HIS B 1 167 ? -5.602 5.617 -14.289 1 83.19 167 HIS B N 1
ATOM 3293 C CA . HIS B 1 167 ? -6.094 6.273 -13.078 1 83.19 167 HIS B CA 1
ATOM 3294 C C . HIS B 1 167 ? -7.223 5.473 -12.438 1 83.19 167 HIS B C 1
ATOM 3296 O O . HIS B 1 167 ? -8.328 5.402 -12.984 1 83.19 167 HIS B O 1
ATOM 3302 N N . LEU B 1 168 ? -6.898 4.859 -11.359 1 89.69 168 LEU B N 1
ATOM 3303 C CA . LEU B 1 168 ? -7.875 4.18 -10.516 1 89.69 168 LEU B CA 1
ATOM 3304 C C . LEU B 1 168 ? -8.594 5.172 -9.602 1 89.69 168 LEU B C 1
ATOM 3306 O O . LEU B 1 168 ? -7.949 5.922 -8.867 1 89.69 168 LEU B O 1
ATOM 3310 N N . LYS B 1 169 ? -9.883 5.172 -9.688 1 89.88 169 LYS B N 1
ATOM 3311 C CA . LYS B 1 169 ? -10.656 6.121 -8.891 1 89.88 169 LYS B CA 1
ATOM 3312 C C . LYS B 1 169 ? -10.508 5.832 -7.395 1 89.88 169 LYS B C 1
ATOM 3314 O O . LYS B 1 169 ? -10.242 4.695 -7.004 1 89.88 169 LYS B O 1
ATOM 3319 N N . LYS B 1 170 ? -10.766 6.875 -6.652 1 85.06 170 LYS B N 1
ATOM 3320 C CA . LYS B 1 170 ? -10.523 6.836 -5.211 1 85.06 170 LYS B CA 1
ATOM 3321 C C . LYS B 1 170 ? -11.328 5.719 -4.551 1 85.06 170 LYS B C 1
ATOM 3323 O O . LYS B 1 170 ? -10.797 4.961 -3.738 1 85.06 170 LYS B O 1
ATOM 3328 N N . ASP B 1 171 ? -12.562 5.633 -4.887 1 87.5 171 ASP B N 1
ATOM 3329 C CA . ASP B 1 171 ? -13.422 4.629 -4.273 1 87.5 171 ASP B CA 1
ATOM 3330 C C . ASP B 1 171 ? -12.953 3.217 -4.613 1 87.5 171 ASP B C 1
ATOM 3332 O O . ASP B 1 171 ? -13.023 2.316 -3.773 1 87.5 171 ASP B O 1
ATOM 3336 N N . ALA B 1 172 ? -12.508 3.004 -5.82 1 92.62 172 ALA B N 1
ATOM 3337 C CA . ALA B 1 172 ? -12.008 1.702 -6.25 1 92.62 172 ALA B CA 1
ATOM 3338 C C . ALA B 1 172 ? -10.727 1.336 -5.504 1 92.62 172 ALA B C 1
ATOM 3340 O O . ALA B 1 172 ? -10.555 0.194 -5.066 1 92.62 172 ALA B O 1
ATOM 3341 N N . SER B 1 173 ? -9.875 2.318 -5.41 1 92.12 173 SER B N 1
ATOM 3342 C CA . SER B 1 173 ? -8.625 2.092 -4.688 1 92.12 173 SER B CA 1
ATOM 3343 C C . SER B 1 173 ? -8.891 1.683 -3.244 1 92.12 173 SER B C 1
ATOM 3345 O O . SER B 1 173 ? -8.266 0.747 -2.734 1 92.12 173 SER B O 1
ATOM 3347 N N . LYS B 1 174 ? -9.766 2.342 -2.635 1 87.44 174 LYS B N 1
ATOM 3348 C CA . LYS B 1 174 ? -10.117 2.047 -1.247 1 87.44 174 LYS B CA 1
ATOM 3349 C C . LYS B 1 174 ? -10.711 0.649 -1.115 1 87.44 174 LYS B C 1
ATOM 3351 O O . LYS B 1 174 ? -10.422 -0.069 -0.155 1 87.44 174 LYS B O 1
ATOM 3356 N N . LEU B 1 175 ? -11.523 0.396 -2.006 1 92.69 175 LEU B N 1
ATOM 3357 C CA . LEU B 1 175 ? -12.148 -0.921 -2.004 1 92.69 175 LEU B CA 1
ATOM 3358 C C . LEU B 1 175 ? -11.102 -2.021 -2.125 1 92.69 175 LEU B C 1
ATOM 3360 O O . LEU B 1 175 ? -11.141 -3.01 -1.389 1 92.69 175 LEU B O 1
ATOM 3364 N N . ILE B 1 176 ? -10.188 -1.845 -3.014 1 95.81 176 ILE B N 1
ATOM 3365 C CA . ILE B 1 176 ? -9.156 -2.85 -3.254 1 95.81 176 ILE B CA 1
ATOM 3366 C C . ILE B 1 176 ? -8.305 -3.023 -1.999 1 95.81 176 ILE B C 1
ATOM 3368 O O . ILE B 1 176 ? -8.031 -4.148 -1.579 1 95.81 176 ILE B O 1
ATOM 3372 N N . VAL B 1 177 ? -7.945 -1.935 -1.422 1 93.06 177 VAL B N 1
ATOM 3373 C CA . VAL B 1 177 ? -7.121 -1.972 -0.218 1 93.06 177 VAL B CA 1
ATOM 3374 C C . VAL B 1 177 ? -7.863 -2.703 0.896 1 93.06 177 VAL B C 1
ATOM 3376 O O . VAL B 1 177 ? -7.285 -3.543 1.591 1 93.06 177 VAL B O 1
ATOM 3379 N N . SER B 1 178 ? -9.102 -2.387 1.028 1 91.19 178 SER B N 1
ATOM 3380 C CA . SER B 1 178 ? -9.922 -3 2.068 1 91.19 178 SER B CA 1
ATOM 3381 C C . SER B 1 178 ? -10.055 -4.504 1.851 1 91.19 178 SER B C 1
ATOM 3383 O O . SER B 1 178 ? -9.922 -5.289 2.791 1 91.19 178 SER B O 1
ATOM 3385 N N . GLU B 1 179 ? -10.32 -4.871 0.678 1 94.06 179 GLU B N 1
ATOM 3386 C CA . GLU B 1 179 ? -10.484 -6.289 0.364 1 94.06 179 GLU B CA 1
ATOM 3387 C C . GLU B 1 179 ? -9.172 -7.047 0.546 1 94.06 179 GLU B C 1
ATOM 3389 O O . GLU B 1 179 ? -9.172 -8.219 0.933 1 94.06 179 GLU B O 1
ATOM 3394 N N . LEU B 1 180 ? -8.086 -6.391 0.209 1 95.5 180 LEU B N 1
ATOM 3395 C CA . LEU B 1 180 ? -6.789 -7.016 0.439 1 95.5 180 LEU B CA 1
ATOM 3396 C C . LEU B 1 180 ? -6.551 -7.246 1.929 1 95.5 180 LEU B C 1
ATOM 3398 O O . LEU B 1 180 ? -6.09 -8.32 2.328 1 95.5 180 LEU B O 1
ATOM 3402 N N . GLU B 1 181 ? -6.852 -6.262 2.719 1 91.06 181 GLU B N 1
ATOM 3403 C CA . GLU B 1 181 ? -6.676 -6.395 4.16 1 91.06 181 GLU B CA 1
ATOM 3404 C C . GLU B 1 181 ? -7.52 -7.535 4.719 1 91.06 181 GLU B C 1
ATOM 3406 O O . GLU B 1 181 ? -7.066 -8.289 5.586 1 91.06 181 GLU B O 1
ATOM 3411 N N . LYS B 1 182 ? -8.711 -7.59 4.238 1 90.69 182 LYS B N 1
ATOM 3412 C CA . LYS B 1 182 ? -9.578 -8.688 4.648 1 90.69 182 LYS B CA 1
ATOM 3413 C C . LYS B 1 182 ? -8.977 -10.039 4.273 1 90.69 182 LYS B C 1
ATOM 3415 O O . LYS B 1 182 ? -8.984 -10.977 5.074 1 90.69 182 LYS B O 1
ATOM 3420 N N . ARG B 1 183 ? -8.477 -10.109 3.127 1 93.75 183 ARG B N 1
ATOM 3421 C CA . ARG B 1 183 ? -7.867 -11.344 2.635 1 93.75 183 ARG B CA 1
ATOM 3422 C C . ARG B 1 183 ? -6.66 -11.734 3.484 1 93.75 183 ARG B C 1
ATOM 3424 O O . ARG B 1 183 ? -6.48 -12.906 3.816 1 93.75 183 ARG B O 1
ATOM 3431 N N . LEU B 1 184 ? -5.898 -10.836 3.781 1 94.38 184 LEU B N 1
ATOM 3432 C CA . LEU B 1 184 ? -4.68 -11.086 4.539 1 94.38 184 LEU B CA 1
ATOM 3433 C C . LEU B 1 184 ? -5.004 -11.578 5.945 1 94.38 184 LEU B C 1
ATOM 3435 O O . LEU B 1 184 ? -4.199 -12.273 6.566 1 94.38 184 LEU B O 1
ATOM 3439 N N . LYS B 1 185 ? -6.152 -11.266 6.438 1 90.5 185 LYS B N 1
ATOM 3440 C CA . LYS B 1 185 ? -6.547 -11.648 7.789 1 90.5 185 LYS B CA 1
ATOM 3441 C C . LYS B 1 185 ? -7.172 -13.047 7.797 1 90.5 185 LYS B C 1
ATOM 3443 O O . LYS B 1 185 ? -7.305 -13.664 8.852 1 90.5 185 LYS B O 1
ATOM 3448 N N . GLN B 1 186 ? -7.539 -13.531 6.672 1 91.88 186 GLN B N 1
ATOM 3449 C CA . GLN B 1 186 ? -8.062 -14.883 6.598 1 91.88 186 GLN B CA 1
ATOM 3450 C C . GLN B 1 186 ? -7.008 -15.906 7.004 1 91.88 186 GLN B C 1
ATOM 3452 O O . GLN B 1 186 ? -5.816 -15.695 6.777 1 91.88 186 GLN B O 1
ATOM 3457 N N . SER B 1 187 ? -7.52 -16.984 7.613 1 91.94 187 SER B N 1
ATOM 3458 C CA . SER B 1 187 ? -6.59 -17.984 8.109 1 91.94 187 SER B CA 1
ATOM 3459 C C . SER B 1 187 ? -6.703 -19.281 7.312 1 91.94 187 SER B C 1
ATOM 3461 O O . SER B 1 187 ? -7.75 -19.578 6.734 1 91.94 187 SER B O 1
ATOM 3463 N N . VAL B 1 188 ? -5.605 -19.969 7.223 1 90.88 188 VAL B N 1
ATOM 3464 C CA . VAL B 1 188 ? -5.539 -21.297 6.602 1 90.88 188 VAL B CA 1
ATOM 3465 C C . VAL B 1 188 ? -4.77 -22.25 7.512 1 90.88 188 VAL B C 1
ATOM 3467 O O . VAL B 1 188 ? -3.967 -21.828 8.344 1 90.88 188 VAL B O 1
ATOM 3470 N N . MET B 1 189 ? -5.148 -23.516 7.383 1 91.31 189 MET B N 1
ATOM 3471 C CA . MET B 1 189 ? -4.418 -24.531 8.141 1 91.31 189 MET B CA 1
ATOM 3472 C C . MET B 1 189 ? -3.021 -24.734 7.57 1 91.31 189 MET B C 1
ATOM 3474 O O . MET B 1 189 ? -2.873 -25.156 6.422 1 91.31 189 MET B O 1
ATOM 3478 N N . HIS B 1 190 ? -2.053 -24.453 8.422 1 90.5 190 HIS B N 1
ATOM 3479 C CA . HIS B 1 190 ? -0.68 -24.656 7.98 1 90.5 190 HIS B CA 1
ATOM 3480 C C . HIS B 1 190 ? -0.243 -26.094 8.203 1 90.5 190 HIS B C 1
ATOM 3482 O O . HIS B 1 190 ? -0.158 -26.562 9.344 1 90.5 190 HIS B O 1
ATOM 3488 N N . LYS B 1 191 ? 0.136 -26.781 7.199 1 84.69 191 LYS B N 1
ATOM 3489 C CA . LYS B 1 191 ? 0.407 -28.219 7.254 1 84.69 191 LYS B CA 1
ATOM 3490 C C . LYS B 1 191 ? 1.614 -28.516 8.133 1 84.69 191 LYS B C 1
ATOM 3492 O O . LYS B 1 191 ? 1.564 -29.406 8.984 1 84.69 191 LYS B O 1
ATOM 3497 N N . ASP B 1 192 ? 2.674 -27.781 8.023 1 84.06 192 ASP B N 1
ATOM 3498 C CA . ASP B 1 192 ? 3.904 -28.047 8.766 1 84.06 192 ASP B CA 1
ATOM 3499 C C . ASP B 1 192 ? 3.777 -27.609 10.219 1 84.06 192 ASP B C 1
ATOM 3501 O O . ASP B 1 192 ? 4.305 -28.25 11.117 1 84.06 192 ASP B O 1
ATOM 3505 N N . LEU B 1 193 ? 3.062 -26.531 10.438 1 89.19 193 LEU B N 1
ATOM 3506 C CA . LEU B 1 193 ? 2.941 -25.969 11.781 1 89.19 193 LEU B CA 1
ATOM 3507 C C . LEU B 1 193 ? 1.768 -26.594 12.523 1 89.19 193 LEU B C 1
ATOM 3509 O O . LEU B 1 193 ? 1.709 -26.547 13.758 1 89.19 193 LEU B O 1
ATOM 3513 N N . GLY B 1 194 ? 0.879 -27.109 11.836 1 90.69 194 GLY B N 1
ATOM 3514 C CA . GLY B 1 194 ? -0.271 -27.766 12.445 1 90.69 194 GLY B CA 1
ATOM 3515 C C . GLY B 1 194 ? -1.208 -26.797 13.141 1 90.69 194 GLY B C 1
ATOM 3516 O O . GLY B 1 194 ? -1.771 -27.109 14.188 1 90.69 194 GLY B O 1
ATOM 3517 N N . ARG B 1 195 ? -1.268 -25.562 12.672 1 93.06 195 ARG B N 1
ATOM 3518 C CA . ARG B 1 195 ? -2.139 -24.547 13.258 1 93.06 195 ARG B CA 1
ATOM 3519 C C . ARG B 1 195 ? -2.66 -23.594 12.188 1 93.06 195 ARG B C 1
ATOM 3521 O O . ARG B 1 195 ? -2.143 -23.562 11.07 1 93.06 195 ARG B O 1
ATOM 3528 N N . GLN B 1 196 ? -3.676 -22.891 12.648 1 93.81 196 GLN B N 1
ATOM 3529 C CA . GLN B 1 196 ? -4.223 -21.859 11.766 1 93.81 196 GLN B CA 1
ATOM 3530 C C . GLN B 1 196 ? -3.299 -20.656 11.688 1 93.81 196 GLN B C 1
ATOM 3532 O O . GLN B 1 196 ? -2.82 -20.172 12.719 1 93.81 196 GLN B O 1
ATOM 3537 N N . VAL B 1 197 ? -3.031 -20.281 10.422 1 93.31 197 VAL B N 1
ATOM 3538 C CA . VAL B 1 197 ? -2.188 -19.109 10.219 1 93.31 197 VAL B CA 1
ATOM 3539 C C . VAL B 1 197 ? -2.844 -18.172 9.211 1 93.31 197 VAL B C 1
ATOM 3541 O O . VAL B 1 197 ? -3.449 -18.625 8.234 1 93.31 197 VAL B O 1
ATOM 3544 N N . SER B 1 198 ? -2.754 -16.859 9.5 1 93.81 198 SER B N 1
ATOM 3545 C CA . SER B 1 198 ? -3.303 -15.875 8.562 1 93.81 198 SER B CA 1
ATOM 3546 C C . SER B 1 198 ? -2.428 -15.75 7.316 1 93.81 198 SER B C 1
ATOM 3548 O O . SER B 1 198 ? -1.241 -16.078 7.352 1 93.81 198 SER B O 1
ATOM 3550 N N . TYR B 1 199 ? -2.975 -15.305 6.246 1 94.62 199 TYR B N 1
ATOM 3551 C CA . TYR B 1 199 ? -2.188 -15.031 5.047 1 94.62 199 TYR B CA 1
ATOM 3552 C C . TYR B 1 199 ? -1.088 -14.023 5.332 1 94.62 199 TYR B C 1
ATOM 3554 O O . TYR B 1 199 ? 0.015 -14.125 4.785 1 94.62 199 TYR B O 1
ATOM 3562 N N . GLN B 1 200 ? -1.418 -13.086 6.156 1 94 200 GLN B N 1
ATOM 3563 C CA . GLN B 1 200 ? -0.408 -12.109 6.547 1 94 200 GLN B CA 1
ATOM 3564 C C . GLN B 1 200 ? 0.771 -12.781 7.242 1 94 200 GLN B C 1
ATOM 3566 O O . GLN B 1 200 ? 1.928 -12.453 6.977 1 94 200 GLN B O 1
ATOM 3571 N N . TYR B 1 201 ? 0.419 -13.656 8.078 1 93.31 201 TYR B N 1
ATOM 3572 C CA . TYR B 1 201 ? 1.477 -14.352 8.805 1 93.31 201 TYR B CA 1
ATOM 3573 C C . TYR B 1 201 ? 2.285 -15.242 7.859 1 93.31 201 TYR B C 1
ATOM 3575 O O . TYR B 1 201 ? 3.484 -15.445 8.07 1 93.31 201 TYR B O 1
ATOM 3583 N N . LEU B 1 202 ? 1.702 -15.773 6.863 1 94.19 202 LEU B N 1
ATOM 3584 C CA . LEU B 1 202 ? 2.432 -16.547 5.863 1 94.19 202 LEU B CA 1
ATOM 3585 C C . LEU B 1 202 ? 3.529 -15.703 5.223 1 94.19 202 LEU B C 1
ATOM 3587 O O . LEU B 1 202 ? 4.609 -16.219 4.918 1 94.19 202 LEU B O 1
ATOM 3591 N N . LEU B 1 203 ? 3.207 -14.414 4.965 1 93.38 203 LEU B N 1
ATOM 3592 C CA . LEU B 1 203 ? 4.23 -13.508 4.445 1 93.38 203 LEU B CA 1
ATOM 3593 C C . LEU B 1 203 ? 5.418 -13.422 5.395 1 93.38 203 LEU B C 1
ATOM 3595 O O . LEU B 1 203 ? 6.57 -13.461 4.961 1 93.38 203 LEU B O 1
ATOM 3599 N N . ARG B 1 204 ? 5.102 -13.383 6.602 1 91.06 204 ARG B N 1
ATOM 3600 C CA . ARG B 1 204 ? 6.141 -13.289 7.621 1 91.06 204 ARG B CA 1
ATOM 3601 C C . ARG B 1 204 ? 6.969 -14.57 7.676 1 91.06 204 ARG B C 1
ATOM 3603 O O . ARG B 1 204 ? 8.195 -14.516 7.785 1 91.06 204 ARG B O 1
ATOM 3610 N N . LEU B 1 205 ? 6.25 -15.656 7.645 1 91.88 205 LEU B N 1
ATOM 3611 C CA . LEU B 1 205 ? 6.938 -16.938 7.684 1 91.88 205 LEU B CA 1
ATOM 3612 C C . LEU B 1 205 ? 7.902 -17.078 6.512 1 91.88 205 LEU B C 1
ATOM 3614 O O . LEU B 1 205 ? 9 -17.625 6.664 1 91.88 205 LEU B O 1
ATOM 3618 N N . GLU B 1 206 ? 7.457 -16.594 5.367 1 91.44 206 GLU B N 1
ATOM 3619 C CA . GLU B 1 206 ? 8.32 -16.641 4.195 1 91.44 206 GLU B CA 1
ATOM 3620 C C . GLU B 1 206 ? 9.578 -15.789 4.402 1 91.44 206 GLU B C 1
ATOM 3622 O O . GLU B 1 206 ? 10.664 -16.156 3.951 1 91.44 206 GLU B O 1
ATOM 3627 N N . SER B 1 207 ? 9.406 -14.711 5.082 1 87.06 207 SER B N 1
ATOM 3628 C CA . SER B 1 207 ? 10.539 -13.844 5.406 1 87.06 207 SER B CA 1
ATOM 3629 C C . SER B 1 207 ? 11.516 -14.539 6.348 1 87.06 207 SER B C 1
ATOM 3631 O O . SER B 1 207 ? 12.727 -14.414 6.191 1 87.06 207 SER B O 1
ATOM 3633 N N . TYR B 1 208 ? 10.961 -15.305 7.238 1 87.31 208 TYR B N 1
ATOM 3634 C CA . TYR B 1 208 ? 11.805 -16.062 8.156 1 87.31 208 TYR B CA 1
ATOM 3635 C C . TYR B 1 208 ? 12.609 -17.125 7.414 1 87.31 208 TYR B C 1
ATOM 3637 O O . TYR B 1 208 ? 13.781 -17.344 7.723 1 87.31 208 TYR B O 1
ATOM 3645 N N . LYS B 1 209 ? 12 -17.75 6.508 1 88.69 209 LYS B N 1
ATOM 3646 C CA . LYS B 1 209 ? 12.695 -18.75 5.711 1 88.69 209 LYS B CA 1
ATOM 3647 C C . LYS B 1 209 ? 13.883 -18.141 4.977 1 88.69 209 LYS B C 1
ATOM 3649 O O . LYS B 1 209 ? 14.945 -18.766 4.879 1 88.69 209 LYS B O 1
ATOM 3654 N N . LEU B 1 210 ? 13.656 -17 4.504 1 83.75 210 LEU B N 1
ATOM 3655 C CA . LEU B 1 210 ? 14.719 -16.312 3.775 1 83.75 210 LEU B CA 1
ATOM 3656 C C . LEU B 1 210 ? 15.875 -15.969 4.707 1 83.75 210 LEU B C 1
ATOM 3658 O O . LEU B 1 210 ? 17.047 -16.109 4.336 1 83.75 210 LEU B O 1
ATOM 3662 N N . ILE B 1 211 ? 15.516 -15.516 5.84 1 79.75 211 ILE B N 1
ATOM 3663 C CA . ILE B 1 211 ? 16.516 -15.156 6.828 1 79.75 211 ILE B CA 1
ATOM 3664 C C . ILE B 1 211 ? 17.328 -16.391 7.223 1 79.75 211 ILE B C 1
ATOM 3666 O O . ILE B 1 211 ? 18.562 -16.344 7.293 1 79.75 211 ILE B O 1
ATOM 3670 N N . LYS B 1 212 ? 16.672 -17.422 7.422 1 84.25 212 LYS B N 1
ATOM 3671 C CA . LYS B 1 212 ? 17.344 -18.672 7.785 1 84.25 212 LYS B CA 1
ATOM 3672 C C . LYS B 1 212 ? 18.297 -19.125 6.68 1 84.25 212 LYS B C 1
ATOM 3674 O O . LYS B 1 212 ? 19.375 -19.641 6.961 1 84.25 212 LYS B O 1
ATOM 3679 N N . HIS B 1 213 ? 17.906 -18.938 5.562 1 83.69 213 HIS B N 1
ATOM 3680 C CA . HIS B 1 213 ? 18.75 -19.266 4.422 1 83.69 213 HIS B CA 1
ATOM 3681 C C . HIS B 1 213 ? 20 -18.391 4.391 1 83.69 213 HIS B C 1
ATOM 3683 O O . HIS B 1 213 ? 21.094 -18.891 4.148 1 83.69 213 HIS B O 1
ATOM 3689 N N . LEU B 1 214 ? 19.812 -17.172 4.637 1 78.44 214 LEU B N 1
ATOM 3690 C CA . LEU B 1 214 ? 20.906 -16.203 4.535 1 78.44 214 LEU B CA 1
ATOM 3691 C C . LEU B 1 214 ? 21.938 -16.422 5.637 1 78.44 214 LEU B C 1
ATOM 3693 O O . LEU B 1 214 ? 23.125 -16.172 5.438 1 78.44 214 LEU B O 1
ATOM 3697 N N . ILE B 1 215 ? 21.453 -16.969 6.734 1 80 215 ILE B N 1
ATOM 3698 C CA . ILE B 1 215 ? 22.391 -17.203 7.836 1 80 215 ILE B CA 1
ATOM 3699 C C . ILE B 1 215 ? 22.906 -18.641 7.781 1 80 215 ILE B C 1
ATOM 3701 O O . ILE B 1 215 ? 23.625 -19.094 8.68 1 80 215 ILE B O 1
ATOM 3705 N N . GLY B 1 216 ? 22.5 -19.406 6.852 1 82.94 216 GLY B N 1
ATOM 3706 C CA . GLY B 1 216 ? 23.047 -20.734 6.586 1 82.94 216 GLY B CA 1
ATOM 3707 C C . GLY B 1 216 ? 22.406 -21.828 7.414 1 82.94 216 GLY B C 1
ATOM 3708 O O . GLY B 1 216 ? 22.938 -22.938 7.516 1 82.94 216 GLY B O 1
ATOM 3709 N N . GLU B 1 217 ? 21.391 -21.5 7.996 1 85.62 217 GLU B N 1
ATOM 3710 C CA . GLU B 1 217 ? 20.734 -22.484 8.844 1 85.62 217 GLU B CA 1
ATOM 3711 C C . GLU B 1 217 ? 19.953 -23.5 8.016 1 85.62 217 GLU B C 1
ATOM 3713 O O . GLU B 1 217 ? 19.969 -24.703 8.305 1 85.62 217 GLU B O 1
ATOM 3718 N N . LYS B 1 218 ? 19.172 -23.047 7.07 1 88.06 218 LYS B N 1
ATOM 3719 C CA . LYS B 1 218 ? 18.328 -23.891 6.23 1 88.06 218 LYS B CA 1
ATOM 3720 C C . LYS B 1 218 ? 18.203 -23.312 4.824 1 88.06 218 LYS B C 1
ATOM 3722 O O . LYS B 1 218 ? 18.094 -22.094 4.656 1 88.06 218 LYS B O 1
ATOM 3727 N N . GLU B 1 219 ? 18.219 -24.203 3.932 1 88.12 219 GLU B N 1
ATOM 3728 C CA . GLU B 1 219 ? 18.062 -23.75 2.557 1 88.12 219 GLU B CA 1
ATOM 3729 C C . GLU B 1 219 ? 16.641 -23.25 2.312 1 88.12 219 GLU B C 1
ATOM 3731 O O . GLU B 1 219 ? 15.672 -23.844 2.795 1 88.12 219 GLU B O 1
ATOM 3736 N N . TYR B 1 220 ? 16.562 -22.188 1.561 1 87.88 220 TYR B N 1
ATOM 3737 C CA . TYR B 1 220 ? 15.266 -21.578 1.291 1 87.88 220 TYR B CA 1
ATOM 3738 C C . TYR B 1 220 ? 14.406 -22.484 0.418 1 87.88 220 TYR B C 1
ATOM 3740 O O . TYR B 1 220 ? 14.859 -22.969 -0.625 1 87.88 220 TYR B O 1
ATOM 3748 N N . GLU B 1 221 ? 13.234 -22.766 0.866 1 87.44 221 GLU B N 1
ATOM 3749 C CA . GLU B 1 221 ? 12.164 -23.406 0.096 1 87.44 221 GLU B CA 1
ATOM 3750 C C . GLU B 1 221 ? 10.922 -22.531 0.05 1 87.44 221 GLU B C 1
ATOM 3752 O O . GLU B 1 221 ? 10.258 -22.328 1.072 1 87.44 221 GLU B O 1
ATOM 3757 N N . GLY B 1 222 ? 10.555 -22.078 -1.188 1 88.5 222 GLY B N 1
ATOM 3758 C CA . GLY B 1 222 ? 9.453 -21.141 -1.345 1 88.5 222 GLY B CA 1
ATOM 3759 C C . GLY B 1 222 ? 8.109 -21.719 -0.972 1 88.5 222 GLY B C 1
ATOM 3760 O O . GLY B 1 222 ? 7.879 -22.922 -1.139 1 88.5 222 GLY B O 1
ATOM 3761 N N . PHE B 1 223 ? 7.32 -20.891 -0.538 1 87.19 223 PHE B N 1
ATOM 3762 C CA . PHE B 1 223 ? 5.988 -21.281 -0.098 1 87.19 223 PHE B CA 1
ATOM 3763 C C . PHE B 1 223 ? 5.148 -21.75 -1.276 1 87.19 223 PHE B C 1
ATOM 3765 O O . PHE B 1 223 ? 5.152 -21.141 -2.342 1 87.19 223 PHE B O 1
ATOM 3772 N N . ARG B 1 224 ? 4.531 -22.891 -1.098 1 85.5 224 ARG B N 1
ATOM 3773 C CA . ARG B 1 224 ? 3.598 -23.469 -2.064 1 85.5 224 ARG B CA 1
ATOM 3774 C C . ARG B 1 224 ? 2.25 -23.766 -1.413 1 85.5 224 ARG B C 1
ATOM 3776 O O . ARG B 1 224 ? 2.189 -24.438 -0.384 1 85.5 224 ARG B O 1
ATOM 3783 N N . ILE B 1 225 ? 1.308 -23.281 -2.062 1 80.75 225 ILE B N 1
ATOM 3784 C CA . ILE B 1 225 ? -0.022 -23.469 -1.487 1 80.75 225 ILE B CA 1
ATOM 3785 C C . ILE B 1 225 ? -0.453 -24.922 -1.628 1 80.75 225 ILE B C 1
ATOM 3787 O O . ILE B 1 225 ? -0.163 -25.562 -2.639 1 80.75 225 ILE B O 1
ATOM 3791 N N . TRP B 1 226 ? -1.062 -25.516 -0.597 1 75.31 226 TRP B N 1
ATOM 3792 C CA . TRP B 1 226 ? -1.473 -26.906 -0.631 1 75.31 226 TRP B CA 1
ATOM 3793 C C . TRP B 1 226 ? -2.992 -27.031 -0.673 1 75.31 226 TRP B C 1
ATOM 3795 O O . TRP B 1 226 ? -3.531 -28.141 -0.816 1 75.31 226 TRP B O 1
ATOM 3805 N N . TRP B 1 227 ? -3.654 -25.984 -0.589 1 74 227 TRP B N 1
ATOM 3806 C CA . TRP B 1 227 ? -5.113 -26.031 -0.563 1 74 227 TRP B CA 1
ATOM 3807 C C . TRP B 1 227 ? -5.699 -25.547 -1.882 1 74 227 TRP B C 1
ATOM 3809 O O . TRP B 1 227 ? -5.023 -24.844 -2.646 1 74 227 TRP B O 1
#

Organism: NCBI:txid418240

Radius of gyration: 22.96 Å; Cα contacts (8 Å, |Δi|>4): 567; chains: 2; bounding box: 45×63×53 Å

InterPro domains:
  IPR002729 CRISPR-associated protein Cas1 [PF01867] (3-182)
  IPR002729 CRISPR-associated protein Cas1 [TIGR00287] (3-221)
  IPR019858 CRISPR-associated protein Cas1, HMARI/TNEAP subtype [PTHR43219] (2-227)
  IPR019858 CRISPR-associated protein Cas1, HMARI/TNEAP subtype [TIGR03641] (3-227)
  IPR042206 CRISPR-associated endonuclease Cas1, C-terminal domain [G3DSA:1.20.120.920] (1-227)

Foldseek 3Di:
DLLQLLLLLLLQLLVLLVVLVVVVQPLVVLSVQSVVLSVCSVVDDDPVSNVVSSQSNQQSSQVSLCRLAPDRQVGRDADVVPDQAQVNLLLNLLLVVLLVLLLVLLVVVVVDVVVCVCVPPDPVVSVVSNSLSSSCCSPQVVVLVRVCRNVPVDDPVQADVVVSRNGGDPVRSVVSNVSSVVQQQDWDQDPVVRDIDGNSVVSNVLSVLVVCCVVPNDNRHHDHDDD/DLLQLLLLLLQQLLVLLVVLVVVVQPLVVLNVQSVVLSVCSVVDDDPVVNVVSSQSNQQSSQVSLCRLAPDRQVGRDADVVPDQAQVNLLLNLLLVVLLVLLLVLLVVVVPDPVPCVCVPPDPVVSVVSNSLSSSCCSPQVVVLVRVCRNVVVDDPVQADVVVSRNGGDPVRSVVSNVSSVVQQQDWDQDPVVRDIDGNSVVSNVLSVLVVCCVVPNDNRHHDHDDD

Solvent-accessible surface area (backbone atoms only — not comparable to full-atom values): 24527 Å² total; per-residue (Å²): 111,69,64,44,34,50,50,16,23,44,49,22,43,42,45,47,40,50,54,42,36,74,68,74,30,88,35,60,71,43,37,52,51,35,52,59,46,54,69,46,54,84,69,48,86,43,71,67,53,43,50,50,47,51,50,50,39,49,48,44,52,46,46,42,45,52,61,68,31,73,52,91,68,84,52,73,74,90,36,78,86,65,32,73,34,62,64,33,30,47,50,54,52,45,49,50,52,46,36,47,52,35,43,51,34,42,57,63,62,50,78,41,78,86,48,50,72,63,59,45,90,47,78,61,39,62,48,51,39,51,45,55,30,50,30,40,34,47,69,52,42,47,47,47,52,42,48,36,39,57,68,62,74,43,54,75,82,37,27,41,65,93,54,46,25,53,38,68,35,68,70,48,50,51,48,52,49,52,53,49,52,53,52,33,64,41,65,43,79,34,80,91,76,70,41,78,39,29,49,50,52,49,49,32,51,53,41,49,40,48,50,34,29,75,71,67,74,40,82,65,72,53,66,61,75,87,120,111,69,65,44,36,52,50,16,23,43,51,22,43,41,45,47,38,50,52,42,36,74,68,74,31,88,36,60,70,43,39,52,52,35,51,58,45,53,69,46,55,84,71,48,87,44,70,67,52,42,50,50,46,52,50,51,40,48,48,44,52,45,45,40,44,52,61,68,30,74,52,92,68,83,53,72,73,90,36,77,87,66,34,72,34,62,65,32,30,48,49,54,52,45,49,50,52,46,35,47,51,35,43,49,35,42,60,67,63,53,78,45,78,83,53,48,71,62,62,42,91,48,79,60,37,62,48,50,37,51,44,55,29,50,34,40,35,46,69,51,42,47,47,49,52,42,50,35,39,58,68,60,74,44,53,75,81,36,28,41,66,92,54,46,26,54,38,67,34,70,69,47,50,51,48,52,49,51,53,48,52,54,53,31,62,40,66,44,78,34,80,91,76,70,41,77,39,30,49,50,51,50,48,32,53,53,42,50,42,49,50,35,30,76,72,67,72,40,81,65,74,53,67,61,76,88,121

Nearest PDB structures (foldseek):
  4wj0-assembly1_B  TM=8.398E-01  e=7.312E-12  Pyrococcus horikoshii OT3
  2yzs-assembly1_B-2  TM=8.464E-01  e=7.665E-12  Aquifex aeolicus
  4wj0-assembly1_A  TM=8.318E-01  e=2.731E-11  Pyrococcus horikoshii OT3
  2yzs-assembly1_A-2  TM=8.260E-01  e=2.271E-10  Aquifex aeolicus
  7cr8-assembly3_a  TM=8.247E-01  e=2.905E-07  Synechocystis sp. PCC 6803 substr. Kazusa

Secondary structure (DSSP, 8-state):
-HHHHHHHHHHHHHHHHHHHHHTT---HHHHHHHHHHHTTGGG--SHHHHHHHHHHHHHHHHHHHHHHSSS---------SS--SHHHHHHHHHHHHHHHHHHHHHHHHTTSTT--STTSSSHHHHHHHHHHHHHHIIIIIIHHHHHHHHTTSS-GGGB-GGGTT--B-HHHHHHHHHHHHHHHH-EEEETTTTEEEEHHHHHHHHHHHHHHHHTTSS---------/-HHHHHHHHHHHHHHHHHHHHHTT---HHHHHHHHHHHTTGGG--SHHHHHHHHHHHHHHHHHHHHHHSSS---------SS--SHHHHHHHHHHHHHHHHHHHHHHHHTTSTT--STTSSSHHHHHHHHHHHHHHIIIIIIHHHHHHHHTTSS-GGGB-GGGTT--B-HHHHHHHHHHHHHHHH-EEEETTTTEEEEHHHHHHHHHHHHHHHHTTSS---------

pLDDT: mean 88.51, std 13.06, range [42.0, 98.38]

Sequence (454 aa):
MQKKFIEAAADNIYRNLRYYNGRGKDVAEYLRDVDSLRKQIGKTKTIEELMGFEGNIRRRYYAAWNVIVNQEIKFEKRVMHPPDNMINSLISFVNTLIYTKVLSEIYHTQLNPTISYLHEPGVRRFSLSLDIAEVFKPLIGDRLIFSLLNRKQITEDSFTKELNFLHLKKDASKLIVSELEKRLKQSVMHKDLGRQVSYQYLLRLESYKLIKHLIGEKEYEGFRIWWMQKKFIEAAADNIYRNLRYYNGRGKDVAEYLRDVDSLRKQIGKTKTIEELMGFEGNIRRRYYAAWNVIVNQEIKFEKRVMHPPDNMINSLISFVNTLIYTKVLSEIYHTQLNPTISYLHEPGVRRFSLSLDIAEVFKPLIGDRLIFSLLNRKQITEDSFTKELNFLHLKKDASKLIVSELEKRLKQSVMHKDLGRQVSYQYLLRLESYKLIKHLIGEKEYEGFRIWW